Protein AF-A0A7G9SLN9-F1 (afdb_monomer_lite)

pLDDT: mean 89.88, std 13.84, range [27.84, 98.94]

Secondary structure (DSSP, 8-state):
--HHHHHHHHHHTT--HHHHHHHTT--HHHHHHHHTTSSPPPHHHHHHHHHHHHHS------------S--TT-GGGTHHHHHHHHHHHS-SS--EEEET-TTSHHHHHHHTTS-EEEEESSHHHHHHHHHHHH--HHHHHHHHSHHHHHHHHHHHHHHHHHTHHHHHHHHHHHHHHHTT--HHHHHHHHH--HHHHHH---TTS-HHHHHHHHHHHHHHHTSSS-TTTTHHHHHHBTTTB-HHHHHHHHHHHHHHHT-S-HHHHHHHHHHHHHHHHHH--SGGG-SSS----S-TTS---HHHHHHHHHHHT--HHHHHHHHHHHHHHH---SS---EEEES-HHHHHHH--S-SEEEE----SS--THHHHHHHHHHHH-S-PPBPEEEETTEEEE-TT--BTT----GGGSTTTHHHHHHHHHHHHHTTT-EEEEEE----GGGTPPPPSS-HHHHHHHHTTT-SEEEEEEE-TT-------S-------TT-EEEEEEE-

Radius of gyration: 26.25 Å; chains: 1; bounding box: 57×56×86 Å

Organism: NCBI:txid1463158

Structure (mmCIF, N/CA/C/O backbone):
data_AF-A0A7G9SLN9-F1
#
_entry.id   AF-A0A7G9SLN9-F1
#
loop_
_atom_site.group_PDB
_atom_site.id
_atom_site.type_symbol
_atom_site.label_atom_id
_atom_site.label_alt_id
_atom_site.label_comp_id
_atom_site.label_asym_id
_atom_site.label_entity_id
_atom_site.label_seq_id
_atom_site.pdbx_PDB_ins_code
_atom_site.Cartn_x
_atom_site.Cartn_y
_atom_site.Cartn_z
_atom_site.occupancy
_atom_site.B_iso_or_equiv
_atom_site.auth_seq_id
_atom_site.auth_comp_id
_atom_site.auth_asym_id
_atom_site.auth_atom_id
_atom_site.pdbx_PDB_model_num
ATOM 1 N N . MET A 1 1 ? 13.836 11.224 44.139 1.00 74.62 1 MET A N 1
ATOM 2 C CA . MET A 1 1 ? 12.756 11.071 43.146 1.00 74.62 1 MET A CA 1
ATOM 3 C C . MET A 1 1 ? 12.226 12.464 42.839 1.00 74.62 1 MET A C 1
ATOM 5 O O . MET A 1 1 ? 11.843 13.155 43.776 1.00 74.62 1 MET A O 1
ATOM 9 N N . ASN A 1 2 ? 12.338 12.919 41.591 1.00 80.94 2 ASN A N 1
ATOM 10 C CA . ASN A 1 2 ? 11.932 14.263 41.160 1.00 80.94 2 ASN A CA 1
ATOM 11 C C . ASN A 1 2 ? 10.427 14.308 40.787 1.00 80.94 2 ASN A C 1
ATOM 13 O O . ASN A 1 2 ? 9.741 13.287 40.814 1.00 80.94 2 ASN A O 1
ATOM 17 N N . SER A 1 3 ? 9.896 15.488 40.449 1.00 80.44 3 SER A N 1
ATOM 18 C CA . SER A 1 3 ? 8.470 15.674 40.116 1.00 80.44 3 SER A CA 1
ATOM 19 C C . SER A 1 3 ? 8.013 14.888 38.878 1.00 80.44 3 SER A C 1
ATOM 21 O O . SER A 1 3 ? 6.892 14.373 38.852 1.00 80.44 3 SER A O 1
ATOM 23 N N . SER A 1 4 ? 8.886 14.743 37.876 1.00 74.38 4 SER A N 1
ATOM 24 C CA . SER A 1 4 ? 8.642 13.928 36.679 1.00 74.38 4 SER A CA 1
ATOM 25 C C . SER A 1 4 ? 8.568 12.438 37.023 1.00 74.38 4 SER A C 1
ATOM 27 O O . SER A 1 4 ? 7.660 11.750 36.558 1.00 74.38 4 SER A O 1
ATOM 29 N N . ASP A 1 5 ? 9.456 11.950 37.890 1.00 83.62 5 ASP A N 1
ATOM 30 C CA . ASP A 1 5 ? 9.496 10.548 38.315 1.00 83.62 5 ASP A CA 1
ATOM 31 C C . ASP A 1 5 ? 8.202 10.139 39.039 1.00 83.62 5 ASP A C 1
ATOM 33 O O . ASP A 1 5 ? 7.684 9.049 38.813 1.00 83.62 5 ASP A O 1
ATOM 37 N N . ILE A 1 6 ? 7.646 11.017 39.885 1.00 87.56 6 ILE A N 1
ATOM 38 C CA . ILE A 1 6 ? 6.406 10.748 40.637 1.00 87.56 6 ILE A CA 1
ATOM 39 C C . ILE A 1 6 ? 5.209 10.641 39.685 1.00 87.56 6 ILE A C 1
ATOM 41 O O . ILE A 1 6 ? 4.388 9.732 39.816 1.00 87.56 6 ILE A O 1
ATOM 45 N N . ARG A 1 7 ? 5.138 11.529 38.685 1.00 82.94 7 ARG A N 1
ATOM 46 C CA . ARG A 1 7 ? 4.089 11.501 37.658 1.00 82.94 7 ARG A CA 1
ATOM 47 C C . ARG A 1 7 ? 4.173 10.238 36.803 1.00 82.94 7 ARG A C 1
ATOM 49 O O . ARG A 1 7 ? 3.151 9.606 36.544 1.00 82.94 7 ARG A O 1
ATOM 56 N N . GLN A 1 8 ? 5.382 9.867 36.380 1.00 79.19 8 GLN A N 1
ATOM 57 C CA . GLN A 1 8 ? 5.622 8.639 35.621 1.00 79.19 8 GLN A CA 1
ATOM 58 C C . GLN A 1 8 ? 5.279 7.402 36.450 1.00 79.19 8 GLN A C 1
ATOM 60 O O . GLN A 1 8 ? 4.611 6.498 35.955 1.00 79.19 8 GLN A O 1
ATOM 65 N N . LEU A 1 9 ? 5.665 7.381 37.727 1.00 87.12 9 LEU A N 1
ATOM 66 C CA . LEU A 1 9 ? 5.326 6.303 38.646 1.00 87.12 9 LEU A CA 1
ATOM 67 C C . LEU A 1 9 ? 3.810 6.133 38.781 1.00 87.12 9 LEU A C 1
ATOM 69 O O . LEU A 1 9 ? 3.323 5.016 38.643 1.00 87.12 9 LEU A O 1
ATOM 73 N N . ARG A 1 10 ? 3.050 7.221 38.966 1.00 90.06 10 ARG A N 1
ATOM 74 C CA . ARG A 1 10 ? 1.581 7.154 38.983 1.00 90.06 10 ARG A CA 1
ATOM 75 C C . ARG A 1 10 ? 1.015 6.615 37.669 1.00 90.06 10 ARG A C 1
ATOM 77 O O . ARG A 1 10 ? 0.133 5.758 37.686 1.00 90.06 10 ARG A O 1
ATOM 84 N N . ALA A 1 11 ? 1.521 7.107 36.539 1.00 76.31 11 ALA A N 1
ATOM 85 C CA . ALA A 1 11 ? 1.074 6.675 35.219 1.00 76.31 11 ALA A CA 1
ATOM 86 C C . ALA A 1 11 ? 1.326 5.175 34.978 1.00 76.31 11 ALA A C 1
ATOM 88 O O . ALA A 1 11 ? 0.468 4.511 34.403 1.00 76.31 11 ALA A O 1
ATOM 89 N N . ARG A 1 12 ? 2.435 4.615 35.489 1.00 76.50 12 ARG A N 1
ATOM 90 C CA . ARG A 1 12 ? 2.741 3.171 35.405 1.00 76.50 12 ARG A CA 1
ATOM 91 C C . ARG A 1 12 ? 1.685 2.288 36.076 1.00 76.50 12 ARG A C 1
ATOM 93 O O . ARG A 1 12 ? 1.503 1.154 35.652 1.00 76.50 12 ARG A O 1
ATOM 100 N N . PHE A 1 13 ? 0.976 2.797 37.082 1.00 79.12 13 PHE A N 1
ATOM 101 C CA . PHE A 1 13 ? -0.132 2.088 37.735 1.00 79.12 13 PHE A CA 1
ATOM 102 C C . PHE A 1 13 ? -1.512 2.416 37.141 1.00 79.12 13 PHE A C 1
ATOM 104 O O . PHE A 1 13 ? -2.508 1.868 37.602 1.00 79.12 13 PHE A O 1
ATOM 111 N N . GLY A 1 14 ? -1.599 3.299 36.137 1.00 71.50 14 GLY A N 1
ATOM 112 C CA . GLY A 1 14 ? -2.878 3.713 35.547 1.00 71.50 14 GLY A CA 1
ATOM 113 C C . GLY A 1 14 ? -3.777 4.500 36.508 1.00 71.50 14 GLY A C 1
ATOM 114 O O . GLY A 1 14 ? -4.993 4.521 36.344 1.00 71.50 14 GLY A O 1
ATOM 115 N N . GLU A 1 15 ? -3.203 5.133 37.533 1.00 81.19 15 GLU A N 1
ATOM 116 C CA . GLU A 1 15 ? -3.967 5.767 38.610 1.00 81.19 15 GLU A CA 1
ATOM 117 C C . GLU A 1 15 ? -4.212 7.264 38.367 1.00 81.19 15 GLU A C 1
ATOM 119 O O . GLU A 1 15 ? -3.354 8.008 37.888 1.00 81.19 15 GLU A O 1
ATOM 124 N N . THR A 1 16 ? -5.380 7.751 38.778 1.00 78.12 16 THR A N 1
ATOM 125 C CA . THR A 1 16 ? -5.661 9.186 38.954 1.00 78.12 16 THR A CA 1
ATOM 126 C C . THR A 1 16 ? -4.877 9.752 40.144 1.00 78.12 16 THR A C 1
ATOM 128 O O . THR A 1 16 ? -4.485 9.016 41.050 1.00 78.12 16 THR A O 1
ATOM 131 N N . GLN A 1 17 ? -4.672 11.073 40.203 1.00 78.75 17 GLN A N 1
ATOM 132 C CA . GLN A 1 17 ? -4.006 11.717 41.352 1.00 78.75 17 GLN A CA 1
ATOM 133 C C . GLN A 1 17 ? -4.721 11.426 42.684 1.00 78.75 17 GLN A C 1
ATOM 135 O O . GLN A 1 17 ? -4.070 11.287 43.716 1.00 78.75 17 GLN A O 1
ATOM 140 N N . ALA A 1 18 ? -6.049 11.273 42.662 1.00 73.94 18 ALA A N 1
ATOM 141 C CA . ALA A 1 18 ? -6.836 10.892 43.831 1.00 73.94 18 ALA A CA 1
ATOM 142 C C . ALA A 1 18 ? -6.588 9.436 44.264 1.00 73.94 18 ALA A C 1
ATOM 144 O O . ALA A 1 18 ? -6.417 9.174 45.452 1.00 73.94 18 ALA A O 1
ATOM 145 N N . GLN A 1 19 ? -6.544 8.491 43.317 1.00 77.25 19 GLN A N 1
ATOM 146 C CA . GLN A 1 19 ? -6.210 7.086 43.594 1.00 77.25 19 GLN A CA 1
ATOM 147 C C . GLN A 1 19 ? -4.788 6.949 44.146 1.00 77.25 19 GLN A C 1
ATOM 149 O O . GLN A 1 19 ? -4.593 6.313 45.180 1.00 77.25 19 GLN A O 1
ATOM 154 N N . PHE A 1 20 ? -3.829 7.627 43.517 1.00 91.19 20 PHE A N 1
ATOM 155 C CA . PHE A 1 20 ? -2.432 7.624 43.940 1.00 91.19 20 PHE A CA 1
ATOM 156 C C . PHE A 1 20 ? -2.259 8.269 45.321 1.00 91.19 20 PHE A C 1
ATOM 158 O O . PHE A 1 20 ? -1.561 7.732 46.175 1.00 91.19 20 PHE A O 1
ATOM 165 N N . GLY A 1 21 ? -2.962 9.375 45.595 1.00 88.50 21 GLY A N 1
ATOM 166 C CA . GLY A 1 21 ? -2.931 10.057 46.892 1.00 88.50 21 GLY A CA 1
ATOM 167 C C . GLY A 1 21 ? -3.425 9.191 48.051 1.00 88.50 21 GLY A C 1
ATOM 168 O O . GLY A 1 21 ? -2.832 9.227 49.131 1.00 88.50 21 GLY A O 1
ATOM 169 N N . ARG A 1 22 ? -4.432 8.333 47.820 1.00 90.69 22 ARG A N 1
ATOM 170 C CA . ARG A 1 22 ? -4.936 7.393 48.838 1.00 90.69 22 ARG A CA 1
ATOM 171 C C . ARG A 1 22 ? -3.868 6.420 49.339 1.00 90.69 22 ARG A C 1
ATOM 173 O O . ARG A 1 22 ? -3.859 6.132 50.531 1.00 90.69 22 ARG A O 1
ATOM 180 N N . ARG A 1 23 ? -2.928 5.986 48.487 1.00 90.69 23 ARG A N 1
ATOM 181 C CA . ARG A 1 23 ? -1.800 5.114 48.888 1.00 90.69 23 ARG A CA 1
ATOM 182 C C . ARG A 1 23 ? -0.916 5.751 49.956 1.00 90.69 23 ARG A C 1
ATOM 184 O O . ARG A 1 23 ? -0.338 5.061 50.787 1.00 90.69 23 ARG A O 1
ATOM 191 N N . PHE A 1 24 ? -0.837 7.077 49.932 1.00 91.19 24 PHE A N 1
ATOM 192 C CA . PHE A 1 24 ? 0.006 7.868 50.814 1.00 91.19 24 PHE A CA 1
ATOM 193 C C . PHE A 1 24 ? -0.818 8.701 51.801 1.00 91.19 24 PHE A C 1
ATOM 195 O O . PHE A 1 24 ? -0.274 9.615 52.407 1.00 91.19 24 PHE A O 1
ATOM 202 N N . GLY A 1 25 ? -2.122 8.447 51.960 1.00 90.81 25 GLY A N 1
ATOM 203 C CA . GLY A 1 25 ? -2.986 9.230 52.854 1.00 90.81 25 GLY A CA 1
ATOM 204 C C . GLY A 1 25 ? -2.929 10.745 52.608 1.00 90.81 25 GLY A C 1
ATOM 205 O O . GLY A 1 25 ? -2.993 11.519 53.559 1.00 90.81 25 GLY A O 1
ATOM 206 N N . VAL A 1 26 ? -2.743 11.173 51.355 1.00 91.06 26 VAL A N 1
ATOM 207 C CA . VAL A 1 26 ? -2.705 12.588 50.961 1.00 91.06 26 VAL A CA 1
ATOM 208 C C . VAL A 1 26 ? -3.797 12.907 49.947 1.00 91.06 26 VAL A C 1
ATOM 210 O O . VAL A 1 26 ? -4.338 12.032 49.270 1.00 91.06 26 VAL A O 1
ATOM 213 N N . THR A 1 27 ? -4.115 14.192 49.819 1.00 89.62 27 THR A N 1
ATOM 214 C CA . THR A 1 27 ? -5.116 14.663 48.859 1.00 89.62 27 THR A CA 1
ATOM 215 C C . THR A 1 27 ? -4.582 14.641 47.423 1.00 89.62 27 THR A C 1
ATOM 217 O O . THR A 1 27 ? -3.374 14.722 47.189 1.00 89.62 27 THR A O 1
ATOM 220 N N . GLN A 1 28 ? -5.489 14.631 46.441 1.00 81.25 28 GLN A N 1
ATOM 221 C CA . GLN A 1 28 ? -5.132 14.798 45.025 1.00 81.25 28 GLN A CA 1
ATOM 222 C C . GLN A 1 28 ? -4.362 16.102 44.751 1.00 81.25 28 GLN A C 1
ATOM 224 O O . GLN A 1 28 ? -3.486 16.126 43.892 1.00 81.25 28 GLN A O 1
ATOM 229 N N . ILE A 1 29 ? -4.639 17.167 45.516 1.00 80.38 29 ILE A N 1
ATOM 230 C CA . ILE A 1 29 ? -3.955 18.463 45.402 1.00 80.38 29 ILE A CA 1
ATOM 231 C C . ILE A 1 29 ? -2.488 18.309 45.809 1.00 80.38 29 ILE A C 1
ATOM 233 O O . ILE A 1 29 ? -1.595 18.783 45.112 1.00 80.38 29 ILE A O 1
ATOM 237 N N . THR A 1 30 ? -2.231 17.588 46.902 1.00 85.25 30 THR A N 1
ATOM 238 C CA . THR A 1 30 ? -0.876 17.292 47.377 1.00 85.25 30 THR A CA 1
ATOM 239 C C . THR A 1 30 ? -0.083 16.493 46.342 1.00 85.25 30 THR A C 1
ATOM 241 O O . THR A 1 30 ? 1.060 16.845 46.057 1.00 85.25 30 THR A O 1
ATOM 244 N N . VAL A 1 31 ? -0.696 15.481 45.715 1.00 86.44 31 VAL A N 1
ATOM 245 C CA . VAL A 1 31 ? -0.072 14.733 44.605 1.00 86.44 31 VAL A CA 1
ATOM 246 C C . VAL A 1 31 ? 0.194 15.648 43.410 1.00 86.44 31 VAL A C 1
ATOM 248 O O . VAL A 1 31 ? 1.290 15.634 42.857 1.00 86.44 31 VAL A O 1
ATOM 251 N N . GLY A 1 32 ? -0.763 16.505 43.047 1.00 75.50 32 GLY A N 1
ATOM 252 C CA . GLY A 1 32 ? -0.585 17.499 41.990 1.00 75.50 32 GLY A CA 1
ATOM 253 C C . GLY A 1 32 ? 0.562 18.477 42.265 1.00 75.50 32 GLY A C 1
ATOM 254 O O . GLY A 1 32 ? 1.256 18.885 41.334 1.00 75.50 32 GLY A O 1
ATOM 255 N N . TYR A 1 33 ? 0.819 18.834 43.525 1.00 90.62 33 TYR A N 1
ATOM 256 C CA . TYR A 1 33 ? 1.970 19.661 43.894 1.00 90.62 33 TYR A CA 1
ATOM 257 C C . TYR A 1 33 ? 3.296 18.911 43.789 1.00 90.62 33 TYR A C 1
ATOM 259 O O . TYR A 1 33 ? 4.258 19.494 43.285 1.00 90.62 33 TYR A O 1
ATOM 267 N N . TRP A 1 34 ? 3.333 17.629 44.158 1.00 92.50 34 TRP A N 1
ATOM 268 C CA . TRP A 1 34 ? 4.505 16.776 43.944 1.00 92.50 34 TRP A CA 1
ATOM 269 C C . TRP A 1 34 ? 4.836 16.632 42.454 1.00 92.50 34 TRP A C 1
ATOM 271 O O . TRP A 1 34 ? 5.976 16.847 42.048 1.00 92.50 34 TRP A O 1
ATOM 281 N N . GLU A 1 35 ? 3.836 16.352 41.617 1.00 87.75 35 GLU A N 1
ATOM 282 C CA . GLU A 1 35 ? 4.013 16.134 40.173 1.00 87.75 35 GLU A CA 1
ATOM 283 C C . GLU A 1 35 ? 4.383 17.390 39.388 1.00 87.75 35 GLU A C 1
ATOM 285 O O . GLU A 1 35 ? 4.907 17.289 38.280 1.00 87.75 35 GLU A O 1
ATOM 290 N N . ASN A 1 36 ? 4.083 18.573 39.921 1.00 77.81 36 ASN A N 1
ATOM 291 C CA . ASN A 1 36 ? 4.410 19.855 39.297 1.00 77.81 36 ASN A CA 1
ATOM 292 C C . ASN A 1 36 ? 5.607 20.546 39.962 1.00 77.81 36 ASN A C 1
ATOM 294 O O . ASN A 1 36 ? 5.913 21.685 39.623 1.00 77.81 36 ASN A O 1
ATOM 298 N N . GLY A 1 37 ? 6.264 19.887 40.923 1.00 86.06 37 GLY A N 1
ATOM 299 C CA . GLY A 1 37 ? 7.421 20.435 41.634 1.00 86.06 37 GLY A CA 1
ATOM 300 C C . GLY A 1 37 ? 7.103 21.620 42.551 1.00 86.06 37 GLY A C 1
ATOM 301 O O . GLY A 1 37 ? 8.023 22.291 43.004 1.00 86.06 37 GLY A O 1
ATOM 302 N N . ARG A 1 38 ? 5.820 21.881 42.844 1.00 79.38 38 ARG A N 1
ATOM 303 C CA . ARG A 1 38 ? 5.388 22.947 43.769 1.00 79.38 38 ARG A CA 1
ATOM 304 C C . ARG A 1 38 ? 5.647 22.592 45.232 1.00 79.38 38 ARG A C 1
ATOM 306 O O . ARG A 1 38 ? 5.759 23.482 46.065 1.00 79.38 38 ARG A O 1
ATOM 313 N N . SER A 1 39 ? 5.719 21.305 45.552 1.00 89.06 39 SER A N 1
ATOM 314 C CA . SER A 1 39 ? 6.156 20.814 46.857 1.00 89.06 39 SER A CA 1
ATOM 315 C C . SER A 1 39 ? 6.881 19.482 46.701 1.00 89.06 39 SER A C 1
ATOM 317 O O . SER A 1 39 ? 6.716 18.790 45.696 1.00 89.06 39 SER A O 1
ATOM 319 N N . GLN A 1 40 ? 7.689 19.113 47.694 1.00 90.19 40 GLN A N 1
ATOM 320 C CA . GLN A 1 40 ? 8.331 17.802 47.734 1.00 90.19 40 GLN A CA 1
ATOM 321 C C . GLN A 1 40 ? 7.624 16.874 48.731 1.00 90.19 40 GLN A C 1
ATOM 323 O O . GLN A 1 40 ? 7.154 17.341 49.775 1.00 90.19 40 GLN A O 1
ATOM 328 N N . PRO A 1 41 ? 7.546 15.560 48.449 1.00 91.31 41 PRO A N 1
ATOM 329 C CA . PRO A 1 41 ? 7.087 14.593 49.435 1.00 91.31 41 PRO A CA 1
ATOM 330 C C . PRO A 1 41 ? 8.001 14.596 50.665 1.00 91.31 41 PRO A C 1
ATOM 332 O O . PRO A 1 41 ? 9.222 14.687 50.549 1.00 91.31 41 PRO A O 1
ATOM 335 N N . ALA A 1 42 ? 7.416 14.441 51.853 1.00 89.31 42 ALA A N 1
ATOM 336 C CA . ALA A 1 42 ? 8.188 14.266 53.080 1.00 89.31 42 ALA A CA 1
ATOM 337 C C . ALA A 1 42 ? 9.102 13.029 52.988 1.00 89.31 42 ALA A C 1
ATOM 339 O O . ALA A 1 42 ? 8.782 12.062 52.293 1.00 89.31 42 ALA A O 1
ATOM 340 N N . ARG A 1 43 ? 10.203 13.007 53.754 1.00 87.94 43 ARG A N 1
ATOM 341 C CA . ARG A 1 43 ? 11.221 11.936 53.713 1.00 87.94 43 ARG A CA 1
ATOM 342 C C . ARG A 1 43 ? 10.631 10.522 53.810 1.00 87.94 43 ARG A C 1
ATOM 344 O O . ARG A 1 43 ? 11.025 9.651 53.045 1.00 87.94 43 ARG A O 1
ATOM 351 N N . ARG A 1 44 ? 9.639 10.308 54.682 1.00 88.31 44 ARG A N 1
ATOM 352 C CA . ARG A 1 44 ? 8.913 9.029 54.799 1.00 88.31 44 ARG A CA 1
ATOM 353 C C . ARG A 1 44 ? 8.195 8.634 53.501 1.00 88.31 44 ARG A C 1
ATOM 355 O O . ARG A 1 44 ? 8.283 7.489 53.078 1.00 88.31 44 ARG A O 1
ATOM 362 N N . ARG A 1 45 ? 7.535 9.587 52.837 1.00 89.38 45 ARG A N 1
ATOM 363 C CA . ARG A 1 45 ? 6.830 9.358 51.565 1.00 89.38 45 ARG A CA 1
ATOM 364 C C . ARG A 1 45 ? 7.794 9.112 50.411 1.00 89.38 45 ARG A C 1
ATOM 366 O O . ARG A 1 45 ? 7.472 8.333 49.528 1.00 89.38 45 ARG A O 1
ATOM 373 N N . LEU A 1 46 ? 8.985 9.713 50.429 1.00 89.81 46 LEU A N 1
ATOM 374 C CA . LEU A 1 46 ? 10.027 9.411 49.443 1.00 89.81 46 LEU A CA 1
ATOM 375 C C . LEU A 1 46 ? 10.496 7.951 49.527 1.00 89.81 46 LEU A C 1
ATOM 377 O O . LEU A 1 46 ? 10.723 7.341 48.486 1.00 89.81 46 LEU A O 1
ATOM 381 N N . VAL A 1 47 ? 10.593 7.383 50.735 1.00 88.81 47 VAL A N 1
ATOM 382 C CA . VAL A 1 47 ? 10.915 5.957 50.930 1.00 88.81 47 VAL A CA 1
ATOM 383 C C . VAL A 1 47 ? 9.787 5.065 50.402 1.00 88.81 47 VAL A C 1
ATOM 385 O O . VAL A 1 47 ? 10.050 4.117 49.669 1.00 88.81 47 VAL A O 1
ATOM 388 N N . GLU A 1 48 ? 8.529 5.401 50.702 1.00 90.44 48 GLU A N 1
ATOM 389 C CA . GLU A 1 48 ? 7.356 4.666 50.201 1.00 90.44 48 GLU A CA 1
ATOM 390 C C . GLU A 1 48 ? 7.231 4.748 48.667 1.00 90.44 48 GLU A C 1
ATOM 392 O O . GLU A 1 48 ? 6.960 3.744 48.014 1.00 90.44 48 GLU A O 1
ATOM 397 N N . LEU A 1 49 ? 7.488 5.918 48.072 1.00 90.94 49 LEU A N 1
ATOM 398 C CA . LEU A 1 49 ? 7.524 6.119 46.620 1.00 90.94 49 LEU A CA 1
ATOM 399 C C . LEU A 1 49 ? 8.660 5.327 45.963 1.00 90.94 49 LEU A C 1
ATOM 401 O O . LEU A 1 49 ? 8.456 4.736 44.906 1.00 90.94 49 LEU A O 1
ATOM 405 N N . ALA A 1 50 ? 9.842 5.277 46.584 1.00 88.50 50 ALA A N 1
ATOM 406 C CA . ALA A 1 50 ? 10.962 4.475 46.095 1.00 88.50 50 ALA A CA 1
ATOM 407 C C . ALA A 1 50 ? 10.648 2.970 46.140 1.00 88.50 50 ALA A C 1
ATOM 409 O O . ALA A 1 50 ? 10.874 2.273 45.155 1.00 88.50 50 ALA A O 1
ATOM 410 N N . ALA A 1 51 ? 10.049 2.481 47.230 1.00 88.38 51 ALA A N 1
ATOM 411 C CA . ALA A 1 51 ? 9.596 1.093 47.340 1.00 88.38 51 ALA A CA 1
ATOM 412 C C . ALA A 1 51 ? 8.497 0.755 46.313 1.00 88.38 51 ALA A C 1
ATOM 414 O O . ALA A 1 51 ? 8.504 -0.319 45.704 1.00 88.38 51 ALA A O 1
ATOM 415 N N . LEU A 1 52 ? 7.577 1.693 46.069 1.00 88.69 52 LEU A N 1
ATOM 416 C CA . LEU A 1 52 ? 6.547 1.554 45.042 1.00 88.69 52 LEU A CA 1
ATOM 417 C C . LEU A 1 52 ? 7.150 1.544 43.628 1.00 88.69 52 LEU A C 1
ATOM 419 O O . LEU A 1 52 ? 6.693 0.788 42.781 1.00 88.69 52 LEU A O 1
ATOM 423 N N . ALA A 1 53 ? 8.198 2.329 43.366 1.00 84.94 53 ALA A N 1
ATOM 424 C CA . ALA A 1 53 ? 8.891 2.335 42.077 1.00 84.94 53 ALA A CA 1
ATOM 425 C C . ALA A 1 53 ? 9.630 1.026 41.780 1.00 84.94 53 ALA A C 1
ATOM 427 O O . ALA A 1 53 ? 9.663 0.610 40.620 1.00 84.94 53 ALA A O 1
ATOM 428 N N . SER A 1 54 ? 10.161 0.363 42.810 1.00 82.38 54 SER A N 1
ATOM 429 C CA . SER A 1 54 ? 10.801 -0.953 42.691 1.00 82.38 54 SER A CA 1
ATOM 430 C C . SER A 1 54 ? 9.809 -2.086 42.406 1.00 82.38 54 SER A C 1
ATOM 432 O O . SER A 1 54 ? 10.187 -3.075 41.788 1.00 82.38 54 SER A O 1
ATOM 434 N N . SER A 1 55 ? 8.548 -1.946 42.831 1.00 79.19 55 SER A N 1
ATOM 435 C CA . SER A 1 55 ? 7.466 -2.907 42.549 1.00 79.19 55 SER A CA 1
ATOM 436 C C . SER A 1 55 ? 6.572 -2.499 41.374 1.00 79.19 55 SER A C 1
ATOM 438 O O . SER A 1 55 ? 5.645 -3.224 41.013 1.00 79.19 55 SER A O 1
ATOM 440 N N . ALA A 1 56 ? 6.833 -1.341 40.765 1.00 70.75 56 ALA A N 1
ATOM 441 C CA . ALA A 1 56 ? 6.034 -0.843 39.664 1.00 70.75 56 ALA A CA 1
ATOM 442 C C . ALA A 1 56 ? 6.225 -1.711 38.411 1.00 70.75 56 ALA A C 1
ATOM 444 O O . ALA A 1 56 ? 7.363 -2.066 38.082 1.00 70.75 56 ALA A O 1
ATOM 445 N N . PRO A 1 57 ? 5.147 -1.995 37.654 1.00 61.25 57 PRO A N 1
ATOM 446 C CA . PRO A 1 57 ? 5.259 -2.689 36.373 1.00 61.25 57 PRO A CA 1
ATOM 447 C C . PRO A 1 57 ? 6.253 -1.939 35.486 1.00 61.25 57 PRO A C 1
ATOM 449 O O . PRO A 1 57 ? 6.297 -0.705 35.538 1.00 61.25 57 PRO A O 1
ATOM 452 N N . ALA A 1 58 ? 7.111 -2.657 34.752 1.00 54.66 58 ALA A N 1
ATOM 453 C CA . ALA A 1 58 ? 8.158 -2.061 33.917 1.00 54.66 58 ALA A CA 1
ATOM 454 C C . ALA A 1 58 ? 7.600 -0.884 33.102 1.00 54.66 58 ALA A C 1
ATOM 456 O O . ALA A 1 58 ? 6.436 -0.916 32.697 1.00 54.66 58 ALA A O 1
ATOM 457 N N . ASN A 1 59 ? 8.404 0.165 32.886 1.00 43.50 59 ASN A N 1
ATOM 458 C CA . ASN A 1 59 ? 8.017 1.249 31.986 1.00 43.50 59 ASN A CA 1
ATOM 459 C C . ASN A 1 59 ? 7.570 0.605 30.665 1.00 43.50 59 ASN A C 1
ATOM 461 O O . ASN A 1 59 ? 8.405 0.078 29.932 1.00 43.50 59 ASN A O 1
ATOM 465 N N . LYS A 1 60 ? 6.269 0.644 30.348 1.00 42.12 60 LYS A N 1
ATOM 466 C CA . LYS A 1 60 ? 5.856 0.572 28.952 1.00 42.12 60 LYS A CA 1
ATOM 467 C C . LYS A 1 60 ? 6.404 1.869 28.371 1.00 42.12 60 LYS A C 1
ATOM 469 O O . LYS A 1 60 ? 5.764 2.910 28.483 1.00 42.12 60 LYS A O 1
ATOM 474 N N . THR A 1 61 ? 7.635 1.839 27.852 1.00 38.00 61 THR A N 1
ATOM 475 C CA . THR A 1 61 ? 8.107 2.866 26.921 1.00 38.00 61 THR A CA 1
ATOM 476 C C . THR A 1 61 ? 6.936 3.111 25.980 1.00 38.00 61 THR A C 1
ATOM 478 O O . THR A 1 61 ? 6.427 2.103 25.478 1.00 38.00 61 THR A O 1
ATOM 481 N N . PRO A 1 62 ? 6.429 4.349 25.810 1.00 47.69 62 PRO A N 1
ATOM 482 C CA . PRO A 1 62 ? 5.294 4.587 24.931 1.00 47.69 62 PRO A CA 1
ATOM 483 C C . PRO A 1 62 ? 5.649 3.978 23.580 1.00 47.69 62 PRO A C 1
ATOM 485 O O . PRO A 1 62 ? 6.548 4.446 22.880 1.00 47.69 62 PRO A O 1
ATOM 488 N N . MET A 1 63 ? 5.049 2.821 23.297 1.00 56.69 63 MET A N 1
ATOM 489 C CA . MET A 1 63 ? 5.428 2.019 22.150 1.00 56.69 63 MET A CA 1
ATOM 490 C C . MET A 1 63 ? 4.868 2.765 20.963 1.00 56.69 63 MET A C 1
ATOM 492 O O . MET A 1 63 ? 3.661 2.695 20.714 1.00 56.69 63 MET A O 1
ATOM 496 N N . ALA A 1 64 ? 5.739 3.490 20.266 1.00 70.69 64 ALA A N 1
ATOM 497 C CA . ALA A 1 64 ? 5.383 4.209 19.060 1.00 70.69 64 ALA A CA 1
ATOM 498 C C . ALA A 1 64 ? 4.544 3.297 18.157 1.00 70.69 64 ALA A C 1
ATOM 500 O O . ALA A 1 64 ? 4.831 2.105 18.006 1.00 70.69 64 ALA A O 1
ATOM 501 N N . ALA A 1 65 ? 3.465 3.841 17.599 1.00 85.75 65 ALA A N 1
ATOM 502 C CA . ALA A 1 65 ? 2.622 3.070 16.705 1.00 85.75 65 ALA A CA 1
ATOM 503 C C . ALA A 1 65 ? 3.463 2.601 15.510 1.00 85.75 65 ALA A C 1
ATOM 505 O O . ALA A 1 65 ? 4.173 3.399 14.885 1.00 85.75 65 ALA A O 1
ATOM 506 N N . PHE A 1 66 ? 3.429 1.302 15.224 1.00 91.38 66 PHE A N 1
ATOM 507 C CA . PHE A 1 66 ? 4.204 0.730 14.135 1.00 91.38 66 PHE A CA 1
ATOM 508 C C . PHE A 1 66 ? 3.524 1.058 12.807 1.00 91.38 66 PHE A C 1
ATOM 510 O O . PHE A 1 66 ? 2.346 0.771 12.613 1.00 91.38 66 PHE A O 1
ATOM 517 N N . ARG A 1 67 ? 4.269 1.694 11.898 1.00 93.38 67 ARG A N 1
ATOM 518 C CA . ARG A 1 67 ? 3.779 2.090 10.577 1.00 93.38 67 ARG A CA 1
ATOM 519 C C . ARG A 1 67 ? 4.350 1.153 9.508 1.00 93.38 67 ARG A C 1
ATOM 521 O O . ARG A 1 67 ? 5.550 1.256 9.240 1.00 93.38 67 ARG A O 1
ATOM 528 N N . PRO A 1 68 ? 3.523 0.301 8.872 1.00 95.38 68 PRO A N 1
ATOM 529 C CA . PRO A 1 68 ? 4.011 -0.693 7.917 1.00 95.38 68 PRO A CA 1
ATOM 530 C C . PRO A 1 68 ? 4.334 -0.116 6.535 1.00 95.38 68 PRO A C 1
ATOM 532 O O . PRO A 1 68 ? 5.159 -0.678 5.824 1.00 95.38 68 PRO A O 1
ATOM 535 N N . ILE A 1 69 ? 3.699 0.986 6.131 1.00 95.44 69 ILE A N 1
ATOM 536 C CA . ILE A 1 69 ? 3.890 1.625 4.820 1.00 95.44 69 ILE A CA 1
ATOM 537 C C . ILE A 1 69 ? 3.810 3.148 4.939 1.00 95.44 69 ILE A C 1
ATOM 539 O O . ILE A 1 69 ? 3.253 3.687 5.900 1.00 95.44 69 ILE A O 1
ATOM 543 N N . GLN A 1 70 ? 4.331 3.864 3.944 1.00 91.81 70 GLN A N 1
ATOM 544 C CA . GLN A 1 70 ? 4.079 5.297 3.808 1.00 91.81 70 GLN A CA 1
ATOM 545 C C . GLN A 1 70 ? 2.618 5.502 3.401 1.00 91.81 70 GLN A C 1
ATOM 547 O O . GLN A 1 70 ? 2.242 5.304 2.249 1.00 91.81 70 GLN A O 1
ATOM 552 N N . TYR A 1 71 ? 1.794 5.872 4.380 1.00 89.44 71 TYR A N 1
ATOM 553 C CA . TYR A 1 71 ? 0.356 6.032 4.216 1.00 89.44 71 TYR A CA 1
ATOM 554 C C . TYR A 1 71 ? -0.046 7.501 4.403 1.00 89.44 71 TYR A C 1
ATOM 556 O O . TYR A 1 71 ? 0.162 8.091 5.467 1.00 89.44 71 TYR A O 1
ATOM 564 N N . LEU A 1 72 ? -0.607 8.105 3.358 1.00 84.94 72 LEU A N 1
ATOM 565 C CA . LEU A 1 72 ? -1.260 9.406 3.391 1.00 84.94 72 LEU A CA 1
ATOM 566 C C . LEU A 1 72 ? -2.378 9.410 4.439 1.00 84.94 72 LEU A C 1
ATOM 568 O O . LEU A 1 72 ? -3.237 8.535 4.441 1.00 84.94 72 LEU A O 1
ATOM 572 N N . GLY A 1 73 ? -2.354 10.402 5.328 1.00 80.69 73 GLY A N 1
ATOM 573 C CA . GLY A 1 73 ? -3.322 10.506 6.421 1.00 80.69 73 GLY A CA 1
ATOM 574 C C . GLY A 1 73 ? -3.081 9.532 7.579 1.00 80.69 73 GLY A C 1
ATOM 575 O O . GLY A 1 73 ? -3.936 9.427 8.449 1.00 80.69 73 GLY A O 1
ATOM 576 N N . SER A 1 74 ? -1.933 8.837 7.624 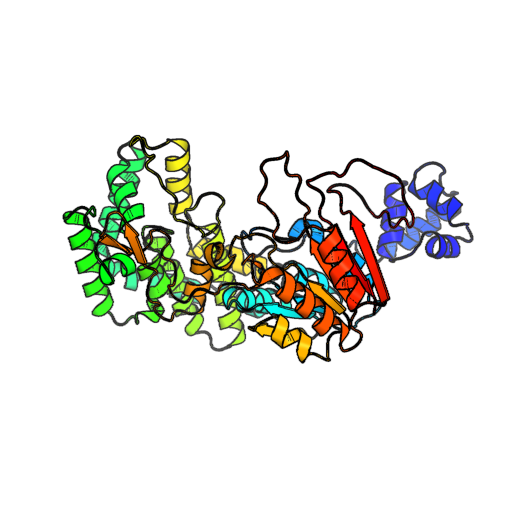1.00 84.81 74 SER A N 1
ATOM 577 C CA . SER A 1 74 ? -1.614 7.909 8.717 1.00 84.81 74 SER A CA 1
ATOM 578 C C . SER A 1 74 ? -1.755 8.569 10.089 1.00 84.81 74 SER A C 1
ATOM 580 O O . SER A 1 74 ? -1.055 9.531 10.415 1.00 84.81 74 SER A O 1
ATOM 582 N N . LYS A 1 75 ? -2.592 7.973 10.938 1.00 89.38 75 LYS A N 1
ATOM 583 C CA . LYS A 1 75 ? -2.828 8.407 12.318 1.00 89.38 75 LYS A CA 1
ATOM 584 C C . LYS A 1 75 ? -1.762 7.915 13.300 1.00 89.38 75 LYS A C 1
ATOM 586 O O . LYS A 1 75 ? -1.990 7.895 14.501 1.00 89.38 75 LYS A O 1
ATOM 591 N N . GLN A 1 76 ? -0.562 7.574 12.819 1.00 88.25 76 GLN A N 1
ATOM 592 C CA . GLN A 1 76 ? 0.539 7.064 13.646 1.00 88.25 76 GLN A CA 1
ATOM 593 C C . GLN A 1 76 ? 0.853 7.955 14.854 1.00 88.25 76 GLN A C 1
ATOM 595 O O . GLN A 1 76 ? 1.019 7.453 15.960 1.00 88.25 76 GLN A O 1
ATOM 600 N N . ARG A 1 77 ? 0.908 9.277 14.654 1.00 85.94 77 ARG A N 1
ATOM 601 C CA . ARG A 1 77 ? 1.183 10.242 15.733 1.00 85.94 77 ARG A CA 1
ATOM 602 C C . ARG A 1 77 ? 0.007 10.421 16.696 1.00 85.94 77 ARG A C 1
ATOM 604 O O . ARG A 1 77 ? 0.213 10.899 17.802 1.00 85.94 77 ARG A O 1
ATOM 611 N N . LEU A 1 78 ? -1.203 10.062 16.270 1.00 87.31 78 LEU A N 1
ATOM 612 C CA . LEU A 1 78 ? -2.439 10.239 17.030 1.00 87.31 78 LEU A CA 1
ATOM 613 C C . LEU A 1 78 ? -2.949 8.934 17.648 1.00 87.31 78 LEU A C 1
ATOM 615 O O . LEU A 1 78 ? -3.874 8.982 18.449 1.00 87.31 78 LEU A O 1
ATOM 619 N N . ALA A 1 79 ? -2.347 7.787 17.319 1.00 89.56 79 ALA A N 1
ATOM 620 C CA . ALA A 1 79 ? -2.828 6.463 17.707 1.00 89.56 79 ALA A CA 1
ATOM 621 C C . ALA A 1 79 ? -3.018 6.315 19.225 1.00 89.56 79 ALA A C 1
ATOM 623 O O . ALA A 1 79 ? -4.033 5.785 19.660 1.00 89.56 79 ALA A O 1
ATOM 624 N N . GLU A 1 80 ? -2.096 6.852 20.030 1.00 87.94 80 GLU A N 1
ATOM 625 C CA . GLU A 1 80 ? -2.217 6.845 21.493 1.00 87.94 80 GLU A CA 1
ATOM 626 C C . GLU A 1 80 ? -3.395 7.695 21.983 1.00 87.94 80 GLU A C 1
ATOM 628 O O . GLU A 1 80 ? -4.162 7.264 22.841 1.00 87.94 80 GLU A O 1
ATOM 633 N N . THR A 1 81 ? -3.579 8.887 21.408 1.00 88.25 81 THR A N 1
ATOM 634 C CA . THR A 1 81 ? -4.705 9.766 21.760 1.00 88.25 81 THR A CA 1
ATOM 635 C C . THR A 1 81 ? -6.034 9.140 21.352 1.00 88.25 81 THR A C 1
ATOM 637 O O . THR A 1 81 ? -6.965 9.118 22.151 1.00 88.25 81 THR A O 1
ATOM 640 N N . ILE A 1 82 ? -6.108 8.576 20.145 1.00 90.12 82 ILE A N 1
ATOM 641 C CA . ILE A 1 82 ? -7.286 7.863 19.645 1.00 90.12 82 ILE A CA 1
ATOM 642 C C . ILE A 1 82 ? -7.616 6.685 20.564 1.00 90.12 82 ILE A C 1
ATOM 644 O O . ILE A 1 82 ? -8.751 6.576 21.014 1.00 90.12 82 ILE A O 1
ATOM 648 N N . ALA A 1 83 ? -6.633 5.848 20.907 1.00 89.81 83 ALA A N 1
ATOM 649 C CA . ALA A 1 83 ? -6.836 4.709 21.798 1.00 89.81 83 ALA A CA 1
ATOM 650 C C . ALA A 1 83 ? -7.307 5.136 23.198 1.00 89.81 83 ALA A C 1
ATOM 652 O O . ALA A 1 83 ? -8.178 4.489 23.778 1.00 89.81 83 ALA A O 1
ATOM 653 N N . ALA A 1 84 ? -6.786 6.249 23.726 1.00 88.75 84 ALA A N 1
ATOM 654 C CA . ALA A 1 84 ? -7.240 6.798 24.998 1.00 88.75 84 ALA A CA 1
ATOM 655 C C . ALA A 1 84 ? -8.704 7.262 24.937 1.00 88.75 84 ALA A C 1
ATOM 657 O O . ALA A 1 84 ? -9.469 6.956 25.846 1.00 88.75 84 ALA A O 1
ATOM 658 N N . VAL A 1 85 ? -9.110 7.954 23.867 1.00 90.25 85 VAL A N 1
ATOM 659 C CA . VAL A 1 85 ? -10.507 8.386 23.677 1.00 90.25 85 VAL A CA 1
ATOM 660 C C . VAL A 1 85 ? -11.429 7.185 23.481 1.00 90.25 85 VAL A C 1
ATOM 662 O O . VAL A 1 85 ? -12.480 7.110 24.108 1.00 90.25 85 VAL A O 1
ATOM 665 N N . VAL A 1 86 ? -11.008 6.201 22.685 1.00 90.44 86 VAL A N 1
ATOM 666 C CA . VAL A 1 86 ? -11.717 4.927 22.503 1.00 90.44 86 VAL A CA 1
ATOM 667 C C . VAL A 1 86 ? -11.968 4.242 23.849 1.00 90.44 86 VAL A C 1
ATOM 669 O O . VAL A 1 86 ? -13.078 3.782 24.111 1.00 90.44 86 VAL A O 1
ATOM 672 N N . ALA A 1 87 ? -10.961 4.210 24.726 1.00 88.31 87 ALA A N 1
ATOM 673 C CA . ALA A 1 87 ? -11.072 3.612 26.052 1.00 88.31 87 ALA A CA 1
ATOM 674 C C . ALA A 1 87 ? -11.986 4.389 27.013 1.00 88.31 87 ALA A C 1
ATOM 676 O O . ALA A 1 87 ? -12.558 3.778 27.912 1.00 88.31 87 ALA A O 1
ATOM 677 N N . GLU A 1 88 ? -12.125 5.706 26.840 1.00 87.75 88 GLU A N 1
ATOM 678 C CA . GLU A 1 88 ? -13.059 6.526 27.623 1.00 87.75 88 GLU A CA 1
ATOM 679 C C . GLU A 1 88 ? -14.506 6.354 27.164 1.00 87.75 88 GLU A C 1
ATOM 681 O O . GLU A 1 88 ? -15.400 6.253 28.000 1.00 87.75 88 GLU A O 1
ATOM 686 N N . VAL A 1 89 ? -14.727 6.302 25.849 1.00 86.69 89 VAL A N 1
ATOM 687 C CA . VAL A 1 89 ? -16.061 6.175 25.244 1.00 86.69 89 VAL A CA 1
ATOM 688 C C . VAL A 1 89 ? -16.622 4.763 25.419 1.00 86.69 89 VAL A C 1
ATOM 690 O O . VAL A 1 89 ? -17.809 4.600 25.685 1.00 86.69 89 VAL A O 1
ATOM 693 N N . ALA A 1 90 ? -15.769 3.741 25.313 1.00 83.94 90 ALA A N 1
ATOM 694 C CA . ALA A 1 90 ? -16.117 2.347 25.575 1.00 83.94 90 ALA A CA 1
ATOM 695 C C . ALA A 1 90 ? -15.136 1.740 26.598 1.00 83.94 90 ALA A C 1
ATOM 697 O O . ALA A 1 90 ? -14.106 1.155 26.215 1.00 83.94 90 ALA A O 1
ATOM 698 N N . PRO A 1 91 ? -15.423 1.907 27.905 1.00 77.62 91 PRO A N 1
ATOM 699 C CA . PRO A 1 91 ? -14.636 1.311 28.976 1.00 77.62 91 PRO A CA 1
ATOM 700 C C . PRO A 1 91 ? -14.692 -0.218 28.946 1.00 77.62 91 PRO A C 1
ATOM 702 O O . PRO A 1 91 ? -15.722 -0.810 28.644 1.00 77.62 91 PRO A O 1
ATOM 705 N N . GLY A 1 92 ? -13.592 -0.861 29.335 1.00 76.94 92 GLY A N 1
ATOM 706 C CA . GLY A 1 92 ? -13.485 -2.320 29.388 1.00 76.94 92 GLY A CA 1
ATOM 707 C C . GLY A 1 92 ? -12.769 -2.925 28.180 1.00 76.94 92 GLY A C 1
ATOM 708 O O . GLY A 1 92 ? -11.958 -2.270 27.522 1.00 76.94 92 GLY A O 1
ATOM 709 N N . THR A 1 93 ? -13.033 -4.209 27.938 1.00 74.19 93 THR A N 1
ATOM 710 C CA . THR A 1 93 ? -12.372 -5.036 26.911 1.00 74.19 93 THR A CA 1
ATOM 711 C C . THR A 1 93 ? -13.292 -5.349 25.735 1.00 74.19 93 THR A C 1
ATOM 713 O O . THR A 1 93 ? -13.107 -6.360 25.055 1.00 74.19 93 THR A O 1
ATOM 716 N N . ASP A 1 94 ? -14.314 -4.523 25.523 1.00 86.44 94 ASP A N 1
ATOM 717 C CA . ASP A 1 94 ? -15.225 -4.695 24.402 1.00 86.44 94 ASP A CA 1
ATOM 718 C C . ASP A 1 94 ? -14.491 -4.571 23.064 1.00 86.44 94 ASP A C 1
ATOM 720 O O . ASP A 1 94 ? -13.477 -3.875 22.927 1.00 86.44 94 ASP A O 1
ATOM 724 N N . ARG A 1 95 ? -15.031 -5.262 22.061 1.00 94.62 95 ARG A N 1
ATOM 725 C CA . ARG A 1 95 ? -14.502 -5.246 20.703 1.00 94.62 95 ARG A CA 1
ATOM 726 C C . ARG A 1 95 ? -14.712 -3.877 20.058 1.00 94.62 95 ARG A C 1
ATOM 728 O O . ARG A 1 95 ? -15.817 -3.327 20.091 1.00 94.62 95 ARG A O 1
ATOM 735 N N . VAL A 1 96 ? -13.649 -3.370 19.438 1.00 96.88 96 VAL A N 1
ATOM 736 C CA . VAL A 1 96 ? -13.636 -2.112 18.680 1.00 96.88 96 VAL A CA 1
ATOM 737 C C . VAL A 1 96 ? -13.621 -2.407 17.187 1.00 96.88 96 VAL A C 1
ATOM 739 O O . VAL A 1 96 ? -12.774 -3.168 16.726 1.00 96.88 96 VAL A O 1
ATOM 742 N N . GLY A 1 97 ? -14.514 -1.783 16.423 1.00 97.88 97 GLY A N 1
ATOM 743 C CA . GLY A 1 97 ? -14.424 -1.790 14.966 1.00 97.88 97 GLY A CA 1
ATOM 744 C C . GLY A 1 97 ? -13.577 -0.618 14.476 1.00 97.88 97 GLY A C 1
ATOM 745 O O . GLY A 1 97 ? -13.942 0.528 14.709 1.00 97.88 97 GLY A O 1
ATOM 746 N N . ASP A 1 98 ? -12.457 -0.887 13.812 1.00 98.31 98 ASP A N 1
ATOM 747 C CA . ASP A 1 98 ? -11.651 0.128 13.125 1.00 98.31 98 ASP A CA 1
ATOM 748 C C . ASP A 1 98 ? -12.094 0.196 11.659 1.00 98.31 98 ASP A C 1
ATOM 750 O O . ASP A 1 98 ? -11.729 -0.653 10.842 1.00 98.31 98 ASP A O 1
ATOM 754 N N . LEU A 1 99 ? -12.958 1.163 11.355 1.00 98.31 99 LEU A N 1
ATOM 755 C CA . LEU A 1 99 ? -13.512 1.393 10.027 1.00 98.31 99 LEU A CA 1
ATOM 756 C C . LEU A 1 99 ? -12.537 2.226 9.193 1.00 98.31 99 LEU A C 1
ATOM 758 O O . LEU A 1 99 ? -12.008 3.231 9.671 1.00 98.31 99 LEU A O 1
ATOM 762 N N . PHE A 1 100 ? -12.389 1.868 7.915 1.00 97.31 100 PHE A N 1
ATOM 763 C CA . PHE A 1 100 ? -11.402 2.469 7.007 1.00 97.31 100 PHE A CA 1
ATOM 764 C C . PHE A 1 100 ? -9.963 2.234 7.493 1.00 97.31 100 PHE A C 1
ATOM 766 O O . PHE A 1 100 ? -9.131 3.143 7.499 1.00 97.31 100 PHE A O 1
ATOM 773 N N . ALA A 1 101 ? -9.676 1.000 7.917 1.00 97.19 101 ALA A N 1
ATOM 774 C CA . ALA A 1 101 ? -8.456 0.649 8.644 1.00 97.19 101 ALA A CA 1
ATOM 775 C C . ALA A 1 101 ? -7.150 1.010 7.902 1.00 97.19 101 ALA A C 1
ATOM 777 O O . ALA A 1 101 ? -6.114 1.258 8.532 1.00 97.19 101 ALA A O 1
ATOM 778 N N . GLY A 1 102 ? -7.168 1.073 6.566 1.00 96.00 102 GLY A N 1
ATOM 779 C CA . GLY A 1 102 ? -6.074 1.565 5.735 1.00 96.00 102 GLY A CA 1
ATOM 780 C C . GLY A 1 102 ? -4.744 0.835 5.940 1.00 96.00 102 GLY A C 1
ATOM 781 O O . GLY A 1 102 ? -4.493 -0.228 5.390 1.00 96.00 102 GLY A O 1
ATOM 782 N N . SER A 1 103 ? -3.826 1.439 6.699 1.00 95.69 103 SER A N 1
ATOM 783 C CA . SER A 1 103 ? -2.524 0.815 7.013 1.00 95.69 103 SER A CA 1
ATOM 784 C C . SER A 1 103 ? -2.531 -0.019 8.299 1.00 95.69 103 SER A C 1
ATOM 786 O O . SER A 1 103 ? -1.499 -0.581 8.652 1.00 95.69 103 SER A O 1
ATOM 788 N N . GLY A 1 104 ? -3.649 -0.067 9.025 1.00 96.75 104 GLY A N 1
ATOM 789 C CA . GLY A 1 104 ? -3.814 -0.831 10.263 1.00 96.75 104 GLY A CA 1
ATOM 790 C C . GLY A 1 104 ? -3.094 -0.266 11.486 1.00 96.75 104 GLY A C 1
ATOM 791 O O . GLY A 1 104 ? -3.023 -0.925 12.517 1.00 96.75 104 GLY A O 1
ATOM 792 N N . VAL A 1 105 ? -2.545 0.951 11.402 1.00 96.06 105 VAL A N 1
ATOM 793 C CA . VAL A 1 105 ? -1.763 1.563 12.491 1.00 96.06 105 VAL A CA 1
ATOM 794 C C . VAL A 1 105 ? -2.601 1.772 13.753 1.00 96.06 105 VAL A C 1
ATOM 796 O O . VAL A 1 105 ? -2.121 1.513 14.856 1.00 96.06 105 VAL A O 1
ATOM 799 N N . VAL A 1 106 ? -3.844 2.238 13.598 1.00 95.69 106 VAL A N 1
ATOM 800 C CA . VAL A 1 106 ? -4.771 2.423 14.723 1.00 95.69 106 VAL A CA 1
ATOM 801 C C . VAL A 1 106 ? -5.243 1.064 15.233 1.00 95.69 106 VAL A C 1
ATOM 803 O O . VAL A 1 106 ? -5.141 0.817 16.435 1.00 95.69 106 VAL A O 1
ATOM 806 N N . SER A 1 107 ? -5.633 0.156 14.330 1.00 96.56 107 SER A N 1
ATOM 807 C CA . SER A 1 107 ? -6.054 -1.209 14.668 1.00 96.56 107 SER A CA 1
ATOM 808 C C . SER A 1 107 ? -5.009 -1.917 15.527 1.00 96.56 107 SER A C 1
ATOM 810 O O . SER A 1 107 ? -5.329 -2.419 16.599 1.00 96.56 107 SER A O 1
ATOM 812 N N . ALA A 1 108 ? -3.746 -1.901 15.098 1.00 95.25 108 ALA A N 1
ATOM 813 C CA . ALA A 1 108 ? -2.636 -2.539 15.797 1.00 95.25 108 ALA A CA 1
ATOM 814 C C . ALA A 1 108 ? -2.363 -1.909 17.165 1.00 95.25 108 ALA A C 1
ATOM 816 O O . ALA A 1 108 ? -2.019 -2.608 18.115 1.00 95.25 108 ALA A O 1
ATOM 817 N N . PHE A 1 109 ? -2.505 -0.585 17.277 1.00 93.44 109 PHE A N 1
ATOM 818 C CA . PHE A 1 109 ? -2.280 0.110 18.538 1.00 93.44 109 PHE A CA 1
ATOM 819 C C . PHE A 1 109 ? -3.378 -0.213 19.557 1.00 93.44 109 PHE A C 1
ATOM 821 O O . PHE A 1 109 ? -3.060 -0.549 20.695 1.00 93.44 109 PHE A O 1
ATOM 828 N N . ILE A 1 110 ? -4.651 -0.168 19.146 1.00 93.12 110 ILE A N 1
ATOM 829 C CA . ILE A 1 110 ? -5.799 -0.535 19.993 1.00 93.12 110 ILE A CA 1
ATOM 830 C C . ILE A 1 110 ? -5.770 -2.036 20.326 1.00 93.12 110 ILE A C 1
ATOM 832 O O . ILE A 1 110 ? -6.045 -2.429 21.461 1.00 93.12 110 ILE A O 1
ATOM 836 N N . GLY A 1 111 ? -5.378 -2.870 19.358 1.00 93.12 111 GLY A N 1
ATOM 837 C CA . GLY A 1 111 ? -5.331 -4.330 19.463 1.00 93.12 111 GLY A CA 1
ATOM 838 C C . GLY A 1 111 ? -4.427 -4.864 20.576 1.00 93.12 111 GLY A C 1
ATOM 839 O O . GLY A 1 111 ? -4.605 -5.992 21.028 1.00 93.12 111 GLY A O 1
ATOM 840 N N . ARG A 1 112 ? -3.501 -4.043 21.084 1.00 89.06 112 ARG A N 1
ATOM 841 C CA . ARG A 1 112 ? -2.630 -4.392 22.216 1.00 89.06 112 ARG A CA 1
ATOM 842 C C . ARG A 1 112 ? -3.399 -4.692 23.500 1.00 89.06 112 ARG A C 1
ATOM 844 O O . ARG A 1 112 ? -2.954 -5.530 24.277 1.00 89.06 112 ARG A O 1
ATOM 851 N N . ASP A 1 113 ? -4.522 -4.010 23.724 1.00 87.38 113 ASP A N 1
ATOM 852 C CA . ASP A 1 113 ? -5.238 -4.062 25.003 1.00 87.38 113 ASP A CA 1
ATOM 853 C C . ASP A 1 113 ? -6.686 -4.579 24.871 1.00 87.38 113 ASP A C 1
ATOM 855 O O . ASP A 1 113 ? -7.336 -4.829 25.887 1.00 87.38 113 ASP A O 1
ATOM 859 N N . ARG A 1 114 ? -7.220 -4.748 23.649 1.00 90.81 114 ARG A N 1
ATOM 860 C CA . ARG A 1 114 ? -8.593 -5.243 23.418 1.00 90.81 114 ARG A CA 1
ATOM 861 C C . ARG A 1 114 ? -8.795 -5.883 22.033 1.00 90.81 114 ARG A C 1
ATOM 863 O O . ARG A 1 114 ? -8.017 -5.608 21.121 1.00 90.81 114 ARG A O 1
ATOM 870 N N . PRO A 1 115 ? -9.839 -6.711 21.837 1.00 95.38 115 PRO A N 1
ATOM 871 C CA . PRO A 1 115 ? -10.226 -7.225 20.523 1.00 95.38 115 PRO A CA 1
ATOM 872 C C . PRO A 1 115 ? -10.546 -6.101 19.530 1.00 95.38 115 PRO A C 1
ATOM 874 O O . PRO A 1 115 ? -11.188 -5.110 19.881 1.00 95.38 115 PRO A O 1
ATOM 877 N N . VAL A 1 116 ? -10.136 -6.282 18.275 1.00 97.12 116 VAL A N 1
ATOM 878 C CA . VAL A 1 116 ? -10.359 -5.312 17.193 1.00 97.12 116 VAL A CA 1
ATOM 879 C C . VAL A 1 116 ? -10.898 -6.037 15.973 1.00 97.12 116 VAL A C 1
ATOM 881 O O . VAL A 1 116 ? -10.398 -7.110 15.643 1.00 97.12 116 VAL A O 1
ATOM 884 N N . THR A 1 117 ? -11.884 -5.442 15.311 1.00 98.31 117 THR A N 1
ATOM 885 C CA . THR A 1 117 ? -12.298 -5.806 13.956 1.00 98.31 117 THR A CA 1
ATOM 886 C C . THR A 1 117 ? -11.856 -4.703 13.003 1.00 98.31 117 THR A C 1
ATOM 888 O O . THR A 1 117 ? -12.420 -3.614 13.034 1.00 98.31 117 THR A O 1
ATOM 891 N N . ALA A 1 118 ? -10.834 -4.951 12.187 1.00 98.50 118 ALA A N 1
ATOM 892 C CA . ALA A 1 118 ? -10.385 -3.997 11.174 1.00 98.50 118 ALA A CA 1
ATOM 893 C C . ALA A 1 118 ? -11.202 -4.170 9.890 1.00 98.50 118 ALA A C 1
ATOM 895 O O . ALA A 1 118 ? -11.362 -5.296 9.417 1.00 98.50 118 ALA A O 1
ATOM 896 N N . VAL A 1 119 ? -11.716 -3.074 9.330 1.00 98.62 119 VAL A N 1
ATOM 897 C CA . VAL A 1 119 ? -12.595 -3.103 8.154 1.00 98.62 119 VAL A CA 1
ATOM 898 C C . VAL A 1 119 ? -12.093 -2.145 7.089 1.00 98.62 119 VAL A C 1
ATOM 900 O O . VAL A 1 119 ? -11.921 -0.949 7.333 1.00 98.62 119 VAL A O 1
ATOM 903 N N . ASP A 1 120 ? -11.892 -2.665 5.885 1.00 98.31 120 ASP A N 1
ATOM 904 C CA . ASP A 1 120 ? -11.516 -1.874 4.718 1.00 98.31 120 ASP A CA 1
ATOM 905 C C . ASP A 1 120 ? -11.956 -2.577 3.434 1.00 98.31 120 ASP A C 1
ATOM 907 O O . ASP A 1 120 ? -12.021 -3.799 3.373 1.00 98.31 120 ASP A O 1
ATOM 911 N N . VAL A 1 121 ? -12.225 -1.822 2.377 1.00 97.50 121 VAL A N 1
ATOM 912 C CA . VAL A 1 121 ? -12.617 -2.394 1.085 1.00 97.50 121 VAL A CA 1
ATOM 913 C C . VAL A 1 121 ? -11.412 -2.916 0.291 1.00 97.50 121 VAL A C 1
ATOM 915 O O . VAL A 1 121 ? -11.569 -3.783 -0.569 1.00 97.50 121 VAL A O 1
ATOM 918 N N . GLN A 1 122 ? -10.207 -2.401 0.556 1.00 97.19 122 GLN A N 1
ATOM 919 C CA . GLN A 1 122 ? -9.008 -2.689 -0.230 1.00 97.19 122 GLN A CA 1
ATOM 920 C C . GLN A 1 122 ? -8.245 -3.919 0.281 1.00 97.19 122 GLN A C 1
ATOM 922 O O . GLN A 1 122 ? -7.988 -4.072 1.476 1.00 97.19 122 GLN A O 1
ATOM 927 N N . ALA A 1 123 ? -7.808 -4.782 -0.638 1.00 98.31 123 ALA A N 1
ATOM 928 C CA . ALA A 1 123 ? -7.106 -6.019 -0.305 1.00 98.31 123 ALA A CA 1
ATOM 929 C C . ALA A 1 123 ? -5.723 -5.775 0.321 1.00 98.31 123 ALA A C 1
ATOM 931 O O . ALA A 1 123 ? -5.286 -6.556 1.168 1.00 98.31 123 ALA A O 1
ATOM 932 N N . PHE A 1 124 ? -5.022 -4.693 -0.044 1.00 98.06 124 PHE A N 1
ATOM 933 C CA . PHE A 1 124 ? -3.753 -4.375 0.624 1.00 98.06 124 PHE A CA 1
ATOM 934 C C . PHE A 1 124 ? -3.952 -4.052 2.115 1.00 98.06 124 PHE A C 1
ATOM 936 O O . PHE A 1 124 ? -3.096 -4.402 2.927 1.00 98.06 124 PHE A O 1
ATOM 943 N N . SER A 1 125 ? -5.071 -3.410 2.470 1.00 98.06 125 SER A N 1
ATOM 944 C CA . SER A 1 125 ? -5.402 -3.051 3.853 1.00 98.06 125 SER A CA 1
ATOM 945 C C . SER A 1 125 ? -5.689 -4.301 4.680 1.00 98.06 125 SER A C 1
ATOM 947 O O . SER A 1 125 ? -5.100 -4.469 5.747 1.00 98.06 125 SER A O 1
ATOM 949 N N . GLU A 1 126 ? -6.474 -5.240 4.138 1.00 98.50 126 GLU A N 1
ATOM 950 C CA . GLU A 1 126 ? -6.696 -6.573 4.723 1.00 98.50 126 GLU A CA 1
ATOM 951 C C . GLU A 1 126 ? -5.362 -7.274 5.025 1.00 98.50 126 GLU A C 1
ATOM 953 O O . GLU A 1 126 ? -5.105 -7.671 6.157 1.00 98.50 126 GLU A O 1
ATOM 958 N N . VAL A 1 127 ? -4.455 -7.359 4.047 1.00 98.50 127 VAL A N 1
ATOM 959 C CA . VAL A 1 127 ? -3.157 -8.026 4.238 1.00 98.50 127 VAL A CA 1
ATOM 960 C C . VAL A 1 127 ? -2.325 -7.377 5.349 1.00 98.50 127 VAL A C 1
ATOM 962 O O . VAL A 1 127 ? -1.745 -8.087 6.175 1.00 98.50 127 VAL A O 1
ATOM 965 N N . LEU A 1 128 ? -2.239 -6.043 5.374 1.00 98.44 128 LEU A N 1
ATOM 966 C CA . LEU A 1 128 ? -1.457 -5.322 6.380 1.00 98.44 128 LEU A CA 1
ATOM 967 C C . LEU A 1 128 ? -2.079 -5.444 7.772 1.00 98.44 128 LEU A C 1
ATOM 969 O O . LEU A 1 128 ? -1.375 -5.756 8.729 1.00 98.44 128 LEU A O 1
ATOM 973 N N . THR A 1 129 ? -3.388 -5.232 7.892 1.00 97.88 129 THR A N 1
ATOM 974 C CA . THR A 1 129 ? -4.108 -5.320 9.171 1.00 97.88 129 THR A CA 1
ATOM 975 C C . THR A 1 129 ? -4.072 -6.735 9.737 1.00 97.88 129 THR A C 1
ATOM 977 O O . THR A 1 129 ? -3.768 -6.887 10.917 1.00 97.88 129 THR A O 1
ATOM 980 N N . THR A 1 130 ? -4.252 -7.771 8.908 1.00 97.62 130 THR A N 1
ATOM 981 C CA . THR A 1 130 ? -4.058 -9.170 9.321 1.00 97.62 130 THR A CA 1
ATOM 982 C C . THR A 1 130 ? -2.654 -9.383 9.866 1.00 97.62 130 THR A C 1
ATOM 984 O O . THR A 1 130 ? -2.502 -9.955 10.940 1.00 97.62 130 THR A O 1
ATOM 987 N N . ALA A 1 131 ? -1.620 -8.887 9.183 1.00 96.88 131 ALA A N 1
ATOM 988 C CA . ALA A 1 131 ? -0.252 -9.061 9.654 1.00 96.88 131 ALA A CA 1
ATOM 989 C C . ALA A 1 131 ? 0.017 -8.369 10.996 1.00 96.88 131 ALA A C 1
ATOM 991 O O . ALA A 1 131 ? 0.676 -8.926 11.876 1.00 96.88 131 ALA A O 1
ATOM 992 N N . LEU A 1 132 ? -0.518 -7.165 11.171 1.00 96.25 132 LEU A N 1
ATOM 993 C CA . LEU A 1 132 ? -0.345 -6.402 12.399 1.00 96.25 132 LEU A CA 1
ATOM 994 C C . LEU A 1 132 ? -1.137 -6.960 13.586 1.00 96.25 132 LEU A C 1
ATOM 996 O O . LEU A 1 132 ? -0.678 -6.828 14.716 1.00 96.25 132 LEU A O 1
ATOM 1000 N N . LEU A 1 133 ? -2.312 -7.543 13.343 1.00 96.19 133 LEU A N 1
ATOM 1001 C CA . LEU A 1 133 ? -3.214 -8.019 14.394 1.00 96.19 133 LEU A CA 1
ATOM 1002 C C . LEU A 1 133 ? -3.021 -9.501 14.729 1.00 96.19 133 LEU A C 1
ATOM 1004 O O . LEU A 1 133 ? -3.109 -9.886 15.890 1.00 96.19 133 LEU A O 1
ATOM 1008 N N . GLU A 1 134 ? -2.769 -10.338 13.724 1.00 94.81 134 GLU A N 1
ATOM 1009 C CA . GLU A 1 134 ? -2.723 -11.801 13.863 1.00 94.81 134 GLU A CA 1
ATOM 1010 C C . GLU A 1 134 ? -1.304 -12.376 13.737 1.00 94.81 134 GLU A C 1
ATOM 1012 O O . GLU A 1 134 ? -1.092 -13.571 13.975 1.00 94.81 134 GLU A O 1
ATOM 1017 N N . GLY A 1 135 ? -0.328 -11.549 13.353 1.00 93.19 135 GLY A N 1
ATOM 1018 C CA . GLY A 1 135 ? 1.034 -11.988 13.091 1.00 93.19 135 GLY A CA 1
ATOM 1019 C C . GLY A 1 135 ? 1.788 -12.419 14.332 1.00 93.19 135 GLY A C 1
ATOM 1020 O O . GLY A 1 135 ? 1.852 -11.706 15.330 1.00 93.19 135 GLY A O 1
ATOM 1021 N N . ARG A 1 136 ? 2.422 -13.589 14.231 1.00 92.75 136 ARG A N 1
ATOM 1022 C CA . ARG A 1 136 ? 3.270 -14.160 15.279 1.00 92.75 136 ARG A CA 1
ATOM 1023 C C . ARG A 1 136 ? 4.737 -14.015 14.916 1.00 92.75 136 ARG A C 1
ATOM 1025 O O . ARG A 1 136 ? 5.102 -14.113 13.744 1.00 92.75 136 ARG A O 1
ATOM 1032 N N . ALA A 1 137 ? 5.592 -13.858 15.921 1.00 93.38 137 ALA A N 1
ATOM 1033 C CA . ALA A 1 137 ? 7.031 -13.716 15.719 1.00 93.38 137 ALA A CA 1
ATOM 1034 C C . ALA A 1 137 ? 7.625 -14.861 14.868 1.00 93.38 137 ALA A C 1
ATOM 1036 O O . ALA A 1 137 ? 8.477 -14.620 14.013 1.00 93.38 137 ALA A O 1
ATOM 1037 N N . GLU A 1 138 ? 7.133 -16.095 15.023 1.00 92.75 138 GLU A N 1
ATOM 1038 C CA . GLU A 1 138 ? 7.619 -17.257 14.271 1.00 92.75 138 GLU A CA 1
ATOM 1039 C C . GLU A 1 138 ? 7.242 -17.217 12.786 1.00 92.75 138 GLU A C 1
ATOM 1041 O O . GLU A 1 138 ? 7.972 -17.768 11.957 1.00 92.75 138 GLU A O 1
ATOM 1046 N N . ASP A 1 139 ? 6.116 -16.588 12.430 1.00 93.69 139 ASP A N 1
ATOM 1047 C CA . ASP A 1 139 ? 5.728 -16.418 11.027 1.00 93.69 139 ASP A CA 1
ATOM 1048 C C . ASP A 1 139 ? 6.741 -15.529 10.297 1.00 93.69 139 ASP A C 1
ATOM 1050 O O . ASP A 1 139 ? 7.107 -15.835 9.162 1.00 93.69 139 ASP A O 1
ATOM 1054 N N . TYR A 1 140 ? 7.255 -14.497 10.973 1.00 95.62 140 TYR A N 1
ATOM 1055 C CA . TYR A 1 140 ? 8.243 -13.560 10.436 1.00 95.62 140 TYR A CA 1
ATOM 1056 C C . TYR A 1 140 ? 9.679 -14.088 10.486 1.00 95.62 140 TYR A C 1
ATOM 1058 O O . TYR A 1 140 ? 10.425 -13.914 9.523 1.00 95.62 140 TYR A O 1
ATOM 1066 N N . ALA A 1 141 ? 10.055 -14.812 11.545 1.00 93.75 141 ALA A N 1
ATOM 1067 C CA . ALA A 1 141 ? 11.378 -15.433 11.660 1.00 93.75 141 ALA A CA 1
ATOM 1068 C C . ALA A 1 141 ? 11.672 -16.405 10.498 1.00 93.75 141 ALA A C 1
ATOM 1070 O O . ALA A 1 141 ? 12.801 -16.543 10.032 1.00 93.75 141 ALA A O 1
ATOM 1071 N N . ARG A 1 142 ? 10.640 -17.061 9.956 1.00 93.81 142 ARG A N 1
ATOM 1072 C CA . ARG A 1 142 ? 10.767 -17.924 8.766 1.00 93.81 142 ARG A CA 1
ATOM 1073 C C . ARG A 1 142 ? 11.132 -17.157 7.496 1.00 93.81 142 ARG A C 1
ATOM 1075 O O . ARG A 1 142 ? 11.705 -17.747 6.585 1.00 93.81 142 ARG A O 1
ATOM 1082 N N . LEU A 1 143 ? 10.794 -15.874 7.425 1.00 96.12 143 LEU A N 1
ATOM 1083 C CA . LEU A 1 143 ? 11.046 -15.017 6.265 1.00 96.12 143 LEU A CA 1
ATOM 1084 C C . LEU A 1 143 ? 12.475 -14.463 6.259 1.00 96.12 143 LEU A C 1
ATOM 1086 O O . LEU A 1 143 ? 12.982 -14.088 5.206 1.00 96.12 143 LEU A O 1
ATOM 1090 N N . THR A 1 144 ? 13.140 -14.442 7.418 1.00 94.06 144 THR A N 1
ATOM 1091 C CA . THR A 1 144 ? 14.546 -14.035 7.553 1.00 94.06 144 THR A CA 1
ATOM 1092 C C . THR A 1 144 ? 15.518 -15.208 7.406 1.00 94.06 144 THR A C 1
ATOM 1094 O O . THR A 1 144 ? 16.721 -14.994 7.247 1.00 94.06 144 THR A O 1
ATOM 1097 N N . HIS A 1 145 ? 15.015 -16.449 7.400 1.00 94.81 145 HIS A N 1
ATOM 1098 C CA . HIS A 1 145 ? 15.831 -17.651 7.252 1.00 94.81 145 HIS A CA 1
ATOM 1099 C C . HIS A 1 145 ? 16.604 -17.679 5.928 1.00 94.81 145 HIS A C 1
ATOM 1101 O O . HIS A 1 145 ? 16.060 -17.435 4.849 1.00 94.81 145 HIS A O 1
ATOM 1107 N N . ARG A 1 146 ? 17.869 -18.108 6.008 1.00 95.94 146 ARG A N 1
ATOM 1108 C CA . ARG A 1 146 ? 18.785 -18.218 4.863 1.00 95.94 146 ARG A CA 1
ATOM 1109 C C . ARG A 1 146 ? 18.185 -18.982 3.676 1.00 95.94 146 ARG A C 1
ATOM 1111 O O . ARG A 1 146 ? 18.293 -18.522 2.547 1.00 95.94 146 ARG A O 1
ATOM 1118 N N . THR A 1 147 ? 17.485 -20.087 3.929 1.00 96.50 147 THR A N 1
ATOM 1119 C CA . THR A 1 147 ? 16.869 -20.920 2.882 1.00 96.50 147 THR A CA 1
ATOM 1120 C C . THR A 1 147 ? 15.763 -20.201 2.106 1.00 96.50 147 THR A C 1
ATOM 1122 O O . THR A 1 147 ? 15.636 -20.402 0.900 1.00 96.50 147 THR A O 1
ATOM 1125 N N . PHE A 1 148 ? 14.970 -19.350 2.766 1.00 97.56 148 PHE A N 1
ATOM 1126 C CA . PHE A 1 148 ? 13.957 -18.528 2.099 1.00 97.56 148 PHE A CA 1
ATOM 1127 C C . PHE A 1 148 ? 14.615 -17.504 1.167 1.00 97.56 148 PHE A C 1
ATOM 1129 O O . PHE A 1 148 ? 14.172 -17.304 0.033 1.00 97.56 148 PHE A O 1
ATOM 1136 N N . ILE A 1 149 ? 15.697 -16.889 1.642 1.00 98.00 149 ILE A N 1
ATOM 1137 C CA . ILE A 1 149 ? 16.409 -15.808 0.959 1.00 98.00 149 ILE A CA 1
ATOM 1138 C C . ILE A 1 149 ? 17.225 -16.319 -0.222 1.00 98.00 149 ILE A C 1
ATOM 1140 O O . ILE A 1 149 ? 17.160 -15.738 -1.302 1.00 98.00 149 ILE A O 1
ATOM 1144 N N . GLU A 1 150 ? 17.937 -17.431 -0.062 1.00 98.31 150 GLU A N 1
ATOM 1145 C CA . GLU A 1 150 ? 18.647 -18.089 -1.163 1.00 98.31 150 GLU A CA 1
ATOM 1146 C C . GLU A 1 150 ? 17.679 -18.548 -2.253 1.00 98.31 150 GLU A C 1
ATOM 1148 O O . GLU A 1 150 ? 17.959 -18.367 -3.437 1.00 98.31 150 GLU A O 1
ATOM 1153 N N . ARG A 1 151 ? 16.496 -19.049 -1.874 1.00 98.44 151 ARG A N 1
ATOM 1154 C CA . ARG A 1 151 ? 15.445 -19.386 -2.837 1.00 98.44 151 ARG A CA 1
ATOM 1155 C C . ARG A 1 151 ? 14.948 -18.157 -3.593 1.00 98.44 151 ARG A C 1
ATOM 1157 O O . ARG A 1 151 ? 14.871 -18.205 -4.816 1.00 98.44 151 ARG A O 1
ATOM 1164 N N . ALA A 1 152 ? 14.633 -17.066 -2.893 1.00 98.69 152 ALA A N 1
ATOM 1165 C CA . ALA A 1 152 ? 14.205 -15.825 -3.537 1.00 98.69 152 ALA A CA 1
ATOM 1166 C C . ALA A 1 152 ? 15.286 -15.288 -4.493 1.00 98.69 152 ALA A C 1
ATOM 1168 O O . ALA A 1 152 ? 14.973 -14.905 -5.613 1.00 98.69 152 ALA A O 1
ATOM 1169 N N . ARG A 1 153 ? 16.566 -15.335 -4.107 1.00 98.75 153 ARG A N 1
ATOM 1170 C CA . ARG A 1 153 ? 17.683 -14.955 -4.989 1.00 98.75 153 ARG A CA 1
ATOM 1171 C C . ARG A 1 153 ? 17.789 -15.860 -6.216 1.00 98.75 153 ARG A C 1
ATOM 1173 O O . ARG A 1 153 ? 17.936 -15.352 -7.318 1.00 98.75 153 ARG A O 1
ATOM 1180 N N . SER A 1 154 ? 17.664 -17.175 -6.040 1.00 98.75 154 SER A N 1
ATOM 1181 C CA . SER A 1 154 ? 17.701 -18.134 -7.151 1.00 98.75 154 SER A CA 1
ATOM 1182 C C . SER A 1 154 ? 16.566 -17.899 -8.151 1.00 98.75 154 SER A C 1
ATOM 1184 O O . SER A 1 154 ? 16.816 -17.851 -9.353 1.00 98.75 154 SER A O 1
ATOM 1186 N N . ILE A 1 155 ? 15.341 -17.674 -7.665 1.00 98.81 155 ILE A N 1
ATOM 1187 C CA . ILE A 1 155 ? 14.190 -17.336 -8.514 1.00 98.81 155 ILE A CA 1
ATOM 1188 C C . ILE A 1 155 ? 14.420 -15.998 -9.226 1.00 98.81 155 ILE A C 1
ATOM 1190 O O . ILE A 1 155 ? 14.171 -15.899 -10.424 1.00 98.81 155 ILE A O 1
ATOM 1194 N N . ALA A 1 156 ? 14.931 -14.981 -8.523 1.00 98.88 156 ALA A N 1
ATOM 1195 C CA . ALA A 1 156 ? 15.246 -13.691 -9.132 1.00 98.88 156 ALA A CA 1
ATOM 1196 C C . ALA A 1 156 ? 16.236 -13.859 -10.293 1.00 98.88 156 ALA A C 1
ATOM 1198 O O . ALA A 1 156 ? 15.960 -13.384 -11.388 1.00 98.88 156 ALA A O 1
ATOM 1199 N N . SER A 1 157 ? 17.323 -14.614 -10.102 1.00 98.75 157 SER A N 1
ATOM 1200 C CA . SER A 1 157 ? 18.286 -14.906 -11.170 1.00 98.75 157 SER A CA 1
ATOM 1201 C C . SER A 1 157 ? 17.651 -15.615 -12.370 1.00 98.75 157 SER A C 1
ATOM 1203 O O . SER A 1 157 ? 17.999 -15.302 -13.504 1.00 98.75 157 SER A O 1
ATOM 1205 N N . GLN A 1 158 ? 16.697 -16.527 -12.151 1.00 98.62 158 GLN A N 1
ATOM 1206 C CA . GLN A 1 158 ? 15.972 -17.187 -13.245 1.00 98.62 158 GLN A CA 1
ATOM 1207 C C . GLN A 1 158 ? 15.138 -16.197 -14.062 1.00 98.62 158 GLN A C 1
ATOM 1209 O O . GLN A 1 158 ? 15.218 -16.196 -15.288 1.00 98.62 158 GLN A O 1
ATOM 1214 N N . ILE A 1 159 ? 14.394 -15.311 -13.397 1.00 98.75 159 ILE A N 1
ATOM 1215 C CA . ILE A 1 159 ? 13.606 -14.271 -14.071 1.00 98.75 159 ILE A CA 1
ATOM 1216 C C . ILE A 1 159 ? 14.529 -13.288 -14.811 1.00 98.75 159 ILE A C 1
ATOM 1218 O O . ILE A 1 159 ? 14.230 -12.879 -15.932 1.00 98.75 159 ILE A O 1
ATOM 1222 N N . GLU A 1 160 ? 15.667 -12.924 -14.212 1.00 98.62 160 GLU A N 1
ATOM 1223 C CA . GLU A 1 160 ? 16.645 -12.022 -14.826 1.00 98.62 160 GLU A CA 1
ATOM 1224 C C . GLU A 1 160 ? 17.190 -12.559 -16.153 1.00 98.62 160 GLU A C 1
ATOM 1226 O O . GLU A 1 160 ? 17.368 -11.769 -17.079 1.00 98.62 160 GLU A O 1
ATOM 1231 N N . MET A 1 161 ? 17.389 -13.878 -16.292 1.00 98.31 161 MET A N 1
ATOM 1232 C CA . MET A 1 161 ? 17.864 -14.477 -17.548 1.00 98.31 161 MET A CA 1
ATOM 1233 C C . MET A 1 161 ? 16.955 -14.124 -18.734 1.00 98.31 161 MET A C 1
ATOM 1235 O O . MET A 1 161 ? 17.460 -13.708 -19.780 1.00 98.31 161 MET A O 1
ATOM 1239 N N . HIS A 1 162 ? 15.631 -14.176 -18.549 1.00 98.31 162 HIS A N 1
ATOM 1240 C CA . HIS A 1 162 ? 14.642 -13.812 -19.574 1.00 98.31 162 HIS A CA 1
ATOM 1241 C C . HIS A 1 162 ? 14.629 -12.315 -19.920 1.00 98.31 162 HIS A C 1
ATOM 1243 O O . HIS A 1 162 ? 14.129 -11.923 -20.974 1.00 98.31 162 HIS A O 1
ATOM 1249 N N . LEU A 1 163 ? 15.185 -11.468 -19.050 1.00 98.19 163 LEU A N 1
ATOM 1250 C CA . LEU A 1 163 ? 15.189 -10.011 -19.192 1.00 98.19 163 LEU A CA 1
ATOM 1251 C C . LEU A 1 163 ? 16.585 -9.426 -19.417 1.00 98.19 163 LEU A C 1
ATOM 1253 O O . LEU A 1 163 ? 16.732 -8.204 -19.427 1.00 98.19 163 LEU A O 1
ATOM 1257 N N . SER A 1 164 ? 17.598 -10.266 -19.649 1.00 98.12 164 SER A N 1
ATOM 1258 C CA . SER A 1 164 ? 19.004 -9.853 -19.745 1.00 98.12 164 SER A CA 1
ATOM 1259 C C . SER A 1 164 ? 19.244 -8.631 -20.654 1.00 98.12 164 SER A C 1
ATOM 1261 O O . SER A 1 164 ? 19.914 -7.702 -20.197 1.00 98.12 164 SER A O 1
ATOM 1263 N N . PRO A 1 165 ? 18.670 -8.532 -21.878 1.00 98.25 165 PRO A N 1
ATOM 1264 C CA . PRO A 1 165 ? 18.862 -7.350 -22.727 1.00 98.25 165 PRO A CA 1
ATOM 1265 C C . PRO A 1 165 ? 18.271 -6.067 -22.127 1.00 98.25 165 PRO A C 1
ATOM 1267 O O . PRO A 1 165 ? 18.891 -5.008 -22.179 1.00 98.25 165 PRO A O 1
ATOM 1270 N N . LEU A 1 166 ? 17.082 -6.157 -21.525 1.00 98.38 166 LEU A N 1
ATOM 1271 C CA . LEU A 1 166 ? 16.415 -5.018 -20.894 1.00 98.38 166 LEU A CA 1
ATOM 1272 C C . LEU A 1 166 ? 17.168 -4.559 -19.636 1.00 98.38 166 LEU A C 1
ATOM 1274 O O . LEU A 1 166 ? 17.316 -3.360 -19.405 1.00 98.38 166 LEU A O 1
ATOM 1278 N N . LEU A 1 167 ? 17.690 -5.509 -18.855 1.00 98.75 167 LEU A N 1
ATOM 1279 C CA . LEU A 1 167 ? 18.500 -5.239 -17.665 1.00 98.75 167 LEU A CA 1
ATOM 1280 C C . LEU A 1 167 ? 19.849 -4.599 -18.005 1.00 98.75 167 LEU A C 1
ATOM 1282 O O . LEU A 1 167 ? 20.302 -3.731 -17.261 1.00 98.75 167 LEU A O 1
ATOM 1286 N N . ALA A 1 168 ? 20.482 -5.001 -19.111 1.00 98.50 168 ALA A N 1
ATOM 1287 C CA . ALA A 1 168 ? 21.710 -4.371 -19.590 1.00 98.50 168 ALA A CA 1
ATOM 1288 C C . ALA A 1 168 ? 21.470 -2.891 -19.931 1.00 98.50 168 ALA A C 1
ATOM 1290 O O . ALA A 1 168 ? 22.191 -2.023 -19.443 1.00 98.50 168 ALA A O 1
ATOM 1291 N N . VAL A 1 169 ? 20.388 -2.597 -20.661 1.00 98.25 169 VAL A N 1
ATOM 1292 C CA . VAL A 1 169 ? 20.009 -1.221 -21.017 1.00 98.25 169 VAL A CA 1
ATOM 1293 C C . VAL A 1 169 ? 19.642 -0.382 -19.793 1.00 98.25 169 VAL A C 1
ATOM 1295 O O . VAL A 1 169 ? 20.025 0.784 -19.729 1.00 98.25 169 VAL A O 1
ATOM 1298 N N . GLU A 1 170 ? 18.943 -0.939 -18.796 1.00 98.38 170 GLU A N 1
ATOM 1299 C CA . GLU A 1 170 ? 18.709 -0.222 -17.532 1.00 98.38 170 GLU A CA 1
ATOM 1300 C C . GLU A 1 170 ? 20.024 0.057 -16.788 1.00 98.38 170 GLU A C 1
ATOM 1302 O O . GLU A 1 170 ? 20.210 1.159 -16.273 1.00 98.38 170 GLU A O 1
ATOM 1307 N N . GLY A 1 171 ? 20.954 -0.903 -16.768 1.00 98.19 171 GLY A N 1
ATOM 1308 C CA . GLY A 1 171 ? 22.278 -0.731 -16.170 1.00 98.19 171 GLY A CA 1
ATOM 1309 C C . GLY A 1 171 ? 23.073 0.410 -16.809 1.00 98.19 171 GLY A C 1
ATOM 1310 O O . GLY A 1 171 ? 23.565 1.285 -16.096 1.00 98.19 171 GLY A O 1
ATOM 1311 N N . GLU A 1 172 ? 23.137 0.444 -18.141 1.00 98.06 172 GLU A N 1
ATOM 1312 C CA . GLU A 1 172 ? 23.747 1.548 -18.892 1.00 98.06 172 GLU A CA 1
ATOM 1313 C C . GLU A 1 172 ? 23.040 2.877 -18.612 1.00 98.06 172 GLU A C 1
ATOM 1315 O O . GLU A 1 172 ? 23.691 3.868 -18.301 1.00 98.06 172 GLU A O 1
ATOM 1320 N N . ALA A 1 173 ? 21.704 2.902 -18.643 1.00 98.00 173 ALA A N 1
ATOM 1321 C CA . ALA A 1 173 ? 20.924 4.111 -18.391 1.00 98.00 173 ALA A CA 1
ATOM 1322 C C . ALA A 1 173 ? 21.185 4.708 -16.998 1.00 98.00 173 ALA A C 1
ATOM 1324 O O . ALA A 1 173 ? 21.203 5.929 -16.837 1.00 98.00 173 ALA A O 1
ATOM 1325 N N . LEU A 1 174 ? 21.389 3.861 -15.984 1.00 97.50 174 LEU A N 1
ATOM 1326 C CA . LEU A 1 174 ? 21.756 4.297 -14.637 1.00 97.50 174 LEU A CA 1
ATOM 1327 C C . LEU A 1 174 ? 23.175 4.885 -14.595 1.00 97.50 174 LEU A C 1
ATOM 1329 O O . LEU A 1 174 ? 23.382 5.897 -13.926 1.00 97.50 174 LEU A O 1
ATOM 1333 N N . GLN A 1 175 ? 24.138 4.292 -15.308 1.00 97.19 175 GLN A N 1
ATOM 1334 C CA . GLN A 1 175 ? 25.510 4.811 -15.402 1.00 97.19 175 GLN A CA 1
ATOM 1335 C C . GLN A 1 175 ? 25.569 6.139 -16.173 1.00 97.19 175 GLN A C 1
ATOM 1337 O O . GLN A 1 175 ? 26.161 7.112 -15.697 1.00 97.19 175 GLN A O 1
ATOM 1342 N N . ASP A 1 176 ? 24.884 6.215 -17.313 1.00 97.56 176 ASP A N 1
ATOM 1343 C CA . ASP A 1 176 ? 24.753 7.425 -18.127 1.00 97.56 176 ASP A CA 1
ATOM 1344 C C . ASP A 1 176 ? 24.120 8.562 -17.304 1.00 97.56 176 ASP A C 1
ATOM 1346 O O . ASP A 1 176 ? 24.630 9.682 -17.262 1.00 97.56 176 ASP A O 1
ATOM 1350 N N . ALA A 1 177 ? 23.072 8.262 -16.532 1.00 96.38 177 ALA A N 1
ATOM 1351 C CA . ALA A 1 177 ? 22.433 9.232 -15.649 1.00 96.38 177 ALA A CA 1
ATOM 1352 C C . ALA A 1 177 ? 23.369 9.773 -14.550 1.00 96.38 177 ALA A C 1
ATOM 1354 O O . ALA A 1 177 ? 23.275 10.951 -14.200 1.00 96.38 177 ALA A O 1
ATOM 1355 N N . VAL A 1 178 ? 24.278 8.950 -14.010 1.00 94.56 178 VAL A N 1
ATOM 1356 C CA . VAL A 1 178 ? 25.297 9.395 -13.037 1.00 94.56 178 VAL A CA 1
ATOM 1357 C C . VAL A 1 178 ? 26.294 10.362 -13.679 1.00 94.56 178 VAL A C 1
ATOM 1359 O O . VAL A 1 178 ? 26.718 11.316 -13.027 1.00 94.56 178 VAL A O 1
ATOM 1362 N N . THR A 1 179 ? 26.635 10.151 -14.952 1.00 93.50 179 THR A N 1
ATOM 1363 C CA . THR A 1 179 ? 27.571 11.003 -15.708 1.00 93.50 179 THR A CA 1
ATOM 1364 C C . THR A 1 179 ? 26.919 12.240 -16.335 1.00 93.50 179 THR A C 1
ATOM 1366 O O . THR A 1 179 ? 27.612 13.048 -16.947 1.00 93.50 179 THR A O 1
ATOM 1369 N N . GLY A 1 180 ? 25.612 12.443 -16.129 1.00 91.25 180 GLY A N 1
ATOM 1370 C CA . GLY A 1 180 ? 24.885 13.638 -16.568 1.00 91.25 180 GLY A CA 1
ATOM 1371 C C . GLY A 1 180 ? 24.027 13.461 -17.822 1.00 91.25 180 GLY A C 1
ATOM 1372 O O . GLY A 1 180 ? 23.484 14.454 -18.294 1.00 91.25 180 GLY A O 1
ATOM 1373 N N . ASN A 1 181 ? 23.850 12.228 -18.311 1.00 95.31 181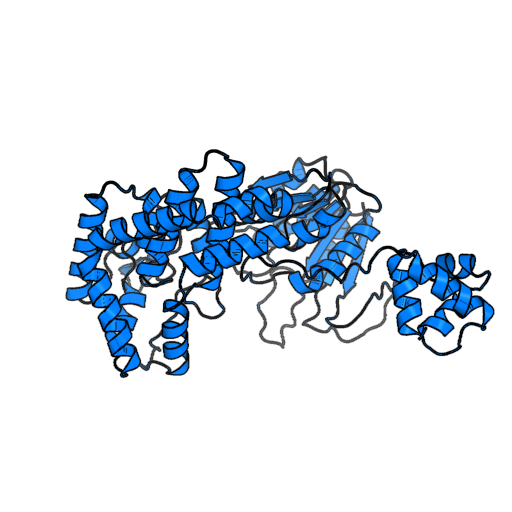 ASN A N 1
ATOM 1374 C CA . ASN A 1 181 ? 23.044 11.888 -19.491 1.00 95.31 181 ASN A CA 1
ATOM 1375 C C . ASN A 1 181 ? 21.819 11.029 -19.092 1.00 95.31 181 ASN A C 1
ATOM 1377 O O . ASN A 1 181 ? 21.827 9.804 -19.240 1.00 95.31 181 ASN A O 1
ATOM 1381 N N . PRO A 1 182 ? 20.769 11.618 -18.484 1.00 96.38 182 PRO A N 1
ATOM 1382 C CA . PRO A 1 182 ? 19.657 10.869 -17.898 1.00 96.38 182 PRO A CA 1
ATOM 1383 C C . PRO A 1 182 ? 18.600 10.393 -18.907 1.00 96.38 182 PRO A C 1
ATOM 1385 O O . PRO A 1 182 ? 17.602 9.810 -18.489 1.00 96.38 182 PRO A O 1
ATOM 1388 N N . GLU A 1 183 ? 18.756 10.652 -20.204 1.00 95.88 183 GLU A N 1
ATOM 1389 C CA . GLU A 1 183 ? 17.722 10.478 -21.231 1.00 95.88 183 GLU A CA 1
ATOM 1390 C C . GLU A 1 183 ? 17.187 9.044 -21.279 1.00 95.88 183 GLU A C 1
ATOM 1392 O O . GLU A 1 183 ? 15.978 8.833 -21.174 1.00 95.88 183 GLU A O 1
ATOM 1397 N N . LYS A 1 184 ? 18.079 8.046 -21.326 1.00 96.88 184 LYS A N 1
ATOM 1398 C CA . LYS A 1 184 ? 17.679 6.630 -21.331 1.00 96.88 184 LYS A CA 1
ATOM 1399 C C . LYS A 1 184 ? 16.899 6.255 -20.067 1.00 96.88 184 LYS A C 1
ATOM 1401 O O . LYS A 1 184 ? 15.923 5.510 -20.133 1.00 96.88 184 LYS A O 1
ATOM 1406 N N . LEU A 1 185 ? 17.303 6.782 -18.908 1.00 97.56 185 LEU A N 1
ATOM 1407 C CA . LEU A 1 185 ? 16.615 6.524 -17.642 1.00 97.56 185 LEU A CA 1
ATOM 1408 C C . LEU A 1 185 ? 15.231 7.184 -17.622 1.00 97.56 185 LEU A C 1
ATOM 1410 O O . LEU A 1 185 ? 14.273 6.579 -17.145 1.00 97.56 185 LEU A O 1
ATOM 1414 N N . VAL A 1 186 ? 15.108 8.401 -18.162 1.00 96.88 186 VAL A N 1
ATOM 1415 C CA . VAL A 1 186 ? 13.819 9.087 -18.333 1.00 96.88 186 VAL A CA 1
ATOM 1416 C C . VAL A 1 186 ? 12.878 8.234 -19.185 1.00 96.88 186 VAL A C 1
ATOM 1418 O O . VAL A 1 186 ? 11.738 8.018 -18.772 1.00 96.88 186 VAL A O 1
ATOM 1421 N N . ASP A 1 187 ? 13.353 7.706 -20.315 1.00 97.06 187 ASP A N 1
ATOM 1422 C CA . ASP A 1 187 ? 12.543 6.878 -21.214 1.00 97.06 187 ASP A CA 1
ATOM 1423 C C . ASP A 1 187 ? 12.100 5.567 -20.552 1.00 97.06 187 ASP A C 1
ATOM 1425 O O . ASP A 1 187 ? 10.931 5.192 -20.644 1.00 97.06 187 ASP A O 1
ATOM 1429 N N . LEU A 1 188 ? 12.990 4.894 -19.814 1.00 97.38 188 LEU A N 1
ATOM 1430 C CA . LEU A 1 188 ? 12.645 3.684 -19.057 1.00 97.38 188 LEU A CA 1
ATOM 1431 C C . LEU A 1 188 ? 11.599 3.953 -17.968 1.00 97.38 188 LEU A C 1
ATOM 1433 O O . LEU A 1 188 ? 10.695 3.146 -17.755 1.00 97.38 188 LEU A O 1
ATOM 1437 N N . MET A 1 189 ? 11.691 5.089 -17.280 1.00 96.12 189 MET A N 1
ATOM 1438 C CA . MET A 1 189 ? 10.725 5.466 -16.246 1.00 96.12 189 MET A CA 1
ATOM 1439 C C . MET A 1 189 ? 9.368 5.883 -16.814 1.00 96.12 189 MET A C 1
ATOM 1441 O O . MET A 1 189 ? 8.352 5.749 -16.133 1.00 96.12 189 MET A O 1
ATOM 1445 N N . GLU A 1 190 ? 9.341 6.406 -18.036 1.00 95.56 190 GLU A N 1
ATOM 1446 C CA . GLU A 1 190 ? 8.108 6.853 -18.680 1.00 95.56 190 GLU A CA 1
ATOM 1447 C C . GLU A 1 190 ? 7.402 5.719 -19.434 1.00 95.56 190 GLU A C 1
ATOM 1449 O O . GLU A 1 190 ? 6.178 5.610 -19.369 1.00 95.56 190 GLU A O 1
ATOM 1454 N N . PHE A 1 191 ? 8.163 4.857 -20.113 1.00 96.88 191 PHE A N 1
ATOM 1455 C CA . PHE A 1 191 ? 7.632 3.873 -21.060 1.00 96.88 191 PHE A CA 1
ATOM 1456 C C . PHE A 1 191 ? 7.943 2.416 -20.699 1.00 96.88 191 PHE A C 1
ATOM 1458 O O . PHE A 1 191 ? 7.435 1.517 -21.358 1.00 96.88 191 PHE A O 1
ATOM 1465 N N . GLY A 1 192 ? 8.746 2.153 -19.665 1.00 97.44 192 GLY A N 1
ATOM 1466 C CA . GLY A 1 192 ? 9.272 0.813 -19.370 1.00 97.44 192 GLY A CA 1
ATOM 1467 C C . GLY A 1 192 ? 8.268 -0.220 -18.844 1.00 97.44 192 GLY A C 1
ATOM 1468 O O . GLY A 1 192 ? 8.612 -1.388 -18.707 1.00 97.44 192 GLY A O 1
ATOM 1469 N N . SER A 1 193 ? 7.019 0.159 -18.557 1.00 98.25 193 SER A N 1
ATOM 1470 C CA . SER A 1 193 ? 6.022 -0.822 -18.111 1.00 98.25 193 SER A CA 1
ATOM 1471 C C . SER A 1 193 ? 5.672 -1.781 -19.250 1.00 98.25 193 SER A C 1
ATOM 1473 O O . SER A 1 193 ? 5.037 -1.394 -20.235 1.00 98.25 193 SER A O 1
ATOM 1475 N N . LEU A 1 194 ? 6.038 -3.053 -19.082 1.00 98.44 194 LEU A N 1
ATOM 1476 C CA . LEU A 1 194 ? 5.729 -4.117 -20.035 1.00 98.44 194 LEU A CA 1
ATOM 1477 C C . LEU A 1 194 ? 4.216 -4.284 -20.225 1.00 98.44 194 LEU A C 1
ATOM 1479 O O . LEU A 1 194 ? 3.772 -4.539 -21.342 1.00 98.44 194 LEU A O 1
ATOM 1483 N N . ALA A 1 195 ? 3.428 -4.100 -19.161 1.00 98.06 195 ALA A N 1
ATOM 1484 C CA . ALA A 1 195 ? 1.971 -4.178 -19.193 1.00 98.06 195 ALA A CA 1
ATOM 1485 C C . ALA A 1 195 ? 1.337 -3.010 -19.966 1.00 98.06 195 ALA A C 1
ATOM 1487 O O . ALA A 1 195 ? 0.421 -3.237 -20.755 1.00 98.06 195 ALA A O 1
ATOM 1488 N N . ILE A 1 196 ? 1.839 -1.776 -19.791 1.00 97.31 196 ILE A N 1
ATOM 1489 C CA . ILE A 1 196 ? 1.407 -0.635 -20.619 1.00 97.31 196 ILE A CA 1
ATOM 1490 C C . ILE A 1 196 ? 1.721 -0.921 -22.083 1.00 97.31 196 ILE A C 1
ATOM 1492 O O . ILE A 1 196 ? 0.835 -0.794 -22.925 1.00 97.31 196 ILE A O 1
ATOM 1496 N N . HIS A 1 197 ? 2.957 -1.337 -22.371 1.00 97.81 197 HIS A N 1
ATOM 1497 C CA . HIS A 1 197 ? 3.393 -1.632 -23.733 1.00 97.81 197 HIS A CA 1
ATOM 1498 C C . HIS A 1 197 ? 2.545 -2.730 -24.382 1.00 97.81 197 HIS A C 1
ATOM 1500 O O . HIS A 1 197 ? 2.136 -2.579 -25.524 1.00 97.81 197 HIS A O 1
ATOM 1506 N N . ASN A 1 198 ? 2.213 -3.794 -23.647 1.00 96.88 198 ASN A N 1
ATOM 1507 C CA . ASN A 1 198 ? 1.384 -4.883 -24.163 1.00 96.88 198 ASN A CA 1
ATOM 1508 C C . ASN A 1 198 ? -0.083 -4.472 -24.386 1.00 96.88 198 ASN A C 1
ATOM 1510 O O . ASN A 1 198 ? -0.700 -4.894 -25.358 1.00 96.88 198 ASN A O 1
ATOM 1514 N N . GLN A 1 199 ? -0.658 -3.637 -23.509 1.00 97.25 199 GLN A N 1
ATOM 1515 C CA . GLN A 1 199 ? -2.034 -3.159 -23.689 1.00 97.25 199 GLN A CA 1
ATOM 1516 C C . GLN A 1 199 ? -2.134 -2.153 -24.842 1.00 97.25 199 GLN A C 1
ATOM 1518 O O . GLN A 1 199 ? -3.060 -2.223 -25.652 1.00 97.25 199 GLN A O 1
ATOM 1523 N N . ARG A 1 200 ? -1.220 -1.178 -24.881 1.00 95.25 200 ARG A N 1
ATOM 1524 C CA . ARG A 1 200 ? -1.177 -0.135 -25.906 1.00 95.25 200 ARG A CA 1
ATOM 1525 C C . ARG A 1 200 ? 0.203 0.540 -25.914 1.00 95.25 200 ARG A C 1
ATOM 1527 O O . ARG A 1 200 ? 0.438 1.420 -25.079 1.00 95.25 200 ARG A O 1
ATOM 1534 N N . PRO A 1 201 ? 1.091 0.195 -26.866 1.00 91.75 201 PRO A N 1
ATOM 1535 C CA . PRO A 1 201 ? 2.379 0.861 -27.024 1.00 91.75 201 PRO A CA 1
ATOM 1536 C C . PRO A 1 201 ? 2.215 2.378 -27.141 1.00 91.75 201 PRO A C 1
ATOM 1538 O O . PRO A 1 201 ? 1.351 2.871 -27.870 1.00 91.75 201 PRO A O 1
ATOM 1541 N N . HIS A 1 202 ? 3.043 3.129 -26.418 1.00 90.44 202 HIS A N 1
ATOM 1542 C CA . HIS A 1 202 ? 3.004 4.585 -26.473 1.00 90.44 202 HIS A CA 1
ATOM 1543 C C . HIS A 1 202 ? 3.734 5.083 -27.728 1.00 90.44 202 HIS A C 1
ATOM 1545 O O . HIS A 1 202 ? 4.894 4.744 -27.937 1.00 90.44 202 HIS A O 1
ATOM 1551 N N . GLU A 1 203 ? 3.101 5.939 -28.536 1.00 87.88 203 GLU A N 1
ATOM 1552 C CA . GLU A 1 203 ? 3.664 6.418 -29.815 1.00 87.88 203 GLU A CA 1
ATOM 1553 C C . GLU A 1 203 ? 5.003 7.157 -29.656 1.00 87.88 203 GLU A C 1
ATOM 1555 O O . GLU A 1 203 ? 5.873 7.066 -30.514 1.00 87.88 203 GLU A O 1
ATOM 1560 N N . SER A 1 204 ? 5.185 7.883 -28.548 1.00 91.38 204 SER A N 1
ATOM 1561 C CA . SER A 1 204 ? 6.448 8.573 -28.234 1.00 91.38 204 SER A CA 1
ATOM 1562 C C . SER A 1 204 ? 7.523 7.674 -27.610 1.00 91.38 204 SER A C 1
ATOM 1564 O O . SER A 1 204 ? 8.577 8.185 -27.245 1.00 91.38 204 SER A O 1
ATOM 1566 N N . CYS A 1 205 ? 7.266 6.373 -27.432 1.00 95.25 205 CYS A N 1
ATOM 1567 C CA . CYS A 1 205 ? 8.281 5.445 -26.942 1.00 95.25 205 CYS A CA 1
ATOM 1568 C C . CYS A 1 205 ? 9.383 5.285 -28.009 1.00 95.25 205 CYS A C 1
ATOM 1570 O O . CYS A 1 205 ? 9.059 5.004 -29.167 1.00 95.25 205 CYS A O 1
ATOM 1572 N N . PRO A 1 206 ? 10.676 5.428 -27.659 1.00 97.06 206 PRO A N 1
ATOM 1573 C CA . PRO A 1 206 ? 11.764 5.189 -28.601 1.00 97.06 206 PRO A CA 1
ATOM 1574 C C . PRO A 1 206 ? 11.673 3.796 -29.234 1.00 97.06 206 PRO A C 1
ATOM 1576 O O . PRO A 1 206 ? 11.438 2.804 -28.545 1.00 97.06 206 PRO A O 1
ATOM 1579 N N . SER A 1 207 ? 11.906 3.693 -30.545 1.00 97.00 207 SER A N 1
ATOM 1580 C CA . SER A 1 207 ? 11.755 2.432 -31.292 1.00 97.00 207 SER A CA 1
ATOM 1581 C C . SER A 1 207 ? 12.671 1.311 -30.784 1.00 97.00 207 SER A C 1
ATOM 1583 O O . SER A 1 207 ? 12.272 0.145 -30.765 1.00 97.00 207 SER A O 1
ATOM 1585 N N . SER A 1 208 ? 13.876 1.661 -30.323 1.00 96.81 208 SER A N 1
ATOM 1586 C CA . SER A 1 208 ? 14.811 0.742 -29.669 1.00 96.81 208 SER A CA 1
ATOM 1587 C C . SER A 1 208 ? 14.230 0.169 -28.374 1.00 96.81 208 SER A C 1
ATOM 1589 O O . SER A 1 208 ? 14.221 -1.049 -28.199 1.00 96.81 208 SER A O 1
ATOM 1591 N N . LEU A 1 209 ? 13.678 1.024 -27.507 1.00 97.94 209 LEU A N 1
ATOM 1592 C CA . LEU A 1 209 ? 13.031 0.607 -26.265 1.00 97.94 209 LEU A CA 1
ATOM 1593 C C . LEU A 1 209 ? 11.769 -0.218 -26.545 1.00 97.94 209 LEU A C 1
ATOM 1595 O O . LEU A 1 209 ? 11.621 -1.302 -25.995 1.00 97.94 209 LEU A O 1
ATOM 1599 N N . SER A 1 210 ? 10.908 0.221 -27.462 1.00 98.25 210 SER A N 1
ATOM 1600 C CA . SER A 1 210 ? 9.708 -0.520 -27.876 1.00 98.25 210 SER A CA 1
ATOM 1601 C C . SER A 1 210 ? 10.032 -1.952 -28.333 1.00 98.25 210 SER A C 1
ATOM 1603 O O . SER A 1 210 ? 9.334 -2.906 -27.974 1.00 98.25 210 SER A O 1
ATOM 1605 N N . ARG A 1 211 ? 11.121 -2.140 -29.093 1.00 98.19 211 ARG A N 1
ATOM 1606 C CA . ARG A 1 211 ? 11.587 -3.474 -29.506 1.00 98.19 211 ARG A CA 1
ATOM 1607 C C . ARG A 1 211 ? 12.037 -4.313 -28.310 1.00 98.19 211 ARG A C 1
ATOM 1609 O O . ARG A 1 211 ? 11.650 -5.475 -28.221 1.00 98.19 211 ARG A O 1
ATOM 1616 N N . LEU A 1 212 ? 12.794 -3.722 -27.383 1.00 98.19 212 LEU A N 1
ATOM 1617 C CA . LEU A 1 212 ? 13.242 -4.393 -26.157 1.00 98.19 212 LEU A CA 1
ATOM 1618 C C . LEU A 1 212 ? 12.068 -4.815 -25.267 1.00 98.19 212 LEU A C 1
ATOM 1620 O O . LEU A 1 212 ? 12.060 -5.942 -24.784 1.00 98.19 212 LEU A O 1
ATOM 1624 N N . LEU A 1 213 ? 11.056 -3.960 -25.091 1.00 98.62 213 LEU A N 1
ATOM 1625 C CA . LEU A 1 213 ? 9.855 -4.284 -24.310 1.00 98.62 213 LEU A CA 1
ATOM 1626 C C . LEU A 1 213 ? 9.033 -5.404 -24.965 1.00 98.62 213 LEU A C 1
ATOM 1628 O O . LEU A 1 213 ? 8.504 -6.274 -24.274 1.00 98.62 213 LEU A O 1
ATOM 1632 N N . SER A 1 214 ? 8.955 -5.419 -26.299 1.00 98.44 214 SER A N 1
ATOM 1633 C CA . SER A 1 214 ? 8.285 -6.491 -27.050 1.00 98.44 214 SER A CA 1
ATOM 1634 C C . SER A 1 214 ? 9.020 -7.825 -26.893 1.00 98.44 214 SER A C 1
ATOM 1636 O O . SER A 1 214 ? 8.397 -8.847 -26.614 1.00 98.44 214 SER A O 1
ATOM 1638 N N . GLN A 1 215 ? 10.352 -7.809 -27.002 1.00 98.38 215 GLN A N 1
ATOM 1639 C CA . GLN A 1 215 ? 11.188 -8.988 -26.776 1.00 98.38 215 GLN A CA 1
ATOM 1640 C C . GLN A 1 215 ? 11.075 -9.488 -25.331 1.00 98.38 215 GLN A C 1
ATOM 1642 O O . GLN A 1 215 ? 10.912 -10.683 -25.119 1.00 98.38 215 GLN A O 1
ATOM 1647 N N . ALA A 1 216 ? 11.126 -8.587 -24.347 1.00 98.50 216 ALA A N 1
ATOM 1648 C CA . ALA A 1 216 ? 10.982 -8.921 -22.934 1.00 98.50 216 ALA A CA 1
ATOM 1649 C C . ALA A 1 216 ? 9.634 -9.595 -22.637 1.00 98.50 216 ALA A C 1
ATOM 1651 O O . ALA A 1 216 ? 9.614 -10.635 -21.987 1.00 98.50 216 ALA A O 1
ATOM 1652 N N . ASN A 1 217 ? 8.520 -9.060 -23.154 1.00 98.25 217 ASN A N 1
ATOM 1653 C CA . ASN A 1 217 ? 7.212 -9.710 -23.016 1.00 98.25 217 ASN A CA 1
ATOM 1654 C C . ASN A 1 217 ? 7.216 -11.119 -23.624 1.00 98.25 217 ASN A C 1
ATOM 1656 O O . ASN A 1 217 ? 6.864 -12.064 -22.926 1.00 98.25 217 ASN A O 1
ATOM 1660 N N . ALA A 1 218 ? 7.704 -11.281 -24.858 1.00 98.31 218 ALA A N 1
ATOM 1661 C CA . ALA A 1 218 ? 7.761 -12.588 -25.514 1.00 98.31 218 ALA A CA 1
ATOM 1662 C C . ALA A 1 218 ? 8.622 -13.609 -24.743 1.00 98.31 218 ALA A C 1
ATOM 1664 O O . ALA A 1 218 ? 8.248 -14.773 -24.630 1.00 98.31 218 ALA A O 1
ATOM 1665 N N . GLN A 1 219 ? 9.756 -13.181 -24.179 1.00 98.25 219 GLN A N 1
ATOM 1666 C CA . GLN A 1 219 ? 10.624 -14.046 -23.373 1.00 98.25 219 GLN A CA 1
ATOM 1667 C C . GLN A 1 219 ? 9.972 -14.464 -22.051 1.00 98.25 219 GLN A C 1
ATOM 1669 O O . GLN A 1 219 ? 10.115 -15.613 -21.642 1.00 98.25 219 GLN A O 1
ATOM 1674 N N . LEU A 1 220 ? 9.245 -13.557 -21.390 1.00 98.06 220 LEU A N 1
ATOM 1675 C CA . LEU A 1 220 ? 8.496 -13.890 -20.177 1.00 98.06 220 LEU A CA 1
ATOM 1676 C C . LEU A 1 220 ? 7.285 -14.783 -20.477 1.00 98.06 220 LEU A C 1
ATOM 1678 O O . LEU A 1 220 ? 6.971 -15.655 -19.673 1.00 98.06 220 LEU A O 1
ATOM 1682 N N . ASP A 1 221 ? 6.612 -14.585 -21.611 1.00 97.31 221 ASP A N 1
ATOM 1683 C CA . ASP A 1 221 ? 5.476 -15.413 -22.041 1.00 97.31 221 ASP A CA 1
ATOM 1684 C C . ASP A 1 221 ? 5.908 -16.845 -22.404 1.00 97.31 221 ASP A C 1
ATOM 1686 O O . ASP A 1 221 ? 5.132 -17.780 -22.232 1.00 97.31 221 ASP A O 1
ATOM 1690 N N . ALA A 1 222 ? 7.152 -17.021 -22.859 1.00 97.25 222 ALA A N 1
ATOM 1691 C CA . ALA A 1 222 ? 7.759 -18.324 -23.132 1.00 97.25 222 ALA A CA 1
ATOM 1692 C C . ALA A 1 222 ? 8.427 -18.978 -21.902 1.00 97.25 222 ALA A C 1
ATOM 1694 O O . ALA A 1 222 ? 8.999 -20.059 -22.029 1.00 97.25 222 ALA A O 1
ATOM 1695 N N . SER A 1 223 ? 8.408 -18.322 -20.736 1.00 97.31 223 SER A N 1
ATOM 1696 C CA . SER A 1 223 ? 9.008 -18.842 -19.501 1.00 97.31 223 SER A CA 1
ATOM 1697 C C . SER A 1 223 ? 8.049 -19.744 -18.716 1.00 97.31 223 SER A C 1
ATOM 1699 O O . SER A 1 223 ? 6.842 -19.741 -18.947 1.00 97.31 223 SER A O 1
ATOM 1701 N N . ASP A 1 224 ? 8.572 -20.449 -17.710 1.00 96.88 224 ASP A N 1
ATOM 1702 C CA . ASP A 1 224 ? 7.759 -21.250 -16.782 1.00 96.88 224 ASP A CA 1
ATOM 1703 C C . ASP A 1 224 ? 6.983 -20.397 -15.755 1.00 96.88 224 ASP A C 1
ATOM 1705 O O . ASP A 1 224 ? 6.205 -20.920 -14.951 1.00 96.88 224 ASP A O 1
ATOM 1709 N N . PHE A 1 225 ? 7.186 -19.075 -15.742 1.00 98.00 225 PHE A N 1
ATOM 1710 C CA . PHE A 1 225 ? 6.525 -18.172 -14.806 1.00 98.00 225 PHE A CA 1
ATOM 1711 C C . PHE A 1 225 ? 5.180 -17.690 -15.346 1.00 98.00 225 PHE A C 1
ATOM 1713 O O . PHE A 1 225 ? 5.067 -17.178 -16.459 1.00 98.00 225 PHE A O 1
ATOM 1720 N N . THR A 1 226 ? 4.145 -17.752 -14.510 1.00 97.56 226 THR A N 1
ATOM 1721 C CA . THR A 1 226 ? 2.832 -17.223 -14.890 1.00 97.56 226 THR A CA 1
ATOM 1722 C C . THR A 1 226 ? 2.816 -15.690 -14.872 1.00 97.56 226 THR A C 1
ATOM 1724 O O . THR A 1 226 ? 3.597 -15.040 -14.173 1.00 97.56 226 THR A O 1
ATOM 1727 N N . VAL A 1 227 ? 1.846 -15.074 -15.557 1.00 95.69 227 VAL A N 1
ATOM 1728 C CA . VAL A 1 227 ? 1.619 -13.613 -15.480 1.00 95.69 227 VAL A CA 1
ATOM 1729 C C . VAL A 1 227 ? 1.395 -13.155 -14.027 1.00 95.69 227 VAL A C 1
ATOM 1731 O O . VAL A 1 227 ? 1.880 -12.099 -13.619 1.00 95.69 227 VAL A O 1
ATOM 1734 N N . ARG A 1 228 ? 0.732 -13.990 -13.213 1.00 96.69 228 ARG A N 1
ATOM 1735 C CA . ARG A 1 228 ? 0.522 -13.763 -11.775 1.00 96.69 228 ARG A CA 1
ATOM 1736 C C . ARG A 1 228 ? 1.835 -13.729 -10.993 1.00 96.69 228 ARG A C 1
ATOM 1738 O O . ARG A 1 228 ? 1.982 -12.923 -10.071 1.00 96.69 228 ARG A O 1
ATOM 1745 N N . ASP A 1 229 ? 2.773 -14.605 -11.333 1.00 98.19 229 ASP A N 1
ATOM 1746 C CA . ASP A 1 229 ? 4.076 -14.656 -10.671 1.00 98.19 229 ASP A CA 1
ATOM 1747 C C . ASP A 1 229 ? 4.891 -13.394 -10.968 1.00 98.19 229 ASP A C 1
ATOM 1749 O O . ASP A 1 229 ? 5.554 -12.890 -10.069 1.00 98.19 229 ASP A O 1
ATOM 1753 N N . LEU A 1 230 ? 4.736 -12.822 -12.166 1.00 98.62 230 LEU A N 1
ATOM 1754 C CA . LEU A 1 230 ? 5.507 -11.683 -12.680 1.00 98.62 230 LEU A CA 1
ATOM 1755 C C . LEU A 1 230 ? 4.770 -10.330 -12.602 1.00 98.62 230 LEU A C 1
ATOM 1757 O O . LEU A 1 230 ? 4.990 -9.442 -13.431 1.00 98.62 230 LEU A O 1
ATOM 1761 N N . THR A 1 231 ? 3.847 -10.170 -11.648 1.00 98.69 231 THR A N 1
ATOM 1762 C CA . THR A 1 231 ? 3.007 -8.962 -11.549 1.00 98.69 231 THR A CA 1
ATOM 1763 C C . THR A 1 231 ? 3.832 -7.692 -11.326 1.00 98.69 231 THR A C 1
ATOM 1765 O O . THR A 1 231 ? 3.584 -6.689 -11.999 1.00 98.69 231 THR A O 1
ATOM 1768 N N . ALA A 1 232 ? 4.809 -7.700 -10.413 1.00 98.81 232 ALA A N 1
ATOM 1769 C CA . ALA A 1 232 ? 5.613 -6.511 -10.136 1.00 98.81 232 ALA A CA 1
ATOM 1770 C C . ALA A 1 232 ? 6.465 -6.123 -11.351 1.00 98.81 232 ALA A C 1
ATOM 1772 O O . ALA A 1 232 ? 6.453 -4.961 -11.764 1.00 98.81 232 ALA A O 1
ATOM 1773 N N . THR A 1 233 ? 7.157 -7.094 -11.950 1.00 98.81 233 THR A N 1
ATOM 1774 C CA . THR A 1 233 ? 8.022 -6.895 -13.118 1.00 98.81 233 THR A CA 1
ATOM 1775 C C . THR A 1 233 ? 7.235 -6.392 -14.320 1.00 98.81 233 THR A C 1
ATOM 1777 O O . THR A 1 233 ? 7.652 -5.418 -14.945 1.00 98.81 233 THR A O 1
ATOM 1780 N N . ARG A 1 234 ? 6.076 -6.993 -14.625 1.00 98.62 234 ARG A N 1
ATOM 1781 C CA . ARG A 1 234 ? 5.291 -6.609 -15.807 1.00 98.62 234 ARG A CA 1
ATOM 1782 C C . ARG A 1 234 ? 4.662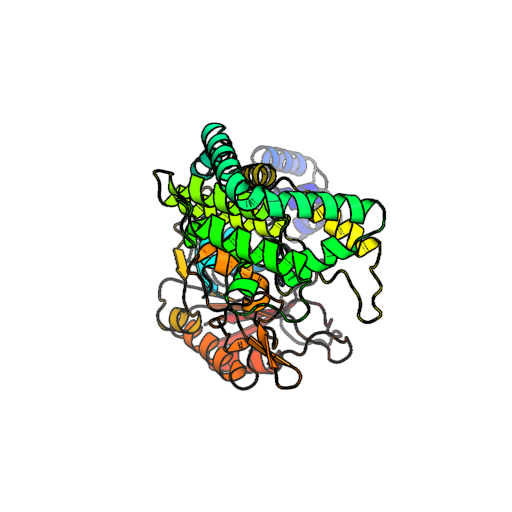 -5.227 -15.676 1.00 98.62 234 ARG A C 1
ATOM 1784 O O . ARG A 1 234 ? 4.695 -4.448 -16.624 1.00 98.62 234 ARG A O 1
ATOM 1791 N N . TYR A 1 235 ? 4.080 -4.912 -14.522 1.00 98.56 235 TYR A N 1
ATOM 1792 C CA . TYR A 1 235 ? 3.321 -3.672 -14.365 1.00 98.56 235 TYR A CA 1
ATOM 1793 C C . TYR A 1 235 ? 4.193 -2.491 -13.939 1.00 98.56 235 TYR A C 1
ATOM 1795 O O . TYR A 1 235 ? 4.012 -1.383 -14.448 1.00 98.56 235 TYR A O 1
ATOM 1803 N N . PHE A 1 236 ? 5.137 -2.710 -13.024 1.00 98.50 236 PHE A N 1
ATOM 1804 C CA . PHE A 1 236 ? 5.748 -1.635 -12.240 1.00 98.50 236 PHE A CA 1
ATOM 1805 C C . PHE A 1 236 ? 7.274 -1.521 -12.393 1.00 98.50 236 PHE A C 1
ATOM 1807 O O . PHE A 1 236 ? 7.840 -0.510 -11.959 1.00 98.50 236 PHE A O 1
ATOM 1814 N N . GLY A 1 237 ? 7.931 -2.501 -13.026 1.00 98.38 237 GLY A N 1
ATOM 1815 C CA . GLY A 1 237 ? 9.328 -2.399 -13.457 1.00 98.38 237 GLY A CA 1
ATOM 1816 C C . GLY A 1 237 ? 9.497 -1.308 -14.517 1.00 98.38 237 GLY A C 1
ATOM 1817 O O . GLY A 1 237 ? 8.685 -1.207 -15.431 1.00 98.38 237 GLY A O 1
ATOM 1818 N N . GLY A 1 238 ? 10.505 -0.453 -14.357 1.00 97.25 238 GLY A N 1
ATOM 1819 C CA . GLY A 1 238 ? 10.650 0.783 -15.125 1.00 97.25 238 GLY A CA 1
ATOM 1820 C C . GLY A 1 238 ? 10.020 1.968 -14.381 1.00 97.25 238 GLY A C 1
ATOM 1821 O O . GLY A 1 238 ? 10.766 2.695 -13.727 1.00 97.25 238 GLY A O 1
ATOM 1822 N N . PRO A 1 239 ? 8.689 2.193 -14.395 1.00 96.69 239 PRO A N 1
ATOM 1823 C CA . PRO A 1 239 ? 8.102 3.408 -13.818 1.00 96.69 239 PRO A CA 1
ATOM 1824 C C . PRO A 1 239 ? 8.209 3.554 -12.295 1.00 96.69 239 PRO A C 1
ATOM 1826 O O . PRO A 1 239 ? 8.573 4.625 -11.806 1.00 96.69 239 PRO A O 1
ATOM 1829 N N . TYR A 1 240 ? 7.893 2.508 -11.527 1.00 97.88 240 TYR A N 1
ATOM 1830 C CA . TYR A 1 240 ? 7.825 2.586 -10.058 1.00 97.88 240 TYR A CA 1
ATOM 1831 C C . TYR A 1 240 ? 9.043 1.979 -9.364 1.00 97.88 240 TYR A C 1
ATOM 1833 O O . TYR A 1 240 ? 9.396 2.416 -8.268 1.00 97.88 240 TYR A O 1
ATOM 1841 N N . PHE A 1 241 ? 9.683 1.002 -9.998 1.00 98.38 241 PHE A N 1
ATOM 1842 C CA . PHE A 1 241 ? 10.835 0.278 -9.473 1.00 98.38 241 PHE A CA 1
ATOM 1843 C C . PHE A 1 241 ? 11.887 0.114 -10.572 1.00 98.38 241 PHE A C 1
ATOM 1845 O O . PHE A 1 241 ? 11.550 0.120 -11.759 1.00 98.38 241 PHE A O 1
ATOM 1852 N N . ALA A 1 242 ? 13.154 -0.069 -10.198 1.00 98.50 242 ALA A N 1
ATOM 1853 C CA . ALA A 1 242 ? 14.106 -0.674 -11.131 1.00 98.50 242 ALA A CA 1
ATOM 1854 C C . ALA A 1 242 ? 13.635 -2.091 -11.502 1.00 98.50 242 ALA A C 1
ATOM 1856 O O . ALA A 1 242 ? 12.970 -2.743 -10.689 1.00 98.50 242 ALA A O 1
ATOM 1857 N N . TYR A 1 243 ? 13.975 -2.605 -12.686 1.00 98.81 243 TYR A N 1
ATOM 1858 C CA . TYR A 1 243 ? 13.531 -3.952 -13.071 1.00 98.81 243 TYR A CA 1
ATOM 1859 C C . TYR A 1 243 ? 14.042 -5.007 -12.091 1.00 98.81 243 TYR A C 1
ATOM 1861 O O . TYR A 1 243 ? 13.266 -5.856 -11.667 1.00 98.81 243 TYR A O 1
ATOM 1869 N N . ARG A 1 244 ? 15.293 -4.906 -11.621 1.00 98.75 244 ARG A N 1
ATOM 1870 C CA . ARG A 1 244 ? 15.832 -5.825 -10.595 1.00 98.75 244 ARG A CA 1
ATOM 1871 C C . ARG A 1 244 ? 15.064 -5.769 -9.272 1.00 98.75 244 ARG A C 1
ATOM 1873 O O . ARG A 1 244 ? 14.864 -6.796 -8.632 1.00 98.75 244 ARG A O 1
ATOM 1880 N N . GLN A 1 245 ? 14.585 -4.589 -8.874 1.00 98.88 245 GLN A N 1
ATOM 1881 C CA . GLN A 1 245 ? 13.740 -4.439 -7.685 1.00 98.88 245 GLN A CA 1
ATOM 1882 C C . GLN A 1 245 ? 12.371 -5.099 -7.889 1.00 98.88 245 GLN A C 1
ATOM 1884 O O . GLN A 1 245 ? 11.899 -5.810 -7.007 1.00 98.88 245 GLN A O 1
ATOM 1889 N N . ALA A 1 246 ? 11.750 -4.905 -9.054 1.00 98.88 246 ALA A N 1
ATOM 1890 C CA . ALA A 1 246 ? 10.476 -5.535 -9.387 1.00 98.88 246 ALA A CA 1
ATOM 1891 C C . ALA A 1 246 ? 10.595 -7.072 -9.461 1.00 98.88 246 ALA A C 1
ATOM 1893 O O . ALA A 1 246 ? 9.790 -7.777 -8.854 1.00 98.88 246 ALA A O 1
ATOM 1894 N N . ILE A 1 247 ? 11.663 -7.578 -10.088 1.00 98.94 247 ILE A N 1
ATOM 1895 C CA . ILE A 1 247 ? 11.993 -9.008 -10.144 1.00 98.94 247 ILE A CA 1
ATOM 1896 C C . ILE A 1 247 ? 12.173 -9.578 -8.738 1.00 98.94 247 ILE A C 1
ATOM 1898 O O . ILE A 1 247 ? 11.638 -10.640 -8.432 1.00 98.94 247 ILE A O 1
ATOM 1902 N N . ALA A 1 248 ? 12.875 -8.866 -7.856 1.00 98.94 248 ALA A N 1
ATOM 1903 C CA . ALA A 1 248 ? 13.039 -9.287 -6.472 1.00 98.94 248 ALA A CA 1
ATOM 1904 C C . ALA A 1 248 ? 11.699 -9.376 -5.720 1.00 98.94 248 ALA A C 1
ATOM 1906 O O . ALA A 1 248 ? 11.486 -10.347 -4.995 1.00 98.94 248 ALA A O 1
ATOM 1907 N N . LEU A 1 249 ? 10.778 -8.420 -5.906 1.00 98.94 249 LEU A N 1
ATOM 1908 C CA . LEU A 1 249 ? 9.438 -8.484 -5.304 1.00 98.94 249 LEU A CA 1
ATOM 1909 C C . LEU A 1 249 ? 8.666 -9.726 -5.781 1.00 98.94 249 LEU A C 1
ATOM 1911 O O . LEU A 1 249 ? 8.058 -10.425 -4.969 1.00 98.94 249 LEU A O 1
ATOM 1915 N N . ASP A 1 250 ? 8.715 -10.037 -7.075 1.00 98.94 250 ASP A N 1
ATOM 1916 C CA . ASP A 1 250 ? 8.076 -11.238 -7.623 1.00 98.94 250 ASP A CA 1
ATOM 1917 C C . ASP A 1 250 ? 8.748 -12.529 -7.139 1.00 98.94 250 ASP A C 1
ATOM 1919 O O . ASP A 1 250 ? 8.068 -13.467 -6.722 1.00 98.94 250 ASP A O 1
ATOM 1923 N N . ALA A 1 251 ? 10.075 -12.561 -7.059 1.00 98.88 251 ALA A N 1
ATOM 1924 C CA . ALA A 1 251 ? 10.811 -13.705 -6.539 1.00 98.88 251 ALA A CA 1
ATOM 1925 C C . ALA A 1 251 ? 10.529 -13.975 -5.049 1.00 98.88 251 ALA A C 1
ATOM 1927 O O . ALA A 1 251 ? 10.368 -15.130 -4.641 1.00 98.88 251 ALA A O 1
ATOM 1928 N N . ILE A 1 252 ? 10.405 -12.920 -4.234 1.00 98.81 252 ILE A N 1
ATOM 1929 C CA . ILE A 1 252 ? 9.960 -13.010 -2.835 1.00 98.81 252 ILE A CA 1
ATOM 1930 C C . ILE A 1 252 ? 8.550 -13.601 -2.769 1.00 98.81 252 ILE A C 1
ATOM 1932 O O . ILE A 1 252 ? 8.300 -14.505 -1.969 1.00 98.81 252 ILE A O 1
ATOM 1936 N N . TYR A 1 253 ? 7.633 -13.127 -3.616 1.00 98.69 253 TYR A N 1
ATOM 1937 C CA . TYR A 1 253 ? 6.271 -13.649 -3.678 1.00 98.69 253 TYR A CA 1
ATOM 1938 C C . TYR A 1 253 ? 6.236 -15.143 -4.030 1.00 98.69 253 TYR A C 1
ATOM 1940 O O . TYR A 1 253 ? 5.586 -15.925 -3.331 1.00 98.69 253 TYR A O 1
ATOM 1948 N N . ILE A 1 254 ? 6.964 -15.560 -5.068 1.00 98.62 254 ILE A N 1
ATOM 1949 C CA . ILE A 1 254 ? 7.038 -16.965 -5.492 1.00 98.62 254 ILE A CA 1
ATOM 1950 C C . ILE A 1 254 ? 7.640 -17.820 -4.365 1.00 98.62 254 ILE A C 1
ATOM 1952 O O . ILE A 1 254 ? 7.069 -18.850 -3.999 1.00 98.62 254 ILE A O 1
ATOM 1956 N N . SER A 1 255 ? 8.725 -17.359 -3.730 1.00 98.38 255 SER A N 1
ATOM 1957 C CA . SER A 1 255 ? 9.330 -18.032 -2.571 1.00 98.38 255 SER A CA 1
ATOM 1958 C C . SER A 1 255 ? 8.334 -18.188 -1.411 1.00 98.38 255 SER A C 1
ATOM 1960 O O . SER A 1 255 ? 8.220 -19.270 -0.822 1.00 98.38 255 SER A O 1
ATOM 1962 N N . ALA A 1 256 ? 7.541 -17.148 -1.127 1.00 97.75 256 ALA A N 1
ATOM 1963 C CA . ALA A 1 256 ? 6.499 -17.160 -0.103 1.00 97.75 256 ALA A CA 1
ATOM 1964 C C . ALA A 1 256 ? 5.376 -18.156 -0.403 1.00 97.75 256 ALA A C 1
ATOM 1966 O O . ALA A 1 256 ? 4.932 -18.860 0.505 1.00 97.75 256 ALA A O 1
ATOM 1967 N N . ARG A 1 257 ? 4.946 -18.300 -1.663 1.00 96.12 257 ARG A N 1
ATOM 1968 C CA . ARG A 1 257 ? 3.913 -19.283 -2.046 1.00 96.12 257 ARG A CA 1
ATOM 1969 C C . ARG A 1 257 ? 4.296 -20.722 -1.697 1.00 96.12 257 ARG A C 1
ATOM 1971 O O . ARG A 1 257 ? 3.398 -21.526 -1.430 1.00 96.12 257 ARG A O 1
ATOM 1978 N N . MET A 1 258 ? 5.594 -21.021 -1.659 1.00 95.00 258 MET A N 1
ATOM 1979 C CA . MET A 1 258 ? 6.149 -22.337 -1.325 1.00 95.00 258 MET A CA 1
ATOM 1980 C C . MET A 1 258 ? 6.219 -22.615 0.186 1.00 95.00 258 MET A C 1
ATOM 1982 O O . MET A 1 258 ? 6.604 -23.711 0.594 1.00 95.00 258 MET A O 1
ATOM 1986 N N . LEU A 1 259 ? 5.861 -21.654 1.045 1.00 94.38 259 LEU A N 1
ATOM 1987 C CA . LEU A 1 259 ? 5.731 -21.898 2.483 1.00 94.38 259 LEU A CA 1
ATOM 1988 C C . LEU A 1 259 ? 4.575 -22.874 2.759 1.00 94.38 259 LEU A C 1
ATOM 1990 O O . LEU A 1 259 ? 3.561 -22.874 2.066 1.00 94.38 259 LEU A O 1
ATOM 1994 N N . LYS A 1 260 ? 4.694 -23.710 3.794 1.00 91.00 260 LYS A N 1
ATOM 1995 C CA . LYS A 1 260 ? 3.639 -24.686 4.133 1.00 91.00 260 LYS A CA 1
ATOM 1996 C C . LYS A 1 260 ? 2.418 -24.030 4.793 1.00 91.00 260 LYS A C 1
ATOM 1998 O O . LYS A 1 260 ? 1.291 -24.429 4.534 1.00 91.00 260 LYS A O 1
ATOM 2003 N N . ASN A 1 261 ? 2.641 -23.018 5.632 1.00 88.81 261 ASN A N 1
ATOM 2004 C CA . ASN A 1 261 ? 1.598 -22.379 6.437 1.00 88.81 261 ASN A CA 1
ATOM 2005 C C . ASN A 1 261 ? 0.949 -21.203 5.690 1.00 88.81 261 ASN A C 1
ATOM 2007 O O . ASN A 1 261 ? 1.648 -20.279 5.278 1.00 88.81 261 ASN A O 1
ATOM 2011 N N . ALA A 1 262 ? -0.382 -21.207 5.575 1.00 90.62 262 ALA A N 1
ATOM 2012 C CA . ALA A 1 262 ? -1.151 -20.108 4.992 1.00 90.62 262 ALA A CA 1
ATOM 2013 C C . ALA A 1 262 ? -0.954 -18.775 5.737 1.00 90.62 262 ALA A C 1
ATOM 2015 O O . ALA A 1 262 ? -0.895 -17.734 5.084 1.00 90.62 262 ALA A O 1
ATOM 2016 N N . SER A 1 263 ? -0.786 -18.806 7.066 1.00 89.94 263 SER A N 1
ATOM 2017 C CA . SER A 1 263 ? -0.454 -17.615 7.860 1.00 89.94 263 SER A CA 1
ATOM 2018 C C . SER A 1 263 ? 0.854 -17.000 7.370 1.00 89.94 263 SER A C 1
ATOM 2020 O O . SER A 1 263 ? 0.875 -15.852 6.938 1.00 89.94 263 SER A O 1
ATOM 2022 N N . SER A 1 264 ? 1.941 -17.776 7.322 1.00 91.94 264 SER A N 1
ATOM 2023 C CA . SER A 1 264 ? 3.247 -17.265 6.893 1.00 91.94 264 SER A CA 1
ATOM 2024 C C . SER A 1 264 ? 3.224 -16.721 5.451 1.00 91.94 264 SER A C 1
ATOM 2026 O O . SER A 1 264 ? 3.931 -15.763 5.158 1.00 91.94 264 SER A O 1
ATOM 2028 N N . LYS A 1 265 ? 2.377 -17.265 4.558 1.00 95.31 265 LYS A N 1
ATOM 2029 C CA . LYS A 1 265 ? 2.168 -16.707 3.203 1.00 95.31 265 LYS A CA 1
ATOM 2030 C C . LYS A 1 265 ? 1.566 -15.301 3.242 1.00 95.31 265 LYS A C 1
ATOM 2032 O O . LYS A 1 265 ? 2.048 -14.418 2.537 1.00 95.31 265 LYS A O 1
ATOM 2037 N N . ARG A 1 266 ? 0.520 -15.096 4.051 1.00 95.12 266 ARG A N 1
ATOM 2038 C CA . ARG A 1 266 ? -0.133 -13.786 4.219 1.00 95.12 266 ARG A CA 1
ATOM 2039 C C . ARG A 1 266 ? 0.826 -12.767 4.832 1.00 95.12 266 ARG A C 1
ATOM 2041 O O . ARG A 1 266 ? 0.978 -11.674 4.297 1.00 95.12 266 ARG A O 1
ATOM 2048 N N . HIS A 1 267 ? 1.553 -13.166 5.872 1.00 96.44 267 HIS A N 1
ATOM 2049 C CA . HIS A 1 267 ? 2.561 -12.328 6.522 1.00 96.44 267 HIS A CA 1
ATOM 2050 C C . HIS A 1 267 ? 3.715 -11.955 5.584 1.00 96.44 267 HIS A C 1
ATOM 2052 O O . HIS A 1 267 ? 4.130 -10.799 5.555 1.00 96.44 267 HIS A O 1
ATOM 2058 N N . ALA A 1 268 ? 4.179 -12.885 4.745 1.00 98.31 268 ALA A N 1
ATOM 2059 C CA . ALA A 1 268 ? 5.168 -12.580 3.715 1.00 98.31 268 ALA A CA 1
ATOM 2060 C C . ALA A 1 268 ? 4.665 -11.536 2.710 1.00 98.31 268 ALA A C 1
ATOM 2062 O O . ALA A 1 268 ? 5.437 -10.670 2.302 1.00 98.31 268 ALA A O 1
ATOM 2063 N N . MET A 1 269 ? 3.378 -11.575 2.342 1.00 98.62 269 MET A N 1
ATOM 2064 C CA . MET A 1 269 ? 2.794 -10.536 1.495 1.00 98.62 269 MET A CA 1
ATOM 2065 C C . MET A 1 269 ? 2.827 -9.170 2.191 1.00 98.62 269 MET A C 1
ATOM 2067 O O . MET A 1 269 ? 3.259 -8.204 1.576 1.00 98.62 269 MET A O 1
ATOM 2071 N N . ALA A 1 270 ? 2.468 -9.072 3.474 1.00 98.62 270 ALA A N 1
ATOM 2072 C CA . ALA A 1 270 ? 2.539 -7.801 4.204 1.00 98.62 270 ALA A CA 1
ATOM 2073 C C . ALA A 1 270 ? 3.965 -7.220 4.247 1.00 98.62 270 ALA A C 1
ATOM 2075 O O . ALA A 1 270 ? 4.163 -6.038 3.958 1.00 98.62 270 ALA A O 1
ATOM 2076 N N . VAL A 1 271 ? 4.974 -8.060 4.510 1.00 98.75 271 VAL A N 1
ATOM 2077 C CA . VAL A 1 271 ? 6.390 -7.653 4.467 1.00 98.75 271 VAL A CA 1
ATOM 2078 C C . VAL A 1 271 ? 6.800 -7.211 3.055 1.00 98.75 271 VAL A C 1
ATOM 2080 O O . VAL A 1 271 ? 7.515 -6.216 2.902 1.00 98.75 271 VAL A O 1
ATOM 2083 N N . LEU A 1 272 ? 6.320 -7.891 2.008 1.00 98.88 272 LEU A N 1
ATOM 2084 C CA . LEU A 1 272 ? 6.538 -7.497 0.613 1.00 98.88 272 LEU A CA 1
ATOM 2085 C C . LEU A 1 272 ? 5.936 -6.116 0.319 1.00 98.88 272 LEU A C 1
ATOM 2087 O O . LEU A 1 272 ? 6.610 -5.290 -0.294 1.00 98.88 272 LEU A O 1
ATOM 2091 N N . LEU A 1 273 ? 4.720 -5.818 0.788 1.00 98.75 273 LEU A N 1
ATOM 2092 C CA . LEU A 1 273 ? 4.095 -4.500 0.607 1.00 98.75 273 LEU A CA 1
ATOM 2093 C C . LEU A 1 273 ? 4.867 -3.389 1.332 1.00 98.75 273 LEU A C 1
ATOM 2095 O O . LEU A 1 273 ? 5.077 -2.314 0.766 1.00 98.75 273 LEU A O 1
ATOM 2099 N N . SER A 1 274 ? 5.341 -3.654 2.552 1.00 98.56 274 SER A N 1
ATOM 2100 C CA . SER A 1 274 ? 6.226 -2.745 3.292 1.00 98.56 274 SER A CA 1
ATOM 2101 C C . SER A 1 274 ? 7.541 -2.490 2.559 1.00 98.56 274 SER A C 1
ATOM 2103 O O . SER A 1 274 ? 7.979 -1.345 2.440 1.00 98.56 274 SER A O 1
ATOM 2105 N N . THR A 1 275 ? 8.119 -3.541 1.979 1.00 98.69 275 THR A N 1
ATOM 2106 C CA . THR A 1 275 ? 9.321 -3.456 1.142 1.00 98.69 275 THR A CA 1
ATOM 2107 C C . THR A 1 275 ? 9.065 -2.588 -0.086 1.00 98.69 275 THR A C 1
ATOM 2109 O O . THR A 1 275 ? 9.805 -1.636 -0.326 1.00 98.69 275 THR A O 1
ATOM 2112 N N . ALA A 1 276 ? 7.979 -2.853 -0.817 1.00 98.56 276 ALA A N 1
ATOM 2113 C CA . ALA A 1 276 ? 7.573 -2.077 -1.984 1.00 98.56 276 ALA A CA 1
ATOM 2114 C C . ALA A 1 276 ? 7.365 -0.595 -1.632 1.00 98.56 276 ALA A C 1
ATOM 2116 O O . ALA A 1 276 ? 7.847 0.276 -2.351 1.00 98.56 276 ALA A O 1
ATOM 2117 N N . SER A 1 277 ? 6.714 -0.291 -0.503 1.00 97.38 277 SER A N 1
ATOM 2118 C CA . SER A 1 277 ? 6.519 1.088 -0.033 1.00 97.38 277 SER A CA 1
ATOM 2119 C C . SER A 1 277 ? 7.820 1.816 0.302 1.00 97.38 277 SER A C 1
ATOM 2121 O O . SER A 1 277 ? 7.866 3.039 0.164 1.00 97.38 277 SER A O 1
ATOM 2123 N N . GLU A 1 278 ? 8.855 1.109 0.750 1.00 96.06 278 GLU A N 1
ATOM 2124 C CA . GLU A 1 278 ? 10.145 1.714 1.086 1.00 96.06 278 GLU A CA 1
ATOM 2125 C C . GLU A 1 278 ? 10.971 2.000 -0.179 1.00 96.06 278 GLU A C 1
ATOM 2127 O O . GLU A 1 278 ? 11.491 3.106 -0.373 1.00 96.06 278 GLU A O 1
ATOM 2132 N N . ILE A 1 279 ? 11.035 1.026 -1.091 1.00 96.44 279 ILE A N 1
ATOM 2133 C CA . ILE A 1 279 ? 11.902 1.105 -2.275 1.00 96.44 279 ILE A CA 1
ATOM 2134 C C . ILE A 1 279 ? 11.281 1.879 -3.443 1.00 96.44 279 ILE A C 1
ATOM 2136 O O . ILE A 1 279 ? 12.006 2.278 -4.350 1.00 96.44 279 ILE A O 1
ATOM 2140 N N . VAL A 1 280 ? 9.968 2.141 -3.420 1.00 96.00 280 VAL A N 1
ATOM 2141 C CA . VAL A 1 280 ? 9.262 2.809 -4.524 1.00 96.00 280 VAL A CA 1
ATOM 2142 C C . VAL A 1 280 ? 9.936 4.116 -4.950 1.00 96.00 280 VAL A C 1
ATOM 2144 O O . VAL A 1 280 ? 10.318 4.963 -4.130 1.00 96.00 280 VAL A O 1
ATOM 2147 N N . ASN A 1 281 ? 10.050 4.308 -6.262 1.00 92.50 281 ASN A N 1
ATOM 2148 C CA . ASN A 1 281 ? 10.629 5.493 -6.870 1.00 92.50 281 ASN A CA 1
ATOM 2149 C C . ASN A 1 281 ? 9.556 6.547 -7.214 1.00 92.50 281 ASN A C 1
ATOM 2151 O O . ASN A 1 281 ? 9.249 6.820 -8.375 1.00 92.50 281 ASN A O 1
ATOM 2155 N N . THR A 1 282 ? 8.988 7.178 -6.182 1.00 90.19 282 THR A N 1
ATOM 2156 C CA . THR A 1 282 ? 7.985 8.252 -6.320 1.00 90.19 282 THR A CA 1
ATOM 2157 C C . THR A 1 282 ? 8.261 9.449 -5.409 1.00 90.19 282 THR A C 1
ATOM 2159 O O . THR A 1 282 ? 9.007 9.386 -4.421 1.00 90.19 282 THR A O 1
ATOM 2162 N N . VAL A 1 283 ? 7.637 10.586 -5.731 1.00 79.94 283 VAL A N 1
ATOM 2163 C CA . VAL A 1 283 ? 7.661 11.773 -4.865 1.00 79.94 283 VAL A CA 1
ATOM 2164 C C . VAL A 1 283 ? 6.819 11.495 -3.621 1.00 79.94 283 VAL A C 1
ATOM 2166 O O . VAL A 1 283 ? 5.666 11.093 -3.716 1.00 79.94 283 VAL A O 1
ATOM 2169 N N . GLY A 1 284 ? 7.410 11.691 -2.443 1.00 78.06 284 GLY A N 1
ATOM 2170 C CA . GLY A 1 284 ? 6.744 11.428 -1.161 1.00 78.06 284 GLY A CA 1
ATOM 2171 C C . GLY A 1 284 ? 6.501 9.947 -0.844 1.00 78.06 284 GLY A C 1
ATOM 2172 O O . GLY A 1 284 ? 5.823 9.676 0.137 1.00 78.06 284 GLY A O 1
ATOM 2173 N N . LYS A 1 285 ? 7.049 9.007 -1.638 1.00 82.12 285 LYS A N 1
ATOM 2174 C CA . LYS A 1 285 ? 6.901 7.547 -1.443 1.00 82.12 285 LYS A CA 1
ATOM 2175 C C . LYS A 1 285 ? 5.441 7.056 -1.445 1.00 82.12 285 LYS A C 1
ATOM 2177 O O . LYS A 1 285 ? 5.132 5.999 -0.914 1.00 82.12 285 LYS A O 1
ATOM 2182 N N . GLN A 1 286 ? 4.551 7.827 -2.067 1.00 84.06 286 GLN A N 1
ATOM 2183 C CA . GLN A 1 286 ? 3.152 7.471 -2.308 1.00 84.06 286 GLN A CA 1
ATOM 2184 C C . GLN A 1 286 ? 2.974 7.008 -3.761 1.00 84.06 286 GLN A C 1
ATOM 2186 O O . GLN A 1 286 ? 3.713 7.458 -4.640 1.00 84.06 286 GLN A O 1
ATOM 2191 N N . PHE A 1 287 ? 2.037 6.097 -4.035 1.00 89.50 287 PHE A N 1
ATOM 2192 C CA . PHE A 1 287 ? 1.954 5.436 -5.344 1.00 89.50 287 PHE A CA 1
ATOM 2193 C C . PHE A 1 287 ? 1.063 6.155 -6.359 1.00 89.50 287 PHE A C 1
ATOM 2195 O O . PHE A 1 287 ? 0.794 5.591 -7.418 1.00 89.50 287 PHE A O 1
ATOM 2202 N N . ALA A 1 288 ? 0.606 7.390 -6.106 1.00 86.75 288 ALA A N 1
ATOM 2203 C CA . ALA A 1 288 ? -0.332 8.037 -7.019 1.00 86.75 288 ALA A CA 1
ATOM 2204 C C . ALA A 1 288 ? 0.229 8.155 -8.430 1.00 86.75 288 ALA A C 1
ATOM 2206 O O . ALA A 1 288 ? -0.535 7.945 -9.358 1.00 86.75 288 ALA A O 1
ATOM 2207 N N . GLN A 1 289 ? 1.506 8.487 -8.627 1.00 89.94 289 GLN A N 1
ATOM 2208 C CA . GLN A 1 289 ? 2.134 8.502 -9.955 1.00 89.94 289 GLN A CA 1
ATOM 2209 C C . GLN A 1 289 ? 3.633 8.197 -9.861 1.00 89.94 289 GLN A C 1
ATOM 2211 O O . GLN A 1 289 ? 4.246 8.589 -8.863 1.00 89.94 289 GLN A O 1
ATOM 2216 N N . PRO A 1 290 ? 4.236 7.597 -10.909 1.00 90.75 290 PRO A N 1
ATOM 2217 C CA . PRO A 1 290 ? 5.685 7.474 -11.031 1.00 90.75 290 PRO A CA 1
ATOM 2218 C C . PRO A 1 290 ? 6.374 8.832 -10.905 1.00 90.75 290 PRO A C 1
ATOM 2220 O O . PRO A 1 290 ? 5.810 9.867 -11.282 1.00 90.75 290 PRO A O 1
ATOM 2223 N N . MET A 1 291 ? 7.621 8.854 -10.441 1.00 91.06 291 MET A N 1
ATOM 2224 C CA . MET A 1 291 ? 8.419 10.079 -10.479 1.00 91.06 291 MET A CA 1
ATOM 2225 C C . MET A 1 291 ? 8.569 10.573 -11.926 1.00 91.06 291 MET A C 1
ATOM 2227 O O . MET A 1 291 ? 8.830 9.792 -12.836 1.00 91.06 291 MET A O 1
ATOM 2231 N N . ARG A 1 292 ? 8.365 11.872 -12.163 1.00 91.31 292 ARG A N 1
ATOM 2232 C CA . ARG A 1 292 ? 8.552 12.487 -13.482 1.00 91.31 292 ARG A CA 1
ATOM 2233 C C . ARG A 1 292 ? 9.872 13.242 -13.497 1.00 91.31 292 ARG A C 1
ATOM 2235 O O . ARG A 1 292 ? 9.938 14.357 -12.993 1.00 91.31 292 ARG A O 1
ATOM 2242 N N . LEU A 1 293 ? 10.909 12.616 -14.049 1.00 92.25 293 LEU A N 1
ATOM 2243 C CA . LEU A 1 293 ? 12.259 13.184 -14.069 1.00 92.25 293 LEU A CA 1
ATOM 2244 C C . LEU A 1 293 ? 12.377 14.427 -14.957 1.00 92.25 293 LEU A C 1
ATOM 2246 O O . LEU A 1 293 ? 13.128 15.338 -14.624 1.00 92.25 293 LEU A O 1
ATOM 2250 N N . LYS A 1 294 ? 11.610 14.477 -16.050 1.00 91.62 294 LYS A N 1
ATOM 2251 C CA . LYS A 1 294 ? 11.643 15.563 -17.032 1.00 91.62 294 LYS A CA 1
ATOM 2252 C C . LYS A 1 294 ? 10.486 16.543 -16.829 1.00 91.62 294 LYS A C 1
ATOM 2254 O O . LYS A 1 294 ? 9.311 16.156 -16.883 1.00 91.62 294 LYS A O 1
ATOM 2259 N N . LYS A 1 295 ? 10.815 17.815 -16.604 1.00 89.56 295 LYS A N 1
ATOM 2260 C CA . LYS A 1 295 ? 9.852 18.924 -16.518 1.00 89.56 295 LYS A CA 1
ATOM 2261 C C . LYS A 1 295 ? 9.234 19.243 -17.885 1.00 89.56 295 LYS A C 1
ATOM 2263 O O . LYS A 1 295 ? 9.649 18.718 -18.915 1.00 89.56 295 LYS A O 1
ATOM 2268 N N . ALA A 1 296 ? 8.209 20.098 -17.886 1.00 87.38 296 ALA A N 1
ATOM 2269 C CA . ALA A 1 296 ? 7.543 20.539 -19.114 1.00 87.38 296 ALA A CA 1
ATOM 2270 C C . ALA A 1 296 ? 8.481 21.319 -20.055 1.00 87.38 296 ALA A C 1
ATOM 2272 O O . ALA A 1 296 ? 8.354 21.189 -21.265 1.00 87.38 296 ALA A O 1
ATOM 2273 N N . ASP A 1 297 ? 9.447 22.053 -19.496 1.00 90.19 297 ASP A N 1
ATOM 2274 C CA . ASP A 1 297 ? 10.509 22.766 -20.225 1.00 90.19 297 ASP A CA 1
ATOM 2275 C C . ASP A 1 297 ? 11.629 21.842 -20.747 1.00 90.19 297 ASP A C 1
ATOM 2277 O O . ASP A 1 297 ? 12.588 22.301 -21.356 1.00 90.19 297 ASP A O 1
ATOM 2281 N N . GLY A 1 298 ? 11.526 20.533 -20.497 1.00 88.06 298 GLY A N 1
ATOM 2282 C CA . GLY A 1 298 ? 12.507 19.536 -20.906 1.00 88.06 298 GLY A CA 1
ATOM 2283 C C . GLY A 1 298 ? 13.682 19.346 -19.946 1.00 88.06 298 GLY A C 1
ATOM 2284 O O . GLY A 1 298 ? 14.437 18.394 -20.130 1.00 88.06 298 GLY A O 1
ATOM 2285 N N . SER A 1 299 ? 13.813 20.170 -18.904 1.00 91.19 299 SER A N 1
ATOM 2286 C CA . SER A 1 299 ? 14.907 20.063 -17.935 1.00 91.19 299 SER A CA 1
ATOM 2287 C C . SER A 1 299 ? 14.742 18.870 -16.984 1.00 91.19 299 SER A C 1
ATOM 2289 O O . SER A 1 299 ? 13.625 18.460 -16.643 1.00 91.19 299 SER A O 1
ATOM 2291 N N . VAL A 1 300 ? 15.871 18.326 -16.516 1.00 93.50 300 VAL A N 1
ATOM 2292 C CA . VAL A 1 300 ? 15.929 17.249 -15.515 1.00 93.50 300 VAL A CA 1
ATOM 2293 C C . VAL A 1 300 ? 16.554 17.793 -14.225 1.00 93.50 300 VAL A C 1
ATOM 2295 O O . VAL A 1 300 ? 17.764 18.013 -14.170 1.00 93.50 300 VAL A O 1
ATOM 2298 N N . PRO A 1 301 ? 15.767 18.045 -13.160 1.00 92.62 301 PRO A N 1
ATOM 2299 C CA . PRO A 1 301 ? 16.304 18.608 -11.924 1.00 92.62 301 PRO A CA 1
ATOM 2300 C C . PRO A 1 301 ? 17.287 17.654 -11.232 1.00 92.62 301 PRO A C 1
ATOM 2302 O O . PRO A 1 301 ? 16.920 16.536 -10.868 1.00 92.62 301 PRO A O 1
ATOM 2305 N N . ALA A 1 302 ? 18.505 18.124 -10.947 1.00 91.75 302 ALA A N 1
ATOM 2306 C CA . ALA A 1 302 ? 19.572 17.304 -10.362 1.00 91.75 302 ALA A CA 1
ATOM 2307 C C . ALA A 1 302 ? 19.176 16.620 -9.038 1.00 91.75 302 ALA A C 1
ATOM 2309 O O . ALA A 1 302 ? 19.482 15.449 -8.827 1.00 91.75 302 ALA A O 1
ATOM 2310 N N . LEU A 1 303 ? 18.452 17.315 -8.150 1.00 91.69 303 LEU A N 1
ATOM 2311 C CA . LEU A 1 303 ? 17.964 16.730 -6.891 1.00 91.69 303 LEU A CA 1
ATOM 2312 C C . LEU A 1 303 ? 16.972 15.583 -7.122 1.00 91.69 303 LEU A C 1
ATOM 2314 O O . LEU A 1 303 ? 16.984 14.594 -6.389 1.00 91.69 303 LEU A O 1
ATOM 2318 N N . LEU A 1 304 ? 16.119 15.709 -8.141 1.00 92.00 304 LEU A N 1
ATOM 2319 C CA . LEU A 1 304 ? 15.133 14.691 -8.480 1.00 92.00 304 LEU A CA 1
ATOM 2320 C C . LEU A 1 304 ? 15.812 13.465 -9.098 1.00 92.00 304 LEU A C 1
ATOM 2322 O O . LEU A 1 304 ? 15.505 12.342 -8.704 1.00 92.00 304 LEU A O 1
ATOM 2326 N N . LEU A 1 305 ? 16.793 13.687 -9.978 1.00 94.88 305 LEU A N 1
ATOM 2327 C CA . LEU A 1 305 ? 17.616 12.628 -10.557 1.00 94.88 305 LEU A CA 1
ATOM 2328 C C . LEU A 1 305 ? 18.405 11.869 -9.482 1.00 94.88 305 LEU A C 1
ATOM 2330 O O . LEU A 1 305 ? 18.322 10.646 -9.412 1.00 94.88 305 LEU A O 1
ATOM 2334 N N . ARG A 1 306 ? 19.092 12.582 -8.575 1.00 94.25 306 ARG A N 1
ATOM 2335 C CA . ARG A 1 306 ? 19.807 11.972 -7.436 1.00 94.25 306 ARG A CA 1
ATOM 2336 C C . ARG A 1 306 ? 18.880 11.121 -6.573 1.00 94.25 306 ARG A C 1
ATOM 2338 O O . ARG A 1 306 ? 19.253 10.025 -6.162 1.00 94.25 306 ARG A O 1
ATOM 2345 N N . ARG A 1 307 ? 17.662 11.605 -6.308 1.00 93.06 307 ARG A N 1
ATOM 2346 C CA . ARG A 1 307 ? 16.652 10.843 -5.567 1.00 93.06 307 ARG A CA 1
ATOM 2347 C C . ARG A 1 307 ? 16.240 9.577 -6.318 1.00 93.06 307 ARG A C 1
ATOM 2349 O O . ARG A 1 307 ? 16.111 8.538 -5.678 1.00 93.06 307 ARG A O 1
ATOM 2356 N N . ALA A 1 308 ? 16.046 9.652 -7.635 1.00 94.44 308 ALA A N 1
ATOM 2357 C CA . ALA A 1 308 ? 15.699 8.484 -8.436 1.00 94.44 308 ALA A CA 1
ATOM 2358 C C . ALA A 1 308 ? 16.802 7.430 -8.450 1.00 94.44 308 ALA A C 1
ATOM 2360 O O . ALA A 1 308 ? 16.515 6.269 -8.177 1.00 94.44 308 ALA A O 1
ATOM 2361 N N . LEU A 1 309 ? 18.051 7.842 -8.673 1.00 96.19 309 LEU A N 1
ATOM 2362 C CA . LEU A 1 309 ? 19.210 6.951 -8.633 1.00 96.19 309 LEU A CA 1
ATOM 2363 C C . LEU A 1 309 ? 19.352 6.273 -7.265 1.00 96.19 309 LEU A C 1
ATOM 2365 O O . LEU A 1 309 ? 19.499 5.057 -7.195 1.00 96.19 309 LEU A O 1
ATOM 2369 N N . ARG A 1 310 ? 19.218 7.037 -6.172 1.00 95.31 310 ARG A N 1
ATOM 2370 C CA . ARG A 1 310 ? 19.245 6.489 -4.808 1.00 95.31 310 ARG A CA 1
ATOM 2371 C C . ARG A 1 310 ? 18.131 5.469 -4.576 1.00 95.31 310 ARG A C 1
ATOM 2373 O O . ARG A 1 310 ? 18.401 4.380 -4.088 1.00 95.31 310 ARG A O 1
ATOM 2380 N N . ASP A 1 311 ? 16.883 5.823 -4.889 1.00 94.81 311 ASP A N 1
ATOM 2381 C CA . ASP A 1 311 ? 15.731 4.952 -4.623 1.00 94.81 311 ASP A CA 1
ATOM 2382 C C . ASP A 1 311 ? 15.795 3.655 -5.463 1.00 94.81 311 ASP A C 1
ATOM 2384 O O . ASP A 1 311 ? 15.432 2.584 -4.982 1.00 94.81 311 ASP A O 1
ATOM 2388 N N . ARG A 1 312 ? 16.330 3.720 -6.689 1.00 96.38 312 ARG A N 1
ATOM 2389 C CA . ARG A 1 312 ? 16.538 2.551 -7.565 1.00 96.38 312 ARG A CA 1
ATOM 2390 C C . ARG A 1 312 ? 17.687 1.639 -7.139 1.00 96.38 312 ARG A C 1
ATOM 2392 O O . ARG A 1 312 ? 17.736 0.498 -7.585 1.00 96.38 312 ARG A O 1
ATOM 2399 N N . ALA A 1 313 ? 18.586 2.119 -6.283 1.00 96.81 313 ALA A N 1
ATOM 2400 C CA . ALA A 1 313 ? 19.742 1.363 -5.807 1.00 96.81 313 ALA A CA 1
ATOM 2401 C C . ALA A 1 313 ? 19.456 0.512 -4.555 1.00 96.81 313 ALA A C 1
ATOM 2403 O O . ALA A 1 313 ? 20.340 -0.215 -4.105 1.00 96.81 313 ALA A O 1
ATOM 2404 N N . PHE A 1 314 ? 18.255 0.587 -3.964 1.00 97.44 314 PHE A N 1
ATOM 2405 C CA . PHE A 1 314 ? 17.928 -0.241 -2.799 1.00 97.44 314 PHE A CA 1
ATOM 2406 C C . PHE A 1 314 ? 17.932 -1.737 -3.143 1.00 97.44 314 PHE A C 1
ATOM 2408 O O . PHE A 1 314 ? 17.257 -2.154 -4.088 1.00 97.44 314 PHE A O 1
ATOM 2415 N N . ASP A 1 315 ? 18.607 -2.538 -2.311 1.00 98.06 315 ASP A N 1
ATOM 2416 C CA . ASP A 1 315 ? 18.493 -3.999 -2.305 1.00 98.06 315 ASP A CA 1
ATOM 2417 C C . ASP A 1 315 ? 17.119 -4.409 -1.758 1.00 98.06 315 ASP A C 1
ATOM 2419 O O . ASP A 1 315 ? 16.859 -4.345 -0.555 1.00 98.06 315 ASP A O 1
ATOM 2423 N N . ALA A 1 316 ? 16.228 -4.828 -2.655 1.00 98.56 316 ALA A N 1
ATOM 2424 C CA . ALA A 1 316 ? 14.868 -5.217 -2.308 1.00 98.56 316 ALA A CA 1
ATOM 2425 C C . ALA A 1 316 ? 14.805 -6.475 -1.420 1.00 98.56 316 ALA A C 1
ATOM 2427 O O . ALA A 1 316 ? 13.953 -6.539 -0.536 1.00 98.56 316 ALA A O 1
ATOM 2428 N N . ILE A 1 317 ? 15.701 -7.456 -1.601 1.00 98.62 317 ILE A N 1
ATOM 2429 C CA . ILE A 1 317 ? 15.701 -8.683 -0.784 1.00 98.62 317 ILE A CA 1
ATOM 2430 C C . ILE A 1 317 ? 16.244 -8.379 0.614 1.00 98.62 317 ILE A C 1
ATOM 2432 O O . ILE A 1 317 ? 15.643 -8.795 1.606 1.00 98.62 317 ILE A O 1
ATOM 2436 N N . GLY A 1 318 ? 17.325 -7.602 0.709 1.00 98.31 318 GLY A N 1
ATOM 2437 C CA . GLY A 1 318 ? 17.834 -7.118 1.994 1.00 98.31 318 GLY A CA 1
ATOM 2438 C C . GLY A 1 318 ? 16.804 -6.262 2.739 1.00 98.31 318 GLY A C 1
ATOM 2439 O O . GLY A 1 318 ? 16.582 -6.446 3.937 1.00 98.31 318 GLY A O 1
ATOM 2440 N N . MET A 1 319 ? 16.095 -5.382 2.025 1.00 98.56 319 MET A N 1
ATOM 2441 C CA . MET A 1 319 ? 15.018 -4.567 2.593 1.00 98.56 319 MET A CA 1
ATOM 2442 C C . MET A 1 319 ? 13.849 -5.425 3.099 1.00 98.56 319 MET A C 1
ATOM 2444 O O . MET A 1 319 ? 13.312 -5.160 4.175 1.00 98.56 319 MET A O 1
ATOM 2448 N N . PHE A 1 320 ? 13.494 -6.491 2.377 1.00 98.81 320 PHE A N 1
ATOM 2449 C CA . PHE A 1 320 ? 12.495 -7.459 2.825 1.00 98.81 320 PHE A CA 1
ATOM 2450 C C . PHE A 1 320 ? 12.898 -8.154 4.128 1.00 98.81 320 PHE A C 1
ATOM 2452 O O . PHE A 1 320 ? 12.085 -8.238 5.047 1.00 98.81 320 PHE A O 1
ATOM 2459 N N . GLN A 1 321 ? 14.155 -8.592 4.255 1.00 98.25 321 GLN A N 1
ATOM 2460 C CA . GLN A 1 321 ? 14.658 -9.175 5.506 1.00 98.25 321 GLN A CA 1
ATOM 2461 C C . GLN A 1 321 ? 14.568 -8.186 6.672 1.00 98.25 321 GLN A C 1
ATOM 2463 O O . GLN A 1 321 ? 14.120 -8.557 7.758 1.00 98.25 321 GLN A O 1
ATOM 2468 N N . ALA A 1 322 ? 14.949 -6.926 6.442 1.00 98.19 322 ALA A N 1
ATOM 2469 C CA . ALA A 1 322 ? 14.871 -5.880 7.456 1.00 98.19 322 ALA A CA 1
ATOM 2470 C C . ALA A 1 322 ? 13.423 -5.619 7.899 1.00 98.19 322 ALA A C 1
ATOM 2472 O O . ALA A 1 322 ? 13.149 -5.501 9.093 1.00 98.19 322 ALA A O 1
ATOM 2473 N N . TRP A 1 323 ? 12.470 -5.576 6.963 1.00 98.31 323 TRP A N 1
ATOM 2474 C CA . TRP A 1 323 ? 11.058 -5.443 7.313 1.00 98.31 323 TRP A CA 1
ATOM 2475 C C . TRP A 1 323 ? 10.519 -6.672 8.041 1.00 98.31 323 TRP A C 1
ATOM 2477 O O . TRP A 1 323 ? 9.812 -6.495 9.028 1.00 98.31 323 TRP A O 1
ATOM 2487 N N . ALA A 1 324 ? 10.877 -7.893 7.635 1.00 98.12 324 ALA A N 1
ATOM 2488 C CA . ALA A 1 324 ? 10.468 -9.104 8.347 1.00 98.12 324 ALA A CA 1
ATOM 2489 C C . ALA A 1 324 ? 10.919 -9.073 9.818 1.00 98.12 324 ALA A C 1
ATOM 2491 O O . ALA A 1 324 ? 10.111 -9.344 10.703 1.00 98.12 324 ALA A O 1
ATOM 2492 N N . ALA A 1 325 ? 12.161 -8.656 10.087 1.00 96.50 325 ALA A N 1
ATOM 2493 C CA . ALA A 1 325 ? 12.656 -8.473 11.452 1.00 96.50 325 ALA A CA 1
ATOM 2494 C C . ALA A 1 325 ? 11.850 -7.413 12.228 1.00 96.50 325 ALA A C 1
ATOM 2496 O O . ALA A 1 325 ? 11.445 -7.647 13.363 1.00 96.50 325 ALA A O 1
ATOM 2497 N N . ARG A 1 326 ? 11.517 -6.279 11.597 1.00 96.56 326 ARG A N 1
ATOM 2498 C CA . ARG A 1 326 ? 10.685 -5.238 12.228 1.00 96.56 326 ARG A CA 1
ATOM 2499 C C . ARG A 1 326 ? 9.280 -5.734 12.563 1.00 96.56 326 ARG A C 1
ATOM 2501 O O . ARG A 1 326 ? 8.772 -5.416 13.629 1.00 96.56 326 ARG A O 1
ATOM 2508 N N . TYR A 1 327 ? 8.645 -6.509 11.686 1.00 96.75 327 TYR A N 1
ATOM 2509 C CA . TYR A 1 327 ? 7.353 -7.124 12.004 1.00 96.75 327 TYR A CA 1
ATOM 2510 C C . TYR A 1 327 ? 7.475 -8.154 13.131 1.00 96.75 327 TYR A C 1
ATOM 2512 O O . TYR A 1 327 ? 6.606 -8.201 13.994 1.00 96.75 327 TYR A O 1
ATOM 2520 N N . GLN A 1 328 ? 8.558 -8.937 13.162 1.00 94.94 328 GLN A N 1
ATOM 2521 C CA . GLN A 1 328 ? 8.827 -9.885 14.243 1.00 94.94 328 GLN A CA 1
ATOM 2522 C C . GLN A 1 328 ? 8.895 -9.188 15.610 1.00 94.94 328 GLN A C 1
ATOM 2524 O O . GLN A 1 328 ? 8.294 -9.671 16.565 1.00 94.94 328 GLN A O 1
ATOM 2529 N N . GLU A 1 329 ? 9.580 -8.045 15.697 1.00 92.19 329 GLU A N 1
ATOM 2530 C CA . GLU A 1 329 ? 9.694 -7.240 16.925 1.00 92.19 329 GLU A CA 1
ATOM 2531 C C . GLU A 1 329 ? 8.370 -6.600 17.363 1.00 92.19 329 GLU A C 1
ATOM 2533 O O . GLU A 1 329 ? 8.178 -6.313 18.543 1.00 92.19 329 GLU A O 1
ATOM 2538 N N . GLN A 1 330 ? 7.475 -6.332 16.412 1.00 90.25 330 GLN A N 1
ATOM 2539 C CA . GLN A 1 330 ? 6.201 -5.646 16.648 1.00 90.25 330 GLN A CA 1
ATOM 2540 C C . GLN A 1 330 ? 5.009 -6.602 16.723 1.00 90.25 330 GLN A C 1
ATOM 2542 O O . GLN A 1 330 ? 3.885 -6.141 16.929 1.00 90.25 330 GLN A O 1
ATOM 2547 N N . ALA A 1 331 ? 5.242 -7.906 16.550 1.00 91.44 331 ALA A N 1
ATOM 2548 C CA . ALA A 1 331 ? 4.217 -8.933 16.614 1.00 91.44 331 ALA A CA 1
ATOM 2549 C C . ALA A 1 331 ? 3.459 -8.824 17.940 1.00 91.44 331 ALA A C 1
ATOM 2551 O O . ALA A 1 331 ? 4.055 -8.830 19.025 1.00 91.44 331 ALA A O 1
ATOM 2552 N N . LEU A 1 332 ? 2.135 -8.697 17.853 1.00 87.19 332 LEU A N 1
ATOM 2553 C CA . LEU A 1 332 ? 1.314 -8.582 19.045 1.00 87.19 332 LEU A CA 1
ATOM 2554 C C . LEU A 1 332 ? 1.423 -9.863 19.873 1.00 87.19 332 LEU A C 1
ATOM 2556 O O . LEU A 1 332 ? 1.407 -10.982 19.364 1.00 87.19 332 LEU A O 1
ATOM 2560 N N . SER A 1 333 ? 1.536 -9.672 21.181 1.00 78.31 333 SER A N 1
ATOM 2561 C CA . SER A 1 333 ? 1.526 -10.743 22.168 1.00 78.31 333 SER A CA 1
ATOM 2562 C C . SER A 1 333 ? 0.281 -10.570 23.025 1.00 78.31 333 SER A C 1
ATOM 2564 O O . SER A 1 333 ? 0.084 -9.506 23.606 1.00 78.31 333 SER A O 1
ATOM 2566 N N . GLY A 1 334 ? -0.567 -11.591 23.114 1.00 75.75 334 GLY A N 1
ATOM 2567 C CA . GLY A 1 334 ? -1.754 -11.530 23.962 1.00 75.75 334 GLY A CA 1
ATOM 2568 C C . GLY A 1 334 ? -2.874 -12.469 23.520 1.00 75.75 334 GLY A C 1
ATOM 2569 O O . GLY A 1 334 ? -2.811 -13.044 22.434 1.00 75.75 334 GLY A O 1
ATOM 2570 N N . PRO A 1 335 ? -3.903 -12.646 24.365 1.00 78.25 335 PRO A N 1
ATOM 2571 C CA . PRO A 1 335 ? -5.020 -13.545 24.086 1.00 78.25 335 PRO A CA 1
ATOM 2572 C C . PRO A 1 335 ? -6.131 -12.897 23.243 1.00 78.25 335 PRO A C 1
ATOM 2574 O O . PRO A 1 335 ? -7.128 -13.561 22.952 1.00 78.25 335 PRO A O 1
ATOM 2577 N N . CYS A 1 336 ? -6.010 -11.609 22.898 1.00 88.06 336 CYS A N 1
ATOM 2578 C CA . CYS A 1 336 ? -7.030 -10.887 22.145 1.00 88.06 336 CYS A CA 1
ATOM 2579 C C . CYS A 1 336 ? -7.297 -11.574 20.800 1.00 88.06 336 CYS A C 1
ATOM 2581 O O . CYS A 1 336 ? -6.380 -11.899 20.049 1.00 88.06 336 CYS A O 1
ATOM 2583 N N . ARG A 1 337 ? -8.578 -11.801 20.499 1.00 92.75 337 ARG A N 1
ATOM 2584 C CA . ARG A 1 337 ? -9.010 -12.347 19.210 1.00 92.75 337 ARG A CA 1
ATOM 2585 C C . ARG A 1 337 ? -9.426 -11.206 18.301 1.00 92.75 337 ARG A C 1
ATOM 2587 O O . ARG A 1 337 ? -10.475 -10.599 18.516 1.00 92.75 337 ARG A O 1
ATOM 2594 N N . HIS A 1 338 ? -8.601 -10.919 17.310 1.00 96.44 338 HIS A N 1
ATOM 2595 C CA . HIS A 1 338 ? -8.877 -9.906 16.301 1.00 96.44 338 HIS A CA 1
ATOM 2596 C C . HIS A 1 338 ? -9.625 -10.512 15.116 1.00 96.44 338 HIS A C 1
ATOM 2598 O O . HIS A 1 338 ? -9.563 -11.719 14.907 1.00 96.44 338 HIS A O 1
ATOM 2604 N N . ASP A 1 339 ? -10.332 -9.664 14.378 1.00 97.31 339 ASP A N 1
ATOM 2605 C CA . ASP A 1 339 ? -10.946 -10.013 13.102 1.00 97.31 339 ASP A CA 1
ATOM 2606 C C . ASP A 1 339 ? -10.533 -8.975 12.052 1.00 97.31 339 ASP A C 1
ATOM 2608 O O . ASP A 1 339 ? -10.303 -7.802 12.363 1.00 97.31 339 ASP A O 1
ATOM 2612 N N . VAL A 1 340 ? -10.448 -9.399 10.797 1.00 98.12 340 VAL A N 1
ATOM 2613 C CA . VAL A 1 340 ? -10.179 -8.519 9.658 1.00 98.12 340 VAL A CA 1
ATOM 2614 C C . VAL A 1 340 ? -11.221 -8.794 8.588 1.00 98.12 340 VAL A C 1
ATOM 2616 O O . VAL A 1 340 ? -11.454 -9.943 8.217 1.00 98.12 340 VAL A O 1
ATOM 2619 N N . VAL A 1 341 ? -11.868 -7.736 8.106 1.00 98.31 341 VAL A N 1
ATOM 2620 C CA . VAL A 1 341 ? -12.947 -7.811 7.125 1.00 98.31 341 VAL A CA 1
ATOM 2621 C C . VAL A 1 341 ? -12.576 -6.974 5.914 1.00 98.31 341 VAL A C 1
ATOM 2623 O O . VAL A 1 341 ? -12.496 -5.748 5.994 1.00 98.31 341 VAL A O 1
ATOM 2626 N N . ARG A 1 342 ? -12.415 -7.641 4.767 1.00 98.06 342 ARG A N 1
ATOM 2627 C CA . ARG A 1 342 ? -12.384 -6.957 3.478 1.00 98.06 342 ARG A CA 1
ATOM 2628 C C . ARG A 1 342 ? -13.803 -6.745 2.960 1.00 98.06 342 ARG A C 1
ATOM 2630 O O . ARG A 1 342 ? -14.432 -7.693 2.489 1.00 98.06 342 ARG A O 1
ATOM 2637 N N . GLY A 1 343 ? -14.305 -5.519 3.020 1.00 97.50 343 GLY A N 1
ATOM 2638 C CA . GLY A 1 343 ? -15.667 -5.206 2.601 1.00 97.50 343 GLY A CA 1
ATOM 2639 C C . GLY A 1 343 ? -16.004 -3.724 2.668 1.00 97.50 343 GLY A C 1
ATOM 2640 O O . GLY A 1 343 ? -15.220 -2.911 3.157 1.00 97.50 343 GLY A O 1
ATOM 2641 N N . ASP A 1 344 ? -17.182 -3.376 2.153 1.00 97.19 344 ASP A N 1
ATOM 2642 C CA . ASP A 1 344 ? -17.704 -2.023 2.289 1.00 97.19 344 ASP A CA 1
ATOM 2643 C C . ASP A 1 344 ? -18.063 -1.741 3.756 1.00 97.19 344 ASP A C 1
ATOM 2645 O O . ASP A 1 344 ? -18.728 -2.533 4.429 1.00 97.19 344 ASP A O 1
ATOM 2649 N N . VAL A 1 345 ? -17.587 -0.607 4.264 1.00 97.50 345 VAL A N 1
ATOM 2650 C CA . VAL A 1 345 ? -17.786 -0.194 5.657 1.00 97.50 345 VAL A CA 1
ATOM 2651 C C . VAL A 1 345 ? -19.252 0.082 5.995 1.00 97.50 345 VAL A C 1
ATOM 2653 O O . VAL A 1 345 ? -19.647 -0.168 7.129 1.00 97.50 345 VAL A O 1
ATOM 2656 N N . LEU A 1 346 ? -20.054 0.572 5.042 1.00 97.69 346 LEU A N 1
ATOM 2657 C CA . LEU A 1 346 ? -21.475 0.858 5.241 1.00 97.69 346 LEU A CA 1
ATOM 2658 C C . LEU A 1 346 ? -22.258 -0.453 5.353 1.00 97.69 346 LEU A C 1
ATOM 2660 O O . LEU A 1 346 ? -23.051 -0.622 6.276 1.00 97.69 346 LEU A O 1
ATOM 2664 N N . ASP A 1 347 ? -21.951 -1.423 4.487 1.00 97.50 347 ASP A N 1
ATOM 2665 C CA . ASP A 1 347 ? -22.519 -2.773 4.583 1.00 97.50 347 ASP A CA 1
ATOM 2666 C C . ASP A 1 347 ? -22.144 -3.464 5.902 1.00 97.50 347 ASP A C 1
ATOM 2668 O O . ASP A 1 347 ? -22.953 -4.203 6.474 1.00 97.50 347 ASP A O 1
ATOM 2672 N N . PHE A 1 348 ? -20.917 -3.242 6.385 1.00 98.00 348 PHE A N 1
ATOM 2673 C CA . PHE A 1 348 ? -20.442 -3.807 7.643 1.00 98.00 348 PHE A CA 1
ATOM 2674 C C . PHE A 1 348 ? -21.207 -3.245 8.848 1.00 98.00 348 PHE A C 1
ATOM 2676 O O . PHE A 1 348 ? -21.756 -4.030 9.624 1.00 98.00 348 PHE A O 1
ATOM 2683 N N . VAL A 1 349 ? -21.293 -1.915 9.000 1.00 97.06 349 VAL A N 1
ATOM 2684 C CA . VAL A 1 349 ? -21.962 -1.304 10.169 1.00 97.06 349 VAL A CA 1
ATOM 2685 C C . VAL A 1 349 ? -23.459 -1.616 10.228 1.00 97.06 349 VAL A C 1
ATOM 2687 O O . VAL A 1 349 ? -24.020 -1.710 11.312 1.00 97.06 349 VAL A O 1
ATOM 2690 N N . GLU A 1 350 ? -24.110 -1.862 9.089 1.00 96.06 350 GLU A N 1
ATOM 2691 C CA . GLU A 1 350 ? -25.528 -2.249 9.038 1.00 96.06 350 GLU A CA 1
ATOM 2692 C C . GLU A 1 350 ? -25.823 -3.644 9.611 1.00 96.06 350 GLU A C 1
ATOM 2694 O O . GLU A 1 350 ? -26.967 -3.939 9.995 1.00 96.06 350 GLU A O 1
ATOM 2699 N N . ARG A 1 351 ? -24.814 -4.524 9.618 1.00 95.75 351 ARG A N 1
ATOM 2700 C CA . ARG A 1 351 ? -24.946 -5.949 9.960 1.00 95.75 351 ARG A CA 1
ATOM 2701 C C . ARG A 1 351 ? -24.209 -6.330 11.237 1.00 95.75 351 ARG A C 1
ATOM 2703 O O . ARG A 1 351 ? -24.577 -7.330 11.858 1.00 95.75 351 ARG A O 1
ATOM 2710 N N . ASP A 1 352 ? -23.170 -5.587 11.607 1.00 95.75 352 ASP A N 1
ATOM 2711 C CA . ASP A 1 352 ? -22.344 -5.904 12.763 1.00 95.75 352 ASP A CA 1
ATOM 2712 C C . ASP A 1 352 ? -23.121 -5.768 14.080 1.00 95.75 352 ASP A C 1
ATOM 2714 O O . ASP A 1 352 ? -23.894 -4.843 14.308 1.00 95.75 352 ASP A O 1
ATOM 2718 N N . ARG A 1 353 ? -22.901 -6.737 14.967 1.00 93.75 353 ARG A N 1
ATOM 2719 C CA . ARG A 1 353 ? -23.439 -6.761 16.336 1.00 93.75 353 ARG A CA 1
ATOM 2720 C C . ARG A 1 353 ? -22.355 -7.052 17.370 1.00 93.75 353 ARG A C 1
ATOM 2722 O O . ARG A 1 353 ? -22.662 -7.214 18.549 1.00 93.75 353 ARG A O 1
ATOM 2729 N N . SER A 1 354 ? -21.112 -7.206 16.915 1.00 94.00 354 SER A N 1
ATOM 2730 C CA . SER A 1 354 ? -19.990 -7.653 17.731 1.00 94.00 354 SER A CA 1
ATOM 2731 C C . SER A 1 354 ? -19.235 -6.486 18.359 1.00 94.00 354 SER A C 1
ATOM 2733 O O . SER A 1 354 ? -18.800 -6.599 19.506 1.00 94.00 354 SER A O 1
ATOM 2735 N N . CYS A 1 355 ? -19.099 -5.365 17.647 1.00 95.25 355 CYS A N 1
ATOM 2736 C CA . CYS A 1 355 ? -18.419 -4.184 18.156 1.00 95.25 355 CYS A CA 1
ATOM 2737 C C . CYS A 1 355 ? -19.356 -3.359 19.046 1.00 95.25 355 CYS A C 1
ATOM 2739 O O . CYS A 1 355 ? -20.523 -3.141 18.727 1.00 95.25 355 CYS A O 1
ATOM 2741 N N . ARG A 1 356 ? -18.832 -2.865 20.173 1.00 92.75 356 ARG A N 1
ATOM 2742 C CA . ARG A 1 356 ? -19.554 -1.915 21.046 1.00 92.75 356 ARG A CA 1
ATOM 2743 C C . ARG A 1 356 ? -19.233 -0.465 20.730 1.00 92.75 356 ARG A C 1
ATOM 2745 O O . ARG A 1 356 ? -19.932 0.440 21.180 1.00 92.75 356 ARG A O 1
ATOM 2752 N N . MET A 1 357 ? -18.180 -0.246 19.955 1.00 94.69 357 MET A N 1
ATOM 2753 C CA . MET A 1 357 ? -17.833 1.062 19.440 1.00 94.69 357 MET A CA 1
ATOM 2754 C C . MET A 1 357 ? -17.073 0.947 18.124 1.00 94.69 357 MET A C 1
ATOM 2756 O O . MET A 1 357 ? -16.405 -0.062 17.865 1.00 94.69 357 MET A O 1
ATOM 2760 N N . TYR A 1 358 ? -17.143 2.012 17.340 1.00 97.88 358 TYR A N 1
ATOM 2761 C CA . TYR A 1 358 ? -16.389 2.170 16.111 1.00 97.88 358 TYR A CA 1
ATOM 2762 C C . TYR A 1 358 ? -15.429 3.348 16.215 1.00 97.88 358 TYR A C 1
ATOM 2764 O O . TYR A 1 358 ? -15.793 4.427 16.682 1.00 97.88 358 TYR A O 1
ATOM 2772 N N . TYR A 1 359 ? -14.215 3.155 15.723 1.00 97.69 359 TYR A N 1
ATOM 2773 C CA . TYR A 1 359 ? -13.362 4.246 15.289 1.00 97.69 359 TYR A CA 1
ATOM 2774 C C . TYR A 1 359 ? -13.459 4.352 13.763 1.00 97.69 359 TYR A C 1
ATOM 2776 O O . TYR A 1 359 ? -13.470 3.329 13.084 1.00 97.69 359 TYR A O 1
ATOM 2784 N N . ALA A 1 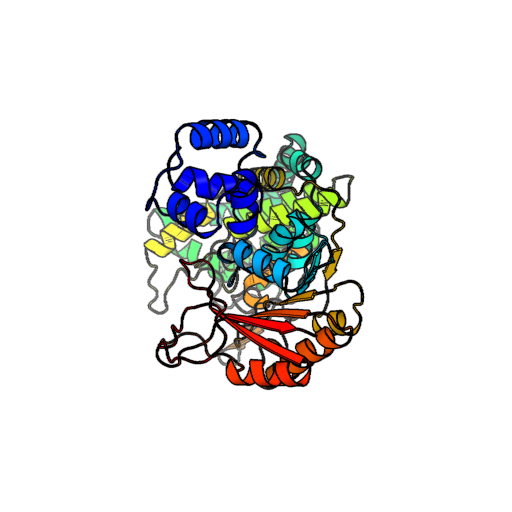360 ? -13.555 5.565 13.222 1.00 97.38 360 ALA A N 1
ATOM 2785 C CA . ALA A 1 360 ? -13.656 5.789 11.784 1.00 97.38 360 ALA A CA 1
ATOM 2786 C C . ALA A 1 360 ? -12.710 6.902 11.320 1.00 97.38 360 ALA A C 1
ATOM 2788 O O . ALA A 1 360 ? -12.671 7.983 11.907 1.00 97.38 360 ALA A O 1
ATOM 2789 N N . ASP A 1 361 ? -11.992 6.662 10.225 1.00 95.06 361 ASP A N 1
ATOM 2790 C CA . ASP A 1 361 ? -11.174 7.667 9.531 1.00 95.06 361 ASP A CA 1
ATOM 2791 C C . ASP A 1 361 ? -11.526 7.695 8.030 1.00 95.06 361 ASP A C 1
ATOM 2793 O O . ASP A 1 361 ? -10.713 7.304 7.188 1.00 95.06 361 ASP A O 1
ATOM 2797 N N . PRO A 1 362 ? -12.772 8.072 7.673 1.00 94.44 362 PRO A N 1
ATOM 2798 C CA . PRO A 1 362 ? -13.221 8.058 6.287 1.00 94.44 362 PRO A CA 1
ATOM 2799 C C . PRO A 1 362 ? -12.443 9.082 5.454 1.00 94.44 362 PRO A C 1
ATOM 2801 O O . PRO A 1 362 ? -12.026 10.121 5.972 1.00 94.44 362 PRO A O 1
ATOM 2804 N N . PRO A 1 363 ? -12.306 8.874 4.136 1.00 91.81 363 PRO A N 1
ATOM 2805 C CA . PRO A 1 363 ? -11.841 9.948 3.279 1.00 91.81 363 PRO A CA 1
ATOM 2806 C C . PRO A 1 363 ? -12.891 11.070 3.255 1.00 91.81 363 PRO A C 1
ATOM 2808 O O . PRO A 1 363 ? -14.092 10.825 3.255 1.00 91.81 363 PRO A O 1
ATOM 2811 N N . TYR A 1 364 ? -12.435 12.319 3.237 1.00 88.81 364 TYR A N 1
ATOM 2812 C CA . TYR A 1 364 ? -13.307 13.501 3.320 1.00 88.81 364 TYR A CA 1
ATOM 2813 C C . TYR A 1 364 ? -12.955 14.582 2.282 1.00 88.81 364 TYR A C 1
ATOM 2815 O O . TYR A 1 364 ? -13.403 15.729 2.375 1.00 88.81 364 TYR A O 1
ATOM 2823 N N . THR A 1 365 ? -12.145 14.221 1.283 1.00 89.69 365 THR A N 1
ATOM 2824 C CA . THR A 1 365 ? -11.821 15.038 0.104 1.00 89.69 365 THR A CA 1
ATOM 2825 C C . THR A 1 365 ? -12.207 14.292 -1.173 1.00 89.69 365 THR A C 1
ATOM 2827 O O . THR A 1 365 ? -12.489 13.095 -1.145 1.00 89.69 365 THR A O 1
ATOM 2830 N N . ILE A 1 366 ? -12.138 14.980 -2.317 1.00 88.88 366 ILE A N 1
ATOM 2831 C CA . ILE A 1 366 ? -12.342 14.386 -3.653 1.00 88.88 366 ILE A CA 1
ATOM 2832 C C . ILE A 1 366 ? -11.293 13.333 -4.051 1.00 88.88 366 ILE A C 1
ATOM 2834 O O . ILE A 1 366 ? -11.358 12.741 -5.127 1.00 88.88 366 ILE A O 1
ATOM 2838 N N . ASP A 1 367 ? -10.266 13.126 -3.230 1.00 87.31 367 ASP A N 1
ATOM 2839 C CA . ASP A 1 367 ? -9.176 12.229 -3.568 1.00 87.31 367 ASP A CA 1
ATOM 2840 C C . ASP A 1 367 ? -9.513 10.790 -3.222 1.00 87.31 367 ASP A C 1
ATOM 2842 O O . ASP A 1 367 ? -9.522 10.388 -2.062 1.00 87.31 367 ASP A O 1
ATOM 2846 N N . HIS A 1 368 ? -9.670 9.973 -4.253 1.00 90.00 368 HIS A N 1
ATOM 2847 C CA . HIS A 1 368 ? -9.812 8.540 -4.071 1.00 90.00 368 HIS A CA 1
ATOM 2848 C C . HIS A 1 368 ? -8.479 7.919 -3.626 1.00 90.00 368 HIS A C 1
ATOM 2850 O O . HIS A 1 368 ? -7.526 7.831 -4.408 1.00 90.00 368 HIS A O 1
ATOM 2856 N N . TYR A 1 369 ? -8.423 7.448 -2.376 1.00 87.00 369 TYR A N 1
ATOM 2857 C CA . TYR A 1 369 ? -7.237 6.825 -1.764 1.00 87.00 369 TYR A CA 1
ATOM 2858 C C . TYR A 1 369 ? -6.737 5.613 -2.547 1.00 87.00 369 TYR A C 1
ATOM 2860 O O . TYR A 1 369 ? -5.530 5.390 -2.651 1.00 87.00 369 TYR A O 1
ATOM 2868 N N . SER A 1 370 ? -7.649 4.906 -3.211 1.00 91.12 370 SER A N 1
ATOM 2869 C CA . SER A 1 370 ? -7.328 3.811 -4.117 1.00 91.12 370 SER A CA 1
ATOM 2870 C C . SER A 1 370 ? -6.275 4.203 -5.164 1.00 91.12 370 SER A C 1
ATOM 2872 O O . SER A 1 370 ? -5.454 3.373 -5.549 1.00 91.12 370 SER A O 1
ATOM 2874 N N . ARG A 1 371 ? -6.219 5.472 -5.605 1.00 92.44 371 ARG A N 1
ATOM 2875 C CA . ARG A 1 371 ? -5.175 5.990 -6.512 1.00 92.44 371 ARG A CA 1
ATOM 2876 C C . ARG A 1 371 ? -3.775 5.878 -5.905 1.00 92.44 371 ARG A C 1
ATOM 2878 O O . ARG A 1 371 ? -2.834 5.525 -6.614 1.00 92.44 371 ARG A O 1
ATOM 2885 N N . PHE A 1 372 ? -3.643 6.188 -4.620 1.00 92.50 372 PHE A N 1
ATOM 2886 C CA . PHE A 1 372 ? -2.377 6.283 -3.891 1.00 92.50 372 PHE A CA 1
ATOM 2887 C C . PHE A 1 372 ? -1.802 4.925 -3.493 1.00 92.50 372 PHE A C 1
ATOM 2889 O O . PHE A 1 372 ? -0.621 4.871 -3.162 1.00 92.50 372 PHE A O 1
ATOM 2896 N N . TYR A 1 373 ? -2.599 3.853 -3.561 1.00 94.94 373 TYR A N 1
ATOM 2897 C CA . TYR A 1 373 ? -2.195 2.496 -3.169 1.00 94.94 373 TYR A CA 1
ATOM 2898 C C . TYR A 1 373 ? -2.510 1.428 -4.221 1.00 94.94 373 TYR A C 1
ATOM 2900 O O . TYR A 1 373 ? -2.392 0.241 -3.938 1.00 94.94 373 TYR A O 1
ATOM 2908 N N . HIS A 1 374 ? -2.872 1.816 -5.448 1.00 96.75 374 HIS A N 1
ATOM 2909 C CA . HIS A 1 374 ? -3.216 0.857 -6.506 1.00 96.75 374 HIS A CA 1
ATOM 2910 C C . HIS A 1 374 ? -2.067 -0.112 -6.846 1.00 96.75 374 HIS A C 1
ATOM 2912 O O . HIS A 1 374 ? -2.333 -1.234 -7.271 1.00 96.75 374 HIS A O 1
ATOM 2918 N N . VAL A 1 375 ? -0.805 0.303 -6.665 1.00 98.06 375 VAL A N 1
ATOM 2919 C CA . VAL A 1 375 ? 0.360 -0.578 -6.839 1.00 98.06 375 VAL A CA 1
ATOM 2920 C C . VAL A 1 375 ? 0.312 -1.697 -5.806 1.00 98.06 375 VAL A C 1
ATOM 2922 O O . VAL A 1 375 ? 0.352 -2.862 -6.183 1.00 98.06 375 VAL A O 1
ATOM 2925 N N . LEU A 1 376 ? 0.141 -1.360 -4.523 1.00 98.25 376 LEU A N 1
ATOM 2926 C CA . LEU A 1 376 ? 0.015 -2.350 -3.450 1.00 98.25 376 LEU A CA 1
ATOM 2927 C C . LEU A 1 376 ? -1.203 -3.254 -3.666 1.00 98.25 376 LEU A C 1
ATOM 2929 O O . LEU A 1 376 ? -1.080 -4.468 -3.560 1.00 98.25 376 LEU A O 1
ATOM 2933 N N . GLU A 1 377 ? -2.342 -2.677 -4.056 1.00 98.25 377 GLU A N 1
ATOM 2934 C CA . GLU A 1 377 ? -3.555 -3.434 -4.383 1.00 98.25 377 GLU A CA 1
ATOM 2935 C C . GLU A 1 377 ? -3.295 -4.456 -5.500 1.00 98.25 377 GLU A C 1
ATOM 2937 O O . GLU A 1 377 ? -3.636 -5.629 -5.379 1.00 98.25 377 GLU A O 1
ATOM 2942 N N . THR A 1 378 ? -2.606 -4.043 -6.566 1.00 98.50 378 THR A N 1
ATOM 2943 C CA . THR A 1 378 ? -2.267 -4.926 -7.692 1.00 98.50 378 THR A CA 1
ATOM 2944 C C . THR A 1 378 ? -1.262 -6.007 -7.288 1.00 98.50 378 THR A C 1
ATOM 2946 O O . THR A 1 378 ? -1.400 -7.148 -7.720 1.00 98.50 378 THR A O 1
ATOM 2949 N N . LEU A 1 379 ? -0.288 -5.690 -6.425 1.00 98.62 379 LEU A N 1
ATOM 2950 C CA . LEU A 1 379 ? 0.676 -6.664 -5.894 1.00 98.62 379 LEU A CA 1
ATOM 2951 C C . LEU A 1 379 ? 0.028 -7.728 -4.995 1.00 98.62 379 LEU A C 1
ATOM 2953 O O . LEU A 1 379 ? 0.562 -8.837 -4.904 1.00 98.62 379 LEU A O 1
ATOM 2957 N N . VAL A 1 380 ? -1.101 -7.408 -4.352 1.00 98.38 380 VAL A N 1
ATOM 2958 C CA . VAL A 1 380 ? -1.898 -8.369 -3.574 1.00 98.38 380 VAL A CA 1
ATOM 2959 C C . VAL A 1 380 ? -2.803 -9.200 -4.475 1.00 98.38 380 VAL A C 1
ATOM 2961 O O . VAL A 1 380 ? -2.762 -10.429 -4.399 1.00 98.38 380 VAL A O 1
ATOM 2964 N N . LEU A 1 381 ? -3.602 -8.549 -5.329 1.00 98.12 381 LEU A N 1
ATOM 2965 C CA . LEU A 1 381 ? -4.595 -9.227 -6.166 1.00 98.12 381 LEU A CA 1
ATOM 2966 C C . LEU A 1 381 ? -3.938 -10.126 -7.220 1.00 98.12 381 LEU A C 1
ATOM 2968 O O . LEU A 1 381 ? -4.358 -11.270 -7.398 1.00 98.12 381 LEU A O 1
ATOM 2972 N N . ARG A 1 382 ? -2.868 -9.638 -7.867 1.00 97.12 382 ARG A N 1
ATOM 2973 C CA . ARG A 1 382 ? -2.104 -10.343 -8.917 1.00 97.12 382 ARG A CA 1
ATOM 2974 C C . ARG A 1 382 ? -2.999 -10.982 -9.982 1.00 97.12 382 ARG A C 1
ATOM 2976 O O . ARG A 1 382 ? -2.804 -12.119 -10.403 1.00 97.12 382 ARG A O 1
ATOM 2983 N N . ASP A 1 383 ? -4.002 -10.227 -10.390 1.00 97.19 383 ASP A N 1
ATOM 2984 C CA . ASP A 1 383 ? -5.122 -10.632 -11.236 1.00 97.19 383 ASP A CA 1
ATOM 2985 C C . ASP A 1 383 ? -5.032 -10.064 -12.659 1.00 97.19 383 ASP A C 1
ATOM 2987 O O . ASP A 1 383 ? -5.977 -10.172 -13.430 1.00 97.19 383 ASP A O 1
ATOM 2991 N N . SER A 1 384 ? -3.877 -9.497 -13.023 1.00 96.12 384 SER A N 1
ATOM 2992 C CA . SER A 1 384 ? -3.595 -8.946 -14.357 1.00 96.12 384 SER A CA 1
ATOM 2993 C C . SER A 1 384 ? -4.666 -7.949 -14.836 1.00 96.12 384 SER A C 1
ATOM 2995 O O . SER A 1 384 ? -5.309 -8.169 -15.865 1.00 96.12 384 SER A O 1
ATOM 2997 N N . PRO A 1 385 ? -4.890 -6.842 -14.103 1.00 97.25 385 PRO A N 1
ATOM 2998 C CA . PRO A 1 385 ? -5.971 -5.916 -14.410 1.00 97.25 385 PRO A CA 1
ATOM 2999 C C . PRO A 1 385 ? -5.761 -5.224 -15.756 1.00 97.25 385 PRO A C 1
ATOM 3001 O O . PRO A 1 385 ? -4.628 -4.915 -16.148 1.00 97.25 385 PRO A O 1
ATOM 3004 N N . LYS A 1 386 ? -6.875 -4.867 -16.406 1.00 97.75 386 LYS A N 1
ATOM 3005 C CA . LYS A 1 386 ? -6.861 -3.862 -17.472 1.00 97.75 386 LYS A CA 1
ATOM 3006 C C . LYS A 1 386 ? -6.442 -2.515 -16.884 1.00 97.75 386 LYS A C 1
ATOM 3008 O O . LYS A 1 386 ? -6.941 -2.103 -15.832 1.00 97.75 386 LYS A O 1
ATOM 3013 N N . LEU A 1 387 ? -5.556 -1.812 -17.580 1.00 97.75 387 LEU A N 1
ATOM 3014 C CA . LEU A 1 387 ? -5.102 -0.489 -17.178 1.00 97.75 387 LEU A CA 1
ATOM 3015 C C . LEU A 1 387 ? -6.064 0.594 -17.663 1.00 97.75 387 LEU A C 1
ATOM 3017 O O . LEU A 1 387 ? -6.609 0.519 -18.766 1.00 97.75 387 LEU A O 1
ATOM 3021 N N . ALA A 1 388 ? -6.265 1.606 -16.822 1.00 96.56 388 ALA A N 1
ATOM 3022 C CA . ALA A 1 388 ? -7.107 2.752 -17.115 1.00 96.56 388 ALA A CA 1
ATOM 3023 C C . ALA A 1 388 ? -6.546 3.537 -18.305 1.00 96.56 388 ALA A C 1
ATOM 3025 O O . ALA A 1 388 ? -5.343 3.795 -18.392 1.00 96.56 388 ALA A O 1
ATOM 3026 N N . GLU A 1 389 ? -7.436 3.956 -19.194 1.00 95.19 389 GLU A N 1
ATOM 3027 C CA . GLU A 1 389 ? -7.109 4.731 -20.386 1.00 95.19 389 GLU A CA 1
ATOM 3028 C C . GLU A 1 389 ? -7.686 6.144 -20.271 1.00 95.19 389 GLU A C 1
ATOM 3030 O O . GLU A 1 389 ? -8.653 6.387 -19.550 1.00 95.19 389 GLU A O 1
ATOM 3035 N N . MET A 1 390 ? -7.080 7.089 -20.982 1.00 92.69 390 MET A N 1
ATOM 3036 C CA . MET A 1 390 ? -7.572 8.455 -21.115 1.00 92.69 390 MET A CA 1
ATOM 3037 C C . MET A 1 390 ? -7.499 8.902 -22.571 1.00 92.69 390 MET A C 1
ATOM 3039 O O . MET A 1 390 ? -6.585 8.515 -23.303 1.00 92.69 390 MET A O 1
ATOM 3043 N N . THR A 1 391 ? -8.432 9.762 -22.972 1.00 91.19 391 THR A N 1
ATOM 3044 C CA . THR A 1 391 ? -8.382 10.429 -24.274 1.00 91.19 391 THR A CA 1
ATOM 3045 C C . THR A 1 391 ? -7.566 11.709 -24.150 1.00 91.19 391 THR A C 1
ATOM 3047 O O . THR A 1 391 ? -7.927 12.617 -23.404 1.00 91.19 391 THR A O 1
ATOM 3050 N N . LYS A 1 392 ? -6.466 11.801 -24.894 1.00 80.00 392 LYS A N 1
ATOM 3051 C CA . LYS A 1 392 ? -5.613 12.986 -24.982 1.00 80.00 392 LYS A CA 1
ATOM 3052 C C . LYS A 1 392 ? -5.508 13.410 -26.442 1.00 80.00 392 LYS A C 1
ATOM 3054 O O . LYS A 1 392 ? -5.035 12.642 -27.274 1.00 80.00 392 LYS A O 1
ATOM 3059 N N . SER A 1 393 ? -5.979 14.618 -26.755 1.00 80.88 393 SER A N 1
ATOM 3060 C CA . SER A 1 393 ? -5.970 15.173 -28.120 1.00 80.88 393 SER A CA 1
ATOM 3061 C C . SER A 1 393 ? -6.597 14.236 -29.167 1.00 80.88 393 SER A C 1
ATOM 3063 O O . SER A 1 393 ? -6.034 14.015 -30.234 1.00 80.88 393 SER A O 1
ATOM 3065 N N . GLY A 1 394 ? -7.744 13.631 -28.833 1.00 82.88 394 GLY A N 1
ATOM 3066 C CA . GLY A 1 394 ? -8.466 12.705 -29.717 1.00 82.88 394 GLY A CA 1
ATOM 3067 C C . GLY A 1 394 ? -7.889 11.286 -29.800 1.00 82.88 394 GLY A C 1
ATOM 3068 O O . GLY A 1 394 ? -8.456 10.453 -30.500 1.00 82.88 394 GLY A O 1
ATOM 3069 N N . ARG A 1 395 ? -6.800 10.977 -29.081 1.00 84.88 395 ARG A N 1
ATOM 3070 C CA . ARG A 1 395 ? -6.182 9.641 -29.048 1.00 84.88 395 ARG A CA 1
ATOM 3071 C C . ARG A 1 395 ? -6.318 8.994 -27.680 1.00 84.88 395 ARG A C 1
ATOM 3073 O O . ARG A 1 395 ? -6.205 9.664 -26.657 1.00 84.88 395 ARG A O 1
ATOM 3080 N N . ILE A 1 396 ? -6.531 7.683 -27.664 1.00 90.69 396 ILE A N 1
ATOM 3081 C CA . ILE A 1 396 ? -6.601 6.889 -26.435 1.00 90.69 396 ILE A CA 1
ATOM 3082 C C . ILE A 1 396 ? -5.183 6.473 -26.038 1.00 90.69 396 ILE A C 1
ATOM 3084 O O . ILE A 1 396 ? -4.463 5.894 -26.848 1.00 90.69 396 ILE A O 1
ATOM 3088 N N . ALA A 1 397 ? -4.798 6.733 -24.790 1.00 91.19 397 ALA A N 1
ATOM 3089 C CA . ALA A 1 397 ? -3.535 6.287 -24.209 1.00 91.19 397 ALA A CA 1
ATOM 3090 C C . ALA A 1 397 ? -3.762 5.702 -22.811 1.00 91.19 397 ALA A C 1
ATOM 3092 O O . ALA A 1 397 ? -4.632 6.163 -22.069 1.00 91.19 397 ALA A O 1
ATOM 3093 N N . VAL A 1 398 ? -2.954 4.713 -22.425 1.00 94.38 398 VAL A N 1
ATOM 3094 C CA . VAL A 1 398 ? -2.965 4.194 -21.052 1.00 94.38 398 VAL A CA 1
ATOM 3095 C C . VAL A 1 398 ? -2.429 5.267 -20.106 1.00 94.38 398 VAL A C 1
ATOM 3097 O O . VAL A 1 398 ? -1.470 5.980 -20.408 1.00 94.38 398 VAL A O 1
ATOM 3100 N N . MET A 1 399 ? -3.067 5.417 -18.948 1.00 93.62 399 MET A N 1
ATOM 3101 C CA . MET A 1 399 ? -2.657 6.404 -17.960 1.00 93.62 399 MET A CA 1
ATOM 3102 C C . MET A 1 399 ? -1.277 6.058 -17.392 1.00 93.62 399 MET A C 1
ATOM 3104 O O . MET A 1 399 ? -1.071 4.977 -16.844 1.00 93.62 399 MET A O 1
ATOM 3108 N N . ARG A 1 400 ? -0.368 7.040 -17.400 1.00 91.31 400 ARG A N 1
ATOM 3109 C CA . ARG A 1 400 ? 0.997 6.964 -16.837 1.00 91.31 400 ARG A CA 1
ATOM 3110 C C . ARG A 1 400 ? 1.067 6.417 -15.408 1.00 91.31 400 ARG A C 1
ATOM 3112 O O . ARG A 1 400 ? 2.079 5.873 -14.990 1.00 91.31 400 ARG A O 1
ATOM 3119 N N . GLY A 1 401 ? -0.004 6.594 -14.638 1.00 93.56 401 GLY A N 1
ATOM 3120 C CA . GLY A 1 401 ? -0.100 6.075 -13.280 1.00 93.56 401 GLY A CA 1
ATOM 3121 C C . GLY A 1 401 ? -0.141 4.552 -13.180 1.00 93.56 401 GLY A C 1
ATOM 3122 O O . GLY A 1 401 ? -0.121 4.081 -12.060 1.00 93.56 401 GLY A O 1
ATOM 3123 N N . VAL A 1 402 ? -0.229 3.797 -14.287 1.00 96.00 402 VAL A N 1
ATOM 3124 C CA . VAL A 1 402 ? -0.417 2.329 -14.283 1.00 96.00 402 VAL A CA 1
ATOM 3125 C C . VAL A 1 402 ? -1.654 1.925 -13.457 1.00 96.00 402 VAL A C 1
ATOM 3127 O O . VAL A 1 402 ? -1.692 0.917 -12.756 1.00 96.00 402 VAL A O 1
ATOM 3130 N N . TYR A 1 403 ? -2.696 2.759 -13.502 1.00 96.81 403 TYR A N 1
ATOM 3131 C CA . TYR A 1 403 ? -3.893 2.547 -12.698 1.00 96.81 403 TYR A CA 1
ATOM 3132 C C . TYR A 1 403 ? -4.700 1.368 -13.212 1.00 96.81 403 TYR A C 1
ATOM 3134 O O . TYR A 1 403 ? -4.907 1.241 -14.414 1.00 96.81 403 TYR A O 1
ATOM 3142 N N . ARG A 1 404 ? -5.263 0.590 -12.293 1.00 96.69 404 ARG A N 1
ATOM 3143 C CA . ARG A 1 404 ? -6.309 -0.376 -12.620 1.00 96.69 404 ARG A CA 1
ATOM 3144 C C . ARG A 1 404 ? -7.572 0.348 -13.103 1.00 96.69 404 ARG A C 1
ATOM 3146 O O . ARG A 1 404 ? -7.940 1.374 -12.524 1.00 96.69 404 ARG A O 1
ATOM 3153 N N . ALA A 1 405 ? -8.230 -0.173 -14.136 1.00 96.44 405 ALA A N 1
ATOM 3154 C CA . ALA A 1 405 ? -9.486 0.381 -14.649 1.00 96.44 405 ALA A CA 1
ATOM 3155 C C . ALA A 1 405 ? -10.671 0.154 -13.688 1.00 96.44 405 ALA A C 1
ATOM 3157 O O . ALA A 1 405 ? -11.573 0.981 -13.618 1.00 96.44 405 ALA A O 1
ATOM 3158 N N . ASP A 1 406 ? -10.632 -0.930 -12.914 1.00 95.56 406 ASP A N 1
ATOM 3159 C CA . ASP A 1 406 ? -11.649 -1.375 -11.948 1.00 95.56 406 ASP A CA 1
ATOM 3160 C C . ASP A 1 406 ? -11.444 -0.806 -10.530 1.00 95.56 406 ASP A C 1
ATOM 3162 O O . ASP A 1 406 ? -11.961 -1.322 -9.541 1.00 95.56 406 ASP A O 1
ATOM 3166 N N . ARG A 1 407 ? -10.639 0.249 -10.398 1.00 94.19 407 ARG A N 1
ATOM 3167 C CA . ARG A 1 407 ? -10.220 0.767 -9.098 1.00 94.19 407 ARG A CA 1
ATOM 3168 C C . ARG A 1 407 ? -11.404 1.301 -8.285 1.00 94.19 407 ARG A C 1
ATOM 3170 O O . ARG A 1 407 ? -12.122 2.186 -8.750 1.00 94.19 407 ARG A O 1
ATOM 3177 N N . HIS A 1 408 ? -11.491 0.886 -7.019 1.00 93.94 408 HIS A N 1
ATOM 3178 C CA . HIS A 1 408 ? -12.525 1.332 -6.081 1.00 93.94 408 HIS A CA 1
ATOM 3179 C C . HIS A 1 408 ? -12.691 2.863 -6.043 1.00 93.94 408 HIS A C 1
ATOM 3181 O O . HIS A 1 408 ? -11.713 3.608 -5.896 1.00 93.94 408 HIS A O 1
ATOM 3187 N N . GLN A 1 409 ? -13.941 3.318 -6.144 1.00 94.19 409 GLN A N 1
ATOM 3188 C CA . GLN A 1 409 ? -14.349 4.714 -6.006 1.00 94.19 409 GLN A CA 1
ATOM 3189 C C . GLN A 1 409 ? -15.198 4.860 -4.737 1.00 94.19 409 GLN A C 1
ATOM 3191 O O . GLN A 1 409 ? -16.345 4.428 -4.707 1.00 94.19 409 GLN A O 1
ATOM 3196 N N . SER A 1 410 ? -14.633 5.457 -3.685 1.00 94.88 410 SER A N 1
ATOM 3197 C CA . SER A 1 410 ? -15.358 5.670 -2.427 1.00 94.88 410 SER A CA 1
ATOM 3198 C C . SER A 1 410 ? -16.489 6.692 -2.580 1.00 94.88 410 SER A C 1
ATOM 3200 O O . SER A 1 410 ? -16.257 7.800 -3.070 1.00 94.88 410 SER A O 1
ATOM 3202 N N . LEU A 1 411 ? -17.684 6.351 -2.084 1.00 96.25 411 LEU A N 1
ATOM 3203 C CA . LEU A 1 411 ? -18.842 7.256 -2.016 1.00 96.25 411 LEU A CA 1
ATOM 3204 C C . LEU A 1 411 ? -18.572 8.499 -1.159 1.00 96.25 411 LEU A C 1
ATOM 3206 O O . LEU A 1 411 ? -19.186 9.544 -1.371 1.00 96.25 411 LEU A O 1
ATOM 3210 N N . PHE A 1 412 ? -17.627 8.402 -0.224 1.00 96.19 412 PHE A N 1
ATOM 3211 C CA . PHE A 1 412 ? -17.192 9.504 0.628 1.00 96.19 412 PHE A CA 1
ATOM 3212 C C . PHE A 1 412 ? -16.298 10.515 -0.104 1.00 96.19 412 PHE A C 1
ATOM 3214 O O . PHE A 1 412 ? -16.100 11.611 0.403 1.00 96.19 412 PHE A O 1
ATOM 3221 N N . CYS A 1 413 ? -15.784 10.176 -1.295 1.00 94.12 413 CYS A N 1
ATOM 3222 C CA . CYS A 1 413 ? -14.955 11.054 -2.130 1.00 94.12 413 CYS A CA 1
ATOM 3223 C C . CYS A 1 413 ? -15.735 11.743 -3.261 1.00 94.12 413 CYS A C 1
ATOM 3225 O O . CYS A 1 413 ? -15.159 12.525 -4.015 1.00 94.12 413 CYS A O 1
ATOM 3227 N N . VAL A 1 414 ? -17.029 11.459 -3.417 1.00 94.94 414 VAL A N 1
ATOM 3228 C CA . VAL A 1 414 ? -17.846 12.022 -4.500 1.00 94.94 414 VAL A CA 1
ATOM 3229 C C . VAL A 1 414 ? -18.800 13.070 -3.914 1.00 94.94 414 VAL A C 1
ATOM 3231 O O . VAL A 1 414 ? -19.633 12.712 -3.081 1.00 94.94 414 VAL A O 1
ATOM 3234 N N . PRO A 1 415 ? -18.732 14.353 -4.336 1.00 93.75 415 PRO A N 1
ATOM 3235 C CA . PRO A 1 415 ? -19.519 15.433 -3.731 1.00 93.75 415 PRO A CA 1
ATOM 3236 C C . PRO A 1 415 ? -21.026 15.161 -3.655 1.00 93.75 415 PRO A C 1
ATOM 3238 O O . PRO A 1 415 ? -21.663 15.492 -2.660 1.00 93.75 415 PRO A O 1
ATOM 3241 N N . SER A 1 416 ? -21.595 14.529 -4.686 1.00 95.31 416 SER A N 1
ATOM 3242 C CA . SER A 1 416 ? -23.029 14.235 -4.756 1.00 95.31 416 SER A CA 1
ATOM 3243 C C . SER A 1 416 ? -23.479 13.099 -3.834 1.00 95.31 416 SER A C 1
ATOM 3245 O O . SER A 1 416 ? -24.658 13.042 -3.498 1.00 95.31 416 SER A O 1
ATOM 3247 N N . THR A 1 417 ? -22.580 12.199 -3.418 1.00 96.31 417 THR A N 1
ATOM 3248 C CA . THR A 1 417 ? -22.926 11.033 -2.581 1.00 96.31 417 THR A CA 1
ATOM 3249 C C . THR A 1 417 ? -22.383 11.127 -1.159 1.00 96.31 417 THR A C 1
ATOM 3251 O O . THR A 1 417 ? -22.945 10.497 -0.264 1.00 96.31 417 THR A O 1
ATOM 3254 N N . ALA A 1 418 ? -21.336 11.923 -0.918 1.00 96.69 418 ALA A N 1
ATOM 3255 C CA . ALA A 1 418 ? -20.684 12.017 0.386 1.00 96.69 418 ALA A CA 1
ATOM 3256 C C . ALA A 1 418 ? -21.659 12.360 1.534 1.00 96.69 418 ALA A C 1
ATOM 3258 O O . ALA A 1 418 ? -21.620 11.651 2.541 1.00 96.69 418 ALA A O 1
ATOM 3259 N N . PRO A 1 419 ? -22.598 13.326 1.404 1.00 97.06 419 PRO A N 1
ATOM 3260 C CA . PRO A 1 419 ? -23.562 13.610 2.471 1.00 97.06 419 PRO A CA 1
ATOM 3261 C C . PRO A 1 419 ? -24.407 12.405 2.892 1.00 97.06 419 PRO A C 1
ATOM 3263 O O . PRO A 1 419 ? -24.626 12.180 4.082 1.00 97.06 419 PRO A O 1
ATOM 3266 N N . GLN A 1 420 ? -24.853 11.602 1.924 1.00 97.69 420 GLN A N 1
ATOM 3267 C CA . GLN A 1 420 ? -25.643 10.401 2.195 1.00 97.69 420 GLN A CA 1
ATOM 3268 C C . GLN A 1 420 ? -24.774 9.277 2.771 1.00 97.69 420 GLN A C 1
ATOM 3270 O O . GLN A 1 420 ? -25.217 8.578 3.677 1.00 97.69 420 GLN A O 1
ATOM 3275 N N . ALA A 1 421 ? -23.527 9.143 2.310 1.00 97.94 421 ALA A N 1
ATOM 3276 C CA . ALA A 1 421 ? -22.581 8.165 2.843 1.00 97.94 421 ALA A CA 1
ATOM 3277 C C . ALA A 1 421 ? -22.265 8.419 4.328 1.00 97.94 421 ALA A C 1
ATOM 3279 O O . ALA A 1 421 ? -22.315 7.490 5.131 1.00 97.94 421 ALA A O 1
ATOM 3280 N N . PHE A 1 422 ? -22.021 9.674 4.724 1.00 98.19 422 PHE A N 1
ATOM 3281 C CA . PHE A 1 422 ? -21.834 10.027 6.137 1.00 98.19 422 PHE A CA 1
ATOM 3282 C C . PHE A 1 422 ? -23.099 9.790 6.967 1.00 98.19 422 PHE A C 1
ATOM 3284 O O . PHE A 1 422 ? -23.007 9.246 8.065 1.00 98.19 422 PHE A O 1
ATOM 3291 N N . ALA A 1 423 ? -24.280 10.149 6.451 1.00 98.19 423 ALA A N 1
ATOM 3292 C CA . ALA A 1 423 ? -25.540 9.876 7.141 1.00 98.19 423 ALA A CA 1
ATOM 3293 C C . ALA A 1 423 ? -25.742 8.372 7.394 1.00 98.19 423 ALA A C 1
ATOM 3295 O O . ALA A 1 423 ? -26.068 7.994 8.518 1.00 98.19 423 ALA A O 1
ATOM 3296 N N . HIS A 1 424 ? -25.477 7.533 6.387 1.00 98.38 424 HIS A N 1
ATOM 3297 C CA . HIS A 1 424 ? -25.561 6.076 6.489 1.00 98.38 424 HIS A CA 1
ATOM 3298 C C . HIS A 1 424 ? -24.531 5.510 7.477 1.00 98.38 424 HIS A C 1
ATOM 3300 O O . HIS A 1 424 ? -24.874 4.661 8.293 1.00 98.38 424 HIS A O 1
ATOM 3306 N N . LEU A 1 425 ? -23.295 6.021 7.474 1.00 98.19 425 LEU A N 1
ATOM 3307 C CA . LEU A 1 425 ? -22.274 5.617 8.444 1.00 98.19 425 LEU A CA 1
ATOM 3308 C C . LEU A 1 425 ? -22.751 5.848 9.885 1.00 98.19 425 LEU A C 1
ATOM 3310 O O . LEU A 1 425 ? -22.661 4.943 10.712 1.00 98.19 425 LEU A O 1
ATOM 3314 N N . PHE A 1 426 ? -23.280 7.041 10.185 1.00 98.19 426 PHE A N 1
ATOM 3315 C CA . PHE A 1 426 ? -23.768 7.359 11.528 1.00 98.19 426 PHE A CA 1
ATOM 3316 C C . PHE A 1 426 ? -25.000 6.536 11.914 1.00 98.19 426 PHE A C 1
ATOM 3318 O O . PHE A 1 426 ? -25.050 6.026 13.032 1.00 98.19 426 PHE A O 1
ATOM 3325 N N . SER A 1 427 ? -25.983 6.390 11.020 1.00 97.69 427 SER A N 1
ATOM 3326 C CA . SER A 1 427 ? -27.202 5.635 11.331 1.00 97.69 427 SER A CA 1
ATOM 3327 C C . SER A 1 427 ? -26.932 4.139 11.480 1.00 97.69 427 SER A C 1
ATOM 3329 O O . SER A 1 427 ? -27.446 3.522 12.411 1.00 97.69 427 SER A O 1
ATOM 3331 N N . GLY A 1 428 ? -26.098 3.569 10.605 1.00 97.06 428 GLY A N 1
ATOM 3332 C CA . GLY A 1 428 ? -25.709 2.161 10.648 1.00 97.06 428 GLY A CA 1
ATOM 3333 C C . GLY A 1 428 ? -24.936 1.835 11.924 1.00 97.06 428 GLY A C 1
ATOM 3334 O O . GLY A 1 428 ? -25.297 0.906 12.640 1.00 97.06 428 GLY A O 1
ATOM 3335 N N . ALA A 1 429 ? -23.956 2.669 12.291 1.00 96.06 429 ALA A N 1
ATOM 3336 C CA . ALA A 1 429 ? -23.216 2.512 13.543 1.00 96.06 429 ALA A CA 1
ATOM 3337 C C . ALA A 1 429 ? -24.115 2.643 14.793 1.00 96.06 429 ALA A C 1
ATOM 3339 O O . ALA A 1 429 ? -23.979 1.872 15.745 1.00 96.06 429 ALA A O 1
ATOM 3340 N N . ALA A 1 430 ? -25.075 3.575 14.792 1.00 95.88 430 ALA A N 1
ATOM 3341 C CA . ALA A 1 430 ? -25.992 3.783 15.916 1.00 95.88 430 ALA A CA 1
ATOM 3342 C C . ALA A 1 430 ? -27.046 2.670 16.068 1.00 95.88 430 ALA A C 1
ATOM 3344 O O . ALA A 1 430 ? -27.563 2.459 17.167 1.00 95.88 430 ALA A O 1
ATOM 3345 N N . LYS A 1 431 ? -27.362 1.938 14.990 1.00 93.31 431 LYS A N 1
ATOM 3346 C CA . LYS A 1 431 ? -28.456 0.951 14.904 1.00 93.31 431 LYS A CA 1
ATOM 3347 C C . LYS A 1 431 ? -28.470 -0.076 16.039 1.00 93.31 431 LYS A C 1
ATOM 3349 O O . LYS A 1 431 ? -29.538 -0.491 16.489 1.00 93.31 431 LYS A O 1
ATOM 3354 N N . HIS A 1 432 ? -27.292 -0.487 16.501 1.00 89.44 432 HIS A N 1
ATOM 3355 C CA . HIS A 1 432 ? -27.120 -1.474 17.570 1.00 89.44 432 HIS A CA 1
ATOM 3356 C C . HIS A 1 432 ? -26.561 -0.876 18.872 1.00 89.44 432 HIS A C 1
ATOM 3358 O O . HIS A 1 432 ? -26.095 -1.608 19.745 1.00 89.44 432 HIS A O 1
ATOM 3364 N N . GLY A 1 433 ? -26.655 0.448 19.024 1.00 91.50 433 GLY A N 1
ATOM 3365 C CA . GLY A 1 433 ? -26.238 1.173 20.222 1.00 91.50 433 GLY A CA 1
ATOM 3366 C C . GLY A 1 433 ? -24.723 1.305 20.377 1.00 91.50 433 GLY A C 1
ATOM 3367 O O . GLY A 1 433 ? -24.252 1.531 21.489 1.00 91.50 433 GLY A O 1
ATOM 3368 N N . ALA A 1 434 ? -23.952 1.132 19.299 1.00 94.62 434 ALA A N 1
ATOM 3369 C CA . ALA A 1 434 ? -22.507 1.299 19.338 1.00 94.62 434 ALA A CA 1
ATOM 3370 C C . ALA A 1 434 ? -22.132 2.784 19.258 1.00 94.62 434 ALA A C 1
ATOM 3372 O O . ALA A 1 434 ? -22.633 3.528 18.410 1.00 94.62 434 ALA A O 1
ATOM 3373 N N . ALA A 1 435 ? -21.217 3.210 20.127 1.00 95.62 435 ALA A N 1
ATOM 3374 C CA . ALA A 1 435 ? -20.633 4.544 20.047 1.00 95.62 435 ALA A CA 1
ATOM 3375 C C . ALA A 1 435 ? -19.734 4.676 18.805 1.00 95.62 435 ALA A C 1
ATOM 3377 O O . ALA A 1 435 ? -19.231 3.681 18.284 1.00 95.62 435 ALA A O 1
ATOM 3378 N N . LEU A 1 436 ? -19.489 5.900 18.341 1.00 97.50 436 LEU A N 1
ATOM 3379 C CA . LEU A 1 436 ? -18.612 6.149 17.197 1.00 97.50 436 LEU A CA 1
ATOM 3380 C C . LEU A 1 436 ? -17.676 7.329 17.462 1.00 97.50 436 LEU A C 1
ATOM 3382 O O . LEU A 1 436 ? -18.106 8.402 17.869 1.00 97.50 436 LEU A O 1
ATOM 3386 N N . VAL A 1 437 ? -16.384 7.126 17.221 1.00 97.25 437 VAL A N 1
ATOM 3387 C CA . VAL A 1 437 ? -15.347 8.159 17.265 1.00 97.25 437 VAL A CA 1
ATOM 3388 C C . VAL A 1 437 ? -14.804 8.334 15.854 1.00 97.25 437 VAL A C 1
ATOM 3390 O O . VAL A 1 437 ? -14.159 7.434 15.326 1.00 97.25 437 VAL A O 1
ATOM 3393 N N . MET A 1 438 ? -15.049 9.486 15.237 1.00 97.06 438 MET A N 1
ATOM 3394 C CA . MET A 1 438 ? -14.606 9.762 13.871 1.00 97.06 438 MET A CA 1
ATOM 3395 C C . MET A 1 438 ? -13.515 10.826 13.835 1.00 97.06 438 MET A C 1
ATOM 3397 O O . MET A 1 438 ? -13.706 11.925 14.358 1.00 97.06 438 MET A O 1
ATOM 3401 N N . SER A 1 439 ? -12.403 10.513 13.178 1.00 94.38 439 SER A N 1
ATOM 3402 C CA . SER A 1 439 ? -11.349 11.472 12.852 1.00 94.38 439 SER A CA 1
ATOM 3403 C C . SER A 1 439 ? -11.766 12.376 11.698 1.00 94.38 439 SER A C 1
ATOM 3405 O O . SER A 1 439 ? -12.327 11.925 10.698 1.00 94.38 439 SER A O 1
ATOM 3407 N N . TYR A 1 440 ? -11.502 13.669 11.847 1.00 91.75 440 TYR A N 1
ATOM 3408 C CA . TYR A 1 440 ? -11.777 14.668 10.830 1.00 91.75 440 TYR A CA 1
ATOM 3409 C C . TYR A 1 440 ? -10.824 15.856 10.967 1.00 91.75 440 TYR A C 1
ATOM 3411 O O . TYR A 1 440 ? -10.794 16.543 11.989 1.00 91.75 440 TYR A O 1
ATOM 3419 N N . SER A 1 441 ? -10.094 16.169 9.901 1.00 85.81 441 SER A N 1
ATOM 3420 C CA . SER A 1 441 ? -9.295 17.392 9.822 1.00 85.81 441 SER A CA 1
ATOM 3421 C C . SER A 1 441 ? -10.122 18.494 9.143 1.00 85.81 441 SER A C 1
ATOM 3423 O O . SER A 1 441 ? -10.411 18.358 7.951 1.00 85.81 441 SER A O 1
ATOM 3425 N N . PRO A 1 442 ? -10.529 19.569 9.844 1.00 72.00 442 PRO A N 1
ATOM 3426 C CA . PRO A 1 442 ? -11.246 20.690 9.242 1.00 72.00 442 PRO A CA 1
ATOM 3427 C C . PRO A 1 442 ? -10.383 21.438 8.219 1.00 72.00 442 PRO A C 1
ATOM 3429 O O . PRO A 1 442 ? -9.186 21.204 8.093 1.00 72.00 442 PRO A O 1
ATOM 3432 N N . TYR A 1 443 ? -11.028 22.290 7.429 1.00 69.81 443 TYR A N 1
ATOM 3433 C CA . TYR A 1 443 ? -10.400 23.048 6.354 1.00 69.81 443 TYR A CA 1
ATOM 3434 C C . TYR A 1 443 ? -10.613 24.538 6.578 1.00 69.81 443 TYR A C 1
ATOM 3436 O O . TYR A 1 443 ? -11.732 24.948 6.884 1.00 69.81 443 TYR A O 1
ATOM 3444 N N . ASP A 1 444 ? -9.544 25.313 6.413 1.00 60.50 444 ASP A N 1
ATOM 3445 C CA . ASP A 1 444 ? -9.606 26.764 6.282 1.00 60.50 444 ASP A CA 1
ATOM 3446 C C . ASP A 1 444 ? -9.443 27.132 4.805 1.00 60.50 444 ASP A C 1
ATOM 3448 O O . ASP A 1 444 ? -8.430 26.811 4.174 1.00 60.50 444 ASP A O 1
ATOM 3452 N N . GLU A 1 445 ? -10.465 27.793 4.261 1.00 55.94 445 GLU A N 1
ATOM 3453 C CA . GLU A 1 445 ? -10.527 28.257 2.871 1.00 55.94 445 GLU A CA 1
ATOM 3454 C C . GLU A 1 445 ? -9.352 29.182 2.514 1.00 55.94 445 GLU A C 1
ATOM 3456 O O . GLU A 1 445 ? -8.949 29.248 1.353 1.00 55.94 445 GLU A O 1
ATOM 3461 N N . ASN A 1 446 ? -8.735 29.824 3.511 1.00 53.03 446 ASN A N 1
ATOM 3462 C CA . ASN A 1 446 ? -7.648 30.782 3.321 1.00 53.03 446 ASN A CA 1
ATOM 3463 C C . ASN A 1 446 ? -6.251 30.141 3.210 1.00 53.03 446 ASN A C 1
ATOM 3465 O O . ASN A 1 446 ? -5.302 30.819 2.821 1.00 53.03 446 ASN A O 1
ATOM 3469 N N . GLU A 1 447 ? -6.092 28.850 3.524 1.00 54.56 447 GLU A N 1
ATOM 3470 C CA . GLU A 1 447 ? -4.771 28.199 3.611 1.00 54.56 447 GLU A CA 1
ATOM 3471 C C . GLU A 1 447 ? -4.391 27.329 2.402 1.00 54.56 447 GLU A C 1
ATOM 3473 O O . GLU A 1 447 ? -3.375 26.632 2.419 1.00 54.56 447 GLU A O 1
ATOM 3478 N N . GLY A 1 448 ? -5.196 27.322 1.335 1.00 51.44 448 GLY A N 1
ATOM 3479 C CA . GLY A 1 448 ? -4.876 26.573 0.109 1.00 51.44 448 GLY A CA 1
ATOM 3480 C C . GLY A 1 448 ? -4.809 25.044 0.278 1.00 51.44 448 GLY A C 1
ATOM 3481 O O . GLY A 1 448 ? -4.341 24.340 -0.619 1.00 51.44 448 GLY A O 1
ATOM 3482 N N . GLN A 1 449 ? -5.271 24.506 1.413 1.00 60.66 449 GLN A N 1
ATOM 3483 C CA . GLN A 1 449 ? -5.432 23.065 1.624 1.00 60.66 449 GLN A CA 1
ATOM 3484 C C . GLN A 1 449 ? -6.591 22.500 0.759 1.00 60.66 449 GLN A C 1
ATOM 3486 O O . GLN A 1 449 ? -7.320 23.236 0.095 1.00 60.66 449 GLN A O 1
ATOM 3491 N N . ARG A 1 450 ? -6.773 21.172 0.717 1.00 69.38 450 ARG A N 1
ATOM 3492 C CA . ARG A 1 450 ? -7.810 20.546 -0.131 1.00 69.38 450 ARG A CA 1
ATOM 3493 C C . ARG A 1 450 ? -9.215 20.738 0.444 1.00 69.38 450 ARG A C 1
ATOM 3495 O O . ARG A 1 450 ? -9.449 20.375 1.595 1.00 69.38 450 ARG A O 1
ATOM 3502 N N . ALA A 1 451 ? -10.152 21.201 -0.382 1.00 78.81 451 ALA A N 1
ATOM 3503 C CA . ALA A 1 451 ? -11.546 21.376 0.014 1.00 78.81 451 ALA A CA 1
ATOM 3504 C C . ALA A 1 451 ? -12.157 20.074 0.564 1.00 78.81 451 ALA A C 1
ATOM 3506 O O . ALA A 1 451 ? -11.945 18.980 0.027 1.00 78.81 451 ALA A O 1
ATOM 3507 N N . ARG A 1 452 ? -12.906 20.210 1.659 1.00 86.50 452 ARG A N 1
ATOM 3508 C CA . ARG A 1 452 ? -13.633 19.111 2.302 1.00 86.50 452 ARG A CA 1
ATOM 3509 C C . ARG A 1 452 ? -15.025 19.003 1.709 1.00 86.50 452 ARG A C 1
ATOM 3511 O O . ARG A 1 452 ? -15.638 20.015 1.388 1.00 86.50 452 ARG A O 1
ATOM 3518 N N . LEU A 1 453 ? -15.524 17.778 1.593 1.00 90.56 453 LEU A N 1
ATOM 3519 C CA . LEU A 1 453 ? -16.836 17.526 0.990 1.00 90.56 453 LEU A CA 1
ATOM 3520 C C . LEU A 1 453 ? -18.008 17.830 1.925 1.00 90.56 453 LEU A C 1
ATOM 3522 O O . LEU A 1 453 ? -19.119 18.051 1.453 1.00 90.56 453 LEU A O 1
ATOM 3526 N N . MET A 1 454 ? -17.762 17.871 3.234 1.00 91.06 454 MET A N 1
ATOM 3527 C CA . MET A 1 454 ? -18.741 18.293 4.230 1.00 91.06 454 MET A CA 1
ATOM 3528 C C . MET A 1 454 ? -18.075 19.157 5.301 1.00 91.06 454 MET A C 1
ATOM 3530 O O . MET A 1 454 ? -17.109 18.707 5.910 1.00 91.06 454 MET A O 1
ATOM 3534 N N . PRO A 1 455 ? -18.583 20.363 5.591 1.00 90.88 455 PRO A N 1
ATOM 3535 C CA . PRO A 1 455 ? -18.153 21.145 6.744 1.00 90.88 455 PRO A CA 1
ATOM 3536 C C . PRO A 1 455 ? -18.350 20.395 8.070 1.00 90.88 455 PRO A C 1
ATOM 3538 O O . PRO A 1 455 ? -19.315 19.652 8.247 1.00 90.88 455 PRO A O 1
ATOM 3541 N N . LEU A 1 456 ? -17.488 20.665 9.059 1.00 91.69 456 LEU A N 1
ATOM 3542 C CA . LEU A 1 456 ? -17.562 20.029 10.384 1.00 91.69 456 LEU A CA 1
ATOM 3543 C C . LEU A 1 456 ? -18.934 20.218 11.055 1.00 91.69 456 LEU A C 1
ATOM 3545 O O . LEU A 1 456 ? -19.470 19.281 11.641 1.00 91.69 456 LEU A O 1
ATOM 3549 N N . LYS A 1 457 ? -19.522 21.417 10.940 1.00 92.56 457 LYS A N 1
ATOM 3550 C CA . LYS A 1 457 ? -20.860 21.721 11.477 1.00 92.56 457 LYS A CA 1
ATOM 3551 C C . LYS A 1 457 ? -21.944 20.796 10.908 1.00 92.56 457 LYS A C 1
ATOM 3553 O O . LYS A 1 457 ? -22.819 20.358 11.650 1.00 92.56 457 LYS A O 1
ATOM 3558 N N . ASP A 1 458 ? -21.844 20.453 9.626 1.00 94.56 458 ASP A N 1
ATOM 3559 C CA . ASP A 1 458 ? -22.840 19.647 8.926 1.00 94.56 458 ASP A CA 1
ATOM 3560 C C . ASP A 1 458 ? -22.655 18.163 9.265 1.00 94.56 458 ASP A C 1
ATOM 3562 O O . ASP A 1 458 ? -23.641 17.444 9.431 1.00 94.56 458 ASP A O 1
ATOM 3566 N N . LEU A 1 459 ? -21.410 17.714 9.469 1.00 95.62 459 LEU A N 1
ATOM 3567 C CA . LEU A 1 459 ? -21.111 16.380 10.001 1.00 95.62 459 LEU A CA 1
ATOM 3568 C C . LEU A 1 459 ? -21.673 16.191 11.414 1.00 95.62 459 LEU A C 1
ATOM 3570 O O . LEU A 1 459 ? -22.360 15.204 11.664 1.00 95.62 459 LEU A O 1
ATOM 3574 N N . VAL A 1 460 ? -21.446 17.149 12.321 1.00 96.94 460 VAL A N 1
ATOM 3575 C CA . VAL A 1 460 ? -21.985 17.106 13.694 1.00 96.94 460 VAL A CA 1
ATOM 3576 C C . VAL A 1 460 ? -23.515 17.107 13.684 1.00 96.94 460 VAL A C 1
ATOM 3578 O O . VAL A 1 460 ? -24.131 16.307 14.387 1.00 96.94 460 VAL A O 1
ATOM 3581 N N . ALA A 1 461 ? -24.138 17.954 12.859 1.00 97.50 461 ALA A N 1
ATOM 3582 C CA . ALA A 1 461 ? -25.592 17.983 12.711 1.00 97.50 461 ALA A CA 1
ATOM 3583 C C . ALA A 1 461 ? -26.147 16.663 12.148 1.00 97.50 461 ALA A C 1
ATOM 3585 O O . ALA A 1 461 ? -27.196 16.200 12.589 1.00 97.50 461 ALA A O 1
ATOM 3586 N N . THR A 1 462 ? -25.441 16.040 11.201 1.00 97.81 462 THR A N 1
ATOM 3587 C CA . THR A 1 462 ? -25.824 14.742 10.625 1.00 97.81 462 THR A CA 1
ATOM 3588 C C . THR A 1 462 ? -25.707 13.623 11.660 1.00 97.81 462 THR A C 1
ATOM 3590 O O . THR A 1 462 ? -26.649 12.848 11.821 1.00 97.81 462 THR A O 1
ATOM 3593 N N . ALA A 1 463 ? -24.610 13.579 12.421 1.00 97.69 463 ALA A N 1
ATOM 3594 C CA . ALA A 1 463 ? -24.423 12.629 13.516 1.00 97.69 463 ALA A CA 1
ATOM 3595 C C . ALA A 1 463 ? -25.510 12.771 14.597 1.00 97.69 463 ALA A C 1
ATOM 3597 O O . ALA A 1 463 ? -26.052 11.770 15.067 1.00 97.69 463 ALA A O 1
ATOM 3598 N N . GLY A 1 464 ? -25.896 14.008 14.933 1.00 97.81 464 GLY A N 1
ATOM 3599 C CA . GLY A 1 464 ? -26.929 14.308 15.931 1.00 97.81 464 GLY A CA 1
ATOM 3600 C C . GLY A 1 464 ? -28.339 13.827 15.568 1.00 97.81 464 GLY A C 1
ATOM 3601 O O . GLY A 1 464 ? -29.213 13.821 16.427 1.00 97.81 464 GLY A O 1
ATOM 3602 N N . ARG A 1 465 ? -28.574 13.391 14.322 1.00 97.31 465 ARG A N 1
ATOM 3603 C CA . ARG A 1 465 ? -29.832 12.732 13.924 1.00 97.31 465 ARG A CA 1
ATOM 3604 C C . ARG A 1 465 ? -29.908 11.273 14.378 1.00 97.31 465 ARG A C 1
ATOM 3606 O O . ARG A 1 465 ? -31.008 10.742 14.469 1.00 97.31 465 ARG A O 1
ATOM 3613 N N . SER A 1 466 ? -28.760 10.636 14.620 1.00 97.12 466 SER A N 1
ATOM 3614 C CA . SER A 1 466 ? -28.663 9.206 14.961 1.00 97.12 466 SER A CA 1
ATOM 3615 C C . SER A 1 466 ? -28.212 8.960 16.403 1.00 97.12 466 SER A C 1
ATOM 3617 O O . SER A 1 466 ? -28.522 7.917 16.966 1.00 97.12 466 SER A O 1
ATOM 3619 N N . TYR A 1 467 ? -27.501 9.914 17.009 1.00 96.81 467 TYR A N 1
ATOM 3620 C CA . TYR A 1 467 ? -26.901 9.780 18.337 1.00 96.81 467 TYR A CA 1
ATOM 3621 C C . TYR A 1 467 ? -27.498 10.758 19.347 1.00 96.81 467 TYR A C 1
ATOM 3623 O O . TYR A 1 467 ? -27.758 11.917 19.022 1.00 96.81 467 TYR A O 1
ATOM 3631 N N . ARG A 1 468 ? -27.653 10.314 20.602 1.00 94.50 468 ARG A N 1
ATOM 3632 C CA . ARG A 1 468 ? -28.191 11.143 21.697 1.00 94.50 468 ARG A CA 1
ATOM 3633 C C . ARG A 1 468 ? -27.265 12.290 22.061 1.00 94.50 468 ARG A C 1
ATOM 3635 O O . ARG A 1 468 ? -27.725 13.377 22.408 1.00 94.50 468 ARG A O 1
ATOM 3642 N N . ARG A 1 469 ? -25.957 12.036 22.017 1.00 95.31 469 ARG A N 1
ATOM 3643 C CA . ARG A 1 469 ? -24.933 13.022 22.342 1.00 95.31 469 ARG A CA 1
ATOM 3644 C C . ARG A 1 469 ? -23.829 12.985 21.301 1.00 95.31 469 ARG A C 1
ATOM 3646 O O . ARG A 1 469 ? -23.235 11.944 21.045 1.00 95.31 469 ARG A O 1
ATOM 3653 N N . VAL A 1 470 ? -23.532 14.158 20.750 1.00 97.19 470 VAL A N 1
ATOM 3654 C CA . VAL A 1 470 ? -22.398 14.376 19.853 1.00 97.19 470 VAL A CA 1
ATOM 3655 C C . VAL A 1 470 ? -21.528 15.475 20.444 1.00 97.19 470 VAL A C 1
ATOM 3657 O O . VAL A 1 470 ? -22.020 16.541 20.816 1.00 97.19 470 VAL A O 1
ATOM 3660 N N . SER A 1 471 ? -20.233 15.213 20.556 1.00 95.25 471 SER A N 1
ATOM 3661 C CA . SER A 1 471 ? -19.242 16.188 21.006 1.00 95.25 471 SER A CA 1
ATOM 3662 C C . SER A 1 471 ? -18.035 16.202 20.075 1.00 95.25 471 SER A C 1
ATOM 3664 O O . SER A 1 471 ? -17.812 15.262 19.318 1.00 95.25 471 SER A O 1
ATOM 3666 N N . VAL A 1 472 ? -17.272 17.293 20.093 1.00 93.88 472 VAL A N 1
ATOM 3667 C CA . VAL A 1 472 ? -16.069 17.441 19.271 1.00 93.88 472 VAL A CA 1
ATOM 3668 C C . VAL A 1 472 ? -14.880 17.695 20.183 1.00 93.88 472 VAL A C 1
ATOM 3670 O O . VAL A 1 472 ? -14.905 18.616 20.999 1.00 93.88 472 VAL A O 1
ATOM 3673 N N . MET A 1 473 ? -13.835 16.889 20.027 1.00 89.38 473 MET A N 1
ATOM 3674 C CA . MET A 1 473 ? -12.556 17.048 20.712 1.00 89.38 473 MET A CA 1
ATOM 3675 C C . MET A 1 473 ? -11.498 17.556 19.733 1.00 89.38 473 MET A C 1
ATOM 3677 O O . MET A 1 473 ? -11.382 17.054 18.620 1.00 89.38 473 MET A O 1
ATOM 3681 N N . GLU A 1 474 ? -10.706 18.541 20.152 1.00 86.50 474 GLU A N 1
ATOM 3682 C CA . GLU A 1 474 ? -9.528 19.006 19.416 1.00 86.50 474 GLU A CA 1
ATOM 3683 C C . GLU A 1 474 ? -8.279 18.242 19.837 1.00 86.50 474 GLU A C 1
ATOM 3685 O O . GLU A 1 474 ? -7.991 18.148 21.033 1.00 86.50 474 GLU A O 1
ATOM 3690 N N . ILE A 1 475 ? -7.501 17.770 18.864 1.00 78.44 475 ILE A N 1
ATOM 3691 C CA . ILE A 1 475 ? -6.174 17.219 19.109 1.00 78.44 475 ILE A CA 1
ATOM 3692 C C . ILE A 1 475 ? -5.130 18.211 18.596 1.00 78.44 475 ILE A C 1
ATOM 3694 O O . ILE A 1 475 ? -4.979 18.419 17.394 1.00 78.44 475 ILE A O 1
ATOM 3698 N N . THR A 1 476 ? -4.374 18.817 19.514 1.00 60.81 476 THR A N 1
ATOM 3699 C CA . THR A 1 476 ? -3.221 19.656 19.157 1.00 60.81 476 THR A CA 1
ATOM 3700 C C . THR A 1 476 ? -1.935 18.834 19.239 1.00 60.81 476 THR A C 1
ATOM 3702 O O . THR A 1 476 ? -1.760 18.034 20.157 1.00 60.81 476 THR 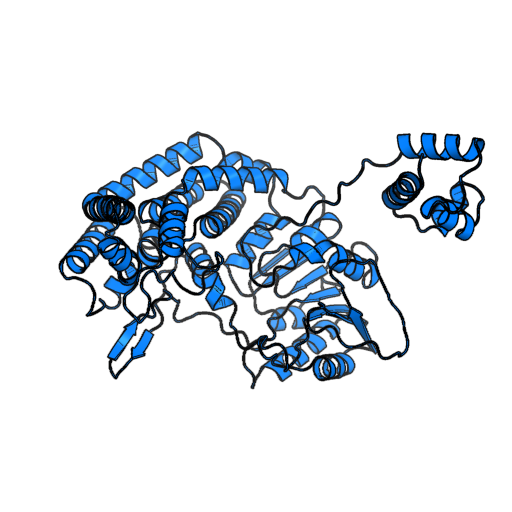A O 1
ATOM 3705 N N . GLY A 1 477 ? -1.009 19.039 18.291 1.00 47.34 477 GLY A N 1
ATOM 3706 C CA . GLY A 1 477 ? 0.231 18.254 18.150 1.00 47.34 477 GLY A CA 1
ATOM 3707 C C . GLY A 1 477 ? 1.188 18.273 19.352 1.00 47.34 477 GLY A C 1
ATOM 3708 O O . GLY A 1 477 ? 2.171 17.542 19.350 1.00 47.34 477 GLY A O 1
ATOM 3709 N N . HIS A 1 478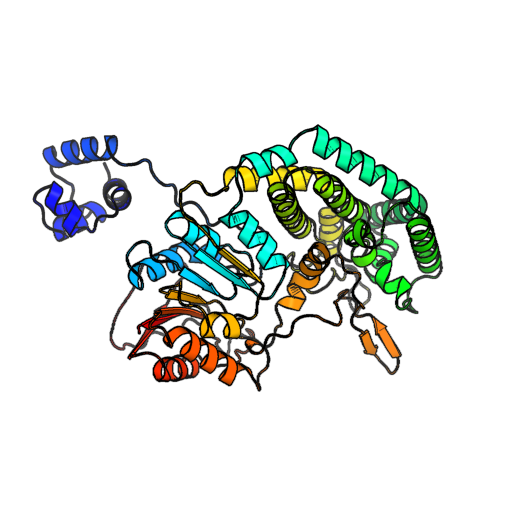 ? 0.893 19.077 20.375 1.00 38.09 478 HIS A N 1
ATOM 3710 C CA . HIS A 1 478 ? 1.518 19.041 21.692 1.00 38.09 478 HIS A CA 1
ATOM 3711 C C . HIS A 1 478 ? 0.465 19.385 22.754 1.00 38.09 478 HIS A C 1
ATOM 3713 O O . HIS A 1 478 ? 0.458 20.526 23.204 1.00 38.09 478 HIS A O 1
ATOM 3719 N N . SER A 1 479 ? -0.437 18.478 23.149 1.00 33.56 479 SER A N 1
ATOM 3720 C CA . SER A 1 479 ? -0.998 18.466 24.518 1.00 33.56 479 SER A CA 1
ATOM 3721 C C . SER A 1 479 ? -2.037 17.378 24.766 1.00 33.56 479 SER A C 1
ATOM 3723 O O . SER A 1 479 ? -2.991 17.189 24.017 1.00 33.56 479 SER A O 1
ATOM 3725 N N . HIS A 1 480 ? -1.887 16.776 25.945 1.00 33.78 480 HIS A N 1
ATOM 3726 C CA . HIS A 1 480 ? -2.944 16.156 26.725 1.00 33.78 480 HIS A CA 1
ATOM 3727 C C . HIS A 1 480 ? -4.207 17.037 26.803 1.00 33.78 480 HIS A C 1
ATOM 3729 O O . HIS A 1 480 ? -4.129 18.213 27.146 1.00 33.78 480 HIS A O 1
ATOM 3735 N N . ARG A 1 481 ? -5.354 16.396 26.548 1.00 38.94 481 ARG A N 1
ATOM 3736 C CA . ARG A 1 481 ? -6.714 16.649 27.064 1.00 38.94 481 ARG A CA 1
ATOM 3737 C C . ARG A 1 481 ? -7.094 18.098 27.409 1.00 38.94 481 ARG A C 1
ATOM 3739 O O . ARG A 1 481 ? -6.725 18.619 28.460 1.00 38.94 481 ARG A O 1
ATOM 3746 N N . LYS A 1 482 ? -8.060 18.633 26.658 1.00 33.38 482 LYS A N 1
ATOM 3747 C CA . LYS A 1 482 ? -9.106 19.509 27.210 1.00 33.38 482 LYS A CA 1
ATOM 3748 C C . LYS A 1 482 ? -10.481 19.024 26.748 1.00 33.38 482 LYS A C 1
ATOM 3750 O O . LYS A 1 482 ? -10.951 19.384 25.678 1.00 33.38 482 LYS A O 1
ATOM 3755 N N . LEU A 1 483 ? -11.121 18.205 27.581 1.00 33.78 483 LEU A N 1
ATOM 3756 C CA . LEU A 1 483 ? -12.572 18.029 27.564 1.00 33.78 483 LEU A CA 1
ATOM 3757 C C . LEU A 1 483 ? -13.168 19.219 28.319 1.00 33.78 483 LEU A C 1
ATOM 3759 O O . LEU A 1 483 ? -13.269 19.167 29.540 1.00 33.78 483 LEU A O 1
ATOM 3763 N N . ASN A 1 484 ? -13.527 20.294 27.618 1.00 29.55 484 ASN A N 1
ATOM 3764 C CA . ASN A 1 484 ? -14.332 21.359 28.213 1.00 29.55 484 ASN A CA 1
ATOM 3765 C C . ASN A 1 484 ? -15.674 21.453 27.494 1.00 29.55 484 ASN A C 1
ATOM 3767 O O . ASN A 1 484 ? -15.755 21.755 26.306 1.00 29.55 484 ASN A O 1
ATOM 3771 N N . ALA A 1 485 ? -16.731 21.204 28.263 1.00 37.62 485 ALA A N 1
ATOM 3772 C CA . ALA A 1 485 ? -18.075 21.635 27.942 1.00 37.62 485 ALA A CA 1
ATOM 3773 C C . ALA A 1 485 ? -18.166 23.170 28.046 1.00 37.62 485 ALA A C 1
ATOM 3775 O O . ALA A 1 485 ? -17.616 23.761 28.973 1.00 37.62 485 ALA A O 1
ATOM 3776 N N . LYS A 1 486 ? -18.940 23.758 27.126 1.00 34.00 486 LYS A N 1
ATOM 3777 C CA . LYS A 1 486 ? -19.334 25.174 26.988 1.00 34.00 486 LYS A CA 1
ATOM 3778 C C . LYS A 1 486 ? -18.277 26.158 26.459 1.00 34.00 486 LYS A C 1
ATOM 3780 O O . LYS A 1 486 ? -17.335 26.540 27.138 1.00 34.00 486 LYS A O 1
ATOM 3785 N N . ALA A 1 487 ? -18.569 26.594 25.229 1.00 40.31 487 ALA A N 1
ATOM 3786 C CA . ALA A 1 487 ? -18.395 27.920 24.639 1.00 40.31 487 ALA A CA 1
ATOM 3787 C C . ALA A 1 487 ? -17.321 28.834 25.247 1.00 40.31 487 ALA A C 1
ATOM 3789 O O . ALA A 1 487 ? -17.557 29.473 26.266 1.00 40.31 487 ALA A O 1
ATOM 3790 N N . GLN A 1 488 ? -16.221 29.010 24.513 1.00 27.84 488 GLN A N 1
ATOM 3791 C CA . GLN A 1 488 ? -15.544 30.299 24.381 1.00 27.84 488 GLN A CA 1
ATOM 3792 C C . GLN A 1 488 ? -14.712 30.303 23.094 1.00 27.84 488 GLN A C 1
ATOM 3794 O O . GLN A 1 488 ? -13.967 29.366 22.822 1.00 27.84 488 GLN A O 1
ATOM 3799 N N . ASN A 1 489 ? -14.908 31.348 22.289 1.00 34.19 489 ASN A N 1
ATOM 3800 C CA . ASN A 1 489 ? -14.232 31.599 21.021 1.00 34.19 489 ASN A CA 1
ATOM 3801 C C . ASN A 1 489 ? -12.708 31.569 21.192 1.00 34.19 489 ASN A C 1
ATOM 3803 O O . ASN A 1 489 ? -12.116 32.523 21.690 1.00 34.19 489 ASN A O 1
ATOM 3807 N N . THR A 1 490 ? -12.073 30.505 20.716 1.00 30.98 490 THR A N 1
ATOM 3808 C CA . THR A 1 490 ? -10.654 30.506 20.365 1.00 30.98 490 THR A CA 1
ATOM 3809 C C . THR A 1 490 ? -10.558 30.266 18.871 1.00 30.98 490 THR A C 1
ATOM 3811 O O . THR A 1 490 ? -11.145 29.317 18.354 1.00 30.98 490 THR A O 1
ATOM 3814 N N . THR A 1 491 ? -9.865 31.176 18.194 1.00 32.88 491 THR A N 1
ATOM 3815 C CA . THR A 1 491 ? -9.516 31.152 16.774 1.00 32.88 491 THR A CA 1
ATOM 3816 C C . THR A 1 491 ? -9.208 29.728 16.315 1.00 32.88 491 THR A C 1
ATOM 3818 O O . THR A 1 491 ? -8.315 29.073 16.852 1.00 32.88 491 THR A O 1
ATOM 3821 N N . ILE A 1 492 ? -10.007 29.241 15.362 1.00 40.00 492 ILE A N 1
ATOM 3822 C CA . ILE A 1 492 ? -9.920 27.887 14.815 1.00 40.00 492 ILE A CA 1
ATOM 3823 C C . ILE A 1 492 ? -8.526 27.728 14.211 1.00 40.00 492 ILE A C 1
ATOM 3825 O O . ILE A 1 492 ? -8.204 28.382 13.224 1.00 40.00 492 ILE A O 1
ATOM 3829 N N . ARG A 1 493 ? -7.695 26.866 14.800 1.00 45.84 493 ARG A N 1
ATOM 3830 C CA . ARG A 1 493 ? -6.510 26.366 14.109 1.00 45.84 493 ARG A CA 1
ATOM 3831 C C . ARG A 1 493 ? -6.973 25.374 13.047 1.00 45.84 493 ARG A C 1
ATOM 3833 O O . ARG A 1 493 ? -7.522 24.316 13.363 1.00 45.84 493 ARG A O 1
ATOM 3840 N N . SER A 1 494 ? -6.802 25.795 11.805 1.00 47.22 494 SER A N 1
ATOM 3841 C CA . SER A 1 494 ? -7.067 25.114 10.534 1.00 47.22 494 SER A CA 1
ATOM 3842 C C . SER A 1 494 ? -6.395 23.740 10.399 1.00 47.22 494 SER A C 1
ATOM 3844 O O . SER A 1 494 ? -6.881 22.891 9.658 1.00 47.22 494 SER A O 1
ATOM 3846 N N . ASP A 1 495 ? -5.301 23.500 11.127 1.00 54.72 495 ASP A N 1
ATOM 3847 C CA . ASP A 1 495 ? -4.437 22.321 11.019 1.00 54.72 495 ASP A CA 1
ATOM 3848 C C . ASP A 1 495 ? -4.671 21.251 12.104 1.00 54.72 495 ASP A C 1
ATOM 3850 O O . ASP A 1 495 ? -4.105 20.157 12.027 1.00 54.72 495 ASP A O 1
ATOM 3854 N N . ALA A 1 496 ? -5.503 21.529 13.113 1.00 68.88 496 ALA A N 1
ATOM 3855 C CA . ALA A 1 496 ? -5.734 20.616 14.231 1.00 68.88 496 ALA A CA 1
ATOM 3856 C C . ALA A 1 496 ? -6.757 19.517 13.887 1.00 68.88 496 ALA A C 1
ATOM 3858 O O . ALA A 1 496 ? -7.908 19.807 13.546 1.00 68.88 496 ALA A O 1
ATOM 3859 N N . GLU A 1 497 ? -6.359 18.248 14.037 1.00 84.44 497 GLU A N 1
ATOM 3860 C CA . GLU A 1 497 ? -7.259 17.094 13.913 1.00 84.44 497 GLU A CA 1
ATOM 3861 C C . GLU A 1 497 ? -8.389 17.188 14.951 1.00 84.44 497 GLU A C 1
ATOM 3863 O O . GLU A 1 497 ? -8.166 17.545 16.114 1.00 84.44 497 GLU A O 1
ATOM 3868 N N . ARG A 1 498 ? -9.615 16.851 14.546 1.00 90.62 498 ARG A N 1
ATOM 3869 C CA . ARG A 1 498 ? -10.786 16.784 15.422 1.00 90.62 498 ARG A CA 1
ATOM 3870 C C . ARG A 1 498 ? -11.267 15.346 15.527 1.00 90.62 498 ARG A C 1
ATOM 3872 O O . ARG A 1 498 ? -11.278 14.624 14.536 1.00 90.62 498 ARG A O 1
ATOM 3879 N N . LEU A 1 499 ? -11.731 14.965 16.712 1.00 94.06 499 LEU A N 1
ATOM 3880 C CA . LEU A 1 499 ? -12.517 13.751 16.905 1.00 94.06 499 LEU A CA 1
ATOM 3881 C C . LEU A 1 499 ? -13.973 14.132 17.142 1.00 94.06 499 LEU A C 1
ATOM 3883 O O . LEU A 1 499 ? -14.272 14.864 18.086 1.00 94.06 499 LEU A O 1
ATOM 3887 N N . ILE A 1 500 ? -14.871 13.630 16.304 1.00 96.12 500 ILE A N 1
ATOM 3888 C CA . ILE A 1 500 ? -16.315 13.679 16.534 1.00 96.12 500 ILE A CA 1
ATOM 3889 C C . ILE A 1 500 ? -16.677 12.436 17.344 1.00 96.12 500 ILE A C 1
ATOM 3891 O O . ILE A 1 500 ? -16.477 11.318 16.878 1.00 96.12 500 ILE A O 1
ATOM 3895 N N . ILE A 1 501 ? -17.159 12.635 18.565 1.00 96.88 501 ILE A N 1
ATOM 3896 C CA . ILE A 1 501 ? -17.490 11.576 19.516 1.00 96.88 501 ILE A CA 1
ATOM 3897 C C . ILE A 1 501 ? -19.009 11.495 19.621 1.00 96.88 501 ILE A C 1
ATOM 3899 O O . ILE A 1 501 ? -19.659 12.452 20.048 1.00 96.88 501 ILE A O 1
ATOM 3903 N N . CYS A 1 502 ? -19.547 10.348 19.234 1.00 96.56 502 CYS A N 1
ATOM 3904 C CA . CYS A 1 502 ? -20.962 10.038 19.159 1.00 96.56 502 CYS A CA 1
ATOM 3905 C C . CYS A 1 502 ? -21.296 8.943 20.179 1.00 96.56 502 CYS A C 1
ATOM 3907 O O . CYS A 1 502 ? -20.794 7.824 20.077 1.00 96.56 502 CYS A O 1
ATOM 3909 N N . GLU A 1 503 ? -22.140 9.261 21.157 1.00 92.56 503 GLU A N 1
ATOM 3910 C CA . GLU A 1 503 ? -22.575 8.345 22.217 1.00 92.56 503 GLU A CA 1
ATOM 3911 C C . GLU A 1 503 ? -24.055 7.976 22.010 1.00 92.56 503 GLU A C 1
ATOM 3913 O O . GLU A 1 503 ? -24.888 8.850 21.726 1.00 92.56 503 GLU A O 1
ATOM 3918 N N . ALA A 1 504 ? -24.351 6.672 22.092 1.00 80.50 504 ALA A N 1
ATOM 3919 C CA . ALA A 1 504 ? -25.657 6.078 21.785 1.00 80.50 504 ALA A CA 1
ATOM 3920 C C . ALA A 1 504 ? -26.737 6.314 22.855 1.00 80.50 504 ALA A C 1
ATOM 3922 O O . ALA A 1 504 ? -26.409 6.448 24.058 1.00 80.50 504 ALA A O 1
#

Foldseek 3Di:
DALCLLVQLCVLVVDQLQRVQVLVVHHSVVNVCRNVVVDPDDPVVVVVSVVSSVVGDPPPPPPQQDFLFLADPDCRLCLVVLLVVVCVQPPDQAEEEAEQCPQVSNVLSNLQRHAYEYEAQFPLSLLNNCLSNVNALVLLVVLLDPVLLVQLVVQLVVLCVLLVVVLVLLVVLLVCLVVPNNVSLLLLQQQVQLLQLVQPHDPPRPPVSNVSSVSSVVSCVPDPDDLLLQLQLRQPDRNWEPNSLSSSLSSLLVSLVPDPDPSSNSNSLSLSLSLSLQLTQDDSSWLLFGQNQADPVRDGDPVSSVSNSVSRPDDSSVSSSVSSVVSSVSHHDDDHDYHYDNDDLLVCLQPDQRGQAYEYEDDFELDDSLSRCVSSSCNSVSPSADADWDQDPNDIHGDNSSHGPPGDDDLCNDLVRNLVVLLSNLQSNLVNQHKYKYKDQAADPPPPDTDGSDHPVSSQVSNVVRAVDKDKDWDDSDDDDDPDDDDDDDDDDNGIMMIIIGGD

InterPro domains:
  IPR001387 Cro/C1-type, helix-turn-helix domain [PF01381] (6-51)
  IPR001387 Cro/C1-type, helix-turn-helix domain [PS50943] (6-52)
  IPR001387 Cro/C1-type, helix-turn-helix domain [SM00530] (5-59)
  IPR001387 Cro/C1-type, helix-turn-helix domain [cd00093] (6-48)
  IPR010982 Lambda repressor-like, DNA-binding domain superfamily [G3DSA:1.10.260.40] (1-60)
  IPR010982 Lambda repressor-like, DNA-binding domain superfamily [SSF47413] (5-52)
  IPR012327 D12 class N6 adenine-specific DNA methyltransferase [PF02086] (71-141)
  IPR029063 S-adenosyl-L-methionine-dependent methyltransferase superfamily [SSF53335] (68-393)

Sequence (504 aa):
MNSSDIRQLRARFGETQAQFGRRFGVTQITVGYWENGRSQPARRRLVELAALASSAPANKTPMAAFRPIQYLGSKQRLAETIAAVVAEVAPGTDRVGDLFAGSGVVSAFIGRDRPVTAVDVQAFSEVLTTALLEGRAEDYARLTHRTFIERARSIASQIEMHLSPLLAVEGEALQDAVTGNPEKLVDLMEFGSLAIHNQRPHESCPSSLSRLLSQANAQLDASDFTVRDLTATRYFGGPYFAYRQAIALDAIYISARMLKNASSKRHAMAVLLSTASEIVNTVGKQFAQPMRLKKADGSVPALLLRRALRDRAFDAIGMFQAWAARYQEQALSGPCRHDVVRGDVLDFVERDRSCRMYYADPPYTIDHYSRFYHVLETLVLRDSPKLAEMTKSGRIAVMRGVYRADRHQSLFCVPSTAPQAFAHLFSGAAKHGAALVMSYSPYDENEGQRARLMPLKDLVATAGRSYRRVSVMEITGHSHRKLNAKAQNTTIRSDAERLIICEA